Protein AF-0000000080209021 (afdb_homodimer)

Sequence (488 aa):
MSNKTSIEGLSALLHTLMLIPQHRWITVRELQQQLALLDIHRTTRSIKRYLDDIIVEVFNVECDSMSMPHVYRKTSEQLLKLNKQEMLYWQLTNKYLLPLVPDALNYGQGSSSERGKPLSRIASAHSKEQTWLAKVHVALPTIREWSDEQRHVLNAVHTALLHNRMLKISSQVLQQEKALIEPLGLSVQCDALLLLFRLSGQHTIRTLALPLIDEAVVSTFSFTYPTDFNLERFMREHDGISTPMSNKTSIEGLSALLHTLMLIPQHRWITVRELQQQLALLDIHRTTRSIKRYLDDIIVEVFNVECDSMSMPHVYRKTSEQLLKLNKQEMLYWQLTNKYLLPLVPDALNYGQGSSSERGKPLSRIASAHSKEQTWLAKVHVALPTIREWSDEQRHVLNAVHTALLHNRMLKISSQVLQQEKALIEPLGLSVQCDALLLLFRLSGQHTIRTLALPLIDEAVVSTFSFTYPTDFNLERFMREHDGISTP

Radius of gyration: 26.49 Å; Cα contacts (8 Å, |Δi|>4): 783; chains: 2; bounding box: 64×69×56 Å

Secondary structure (DSSP, 8-state):
-HHHHHHHHHHHHHHHHHH--SSS-EEHHHHHHHHHHTT----HHHHHHIIIIIIHHHBSEEEETTSSSPEEEE--SS-BPPPHHHHHHHHHIIIIIGGGS-GGG-TT--STTSTT--GGGTS-TTSHHHHHHHTEEE-----TT--HHHHHHHHHHHHHHHHTEEEEEEETTTTEEEEEEEEEEEEEETTEEEEEEEETT---EEEEEGGGEEEEEEEEEE----TT--HHHHHHHHTT----/-HHHHHHHHHHHHHHHHHH--SSS-EEHHHHHHHHHHTT----HHHHHHIIIIIIHHHBSEEEETTSSSPEEEE--SS-B---HHHHHHHHHIIIIIGGGS-GGG-TT--STTSTT--GGGTS-TTSHHHHHHHTEEE-----TT--HHHHHHHHHHHHHHHHTEEEEEEETTTTEEEEEEEEEEEEEETTEEEEEEEETT---EEEEEGGGEEEEEEEEEE----TT--HHHHHHHHTT----

Structure (mmCIF, N/CA/C/O backbone):
data_AF-0000000080209021-model_v1
#
loop_
_entity.id
_entity.type
_entity.pdbx_description
1 polymer 'Transcriptional regulator'
#
loop_
_atom_site.group_PDB
_atom_site.id
_atom_site.type_symbol
_atom_site.label_atom_id
_atom_site.label_alt_id
_atom_site.label_comp_id
_atom_site.label_asym_id
_atom_site.label_entity_id
_atom_site.label_seq_id
_atom_site.pdbx_PDB_ins_code
_atom_site.Cartn_x
_atom_site.Cartn_y
_atom_site.Cartn_z
_atom_site.occupancy
_atom_site.B_iso_or_equiv
_atom_site.auth_seq_id
_atom_site.auth_comp_id
_atom_site.auth_asym_id
_atom_site.auth_atom_id
_atom_site.pdbx_PDB_model_num
ATOM 1 N N . MET A 1 1 ? -12 40.562 12.422 1 26.22 1 MET A N 1
ATOM 2 C CA . MET A 1 1 ?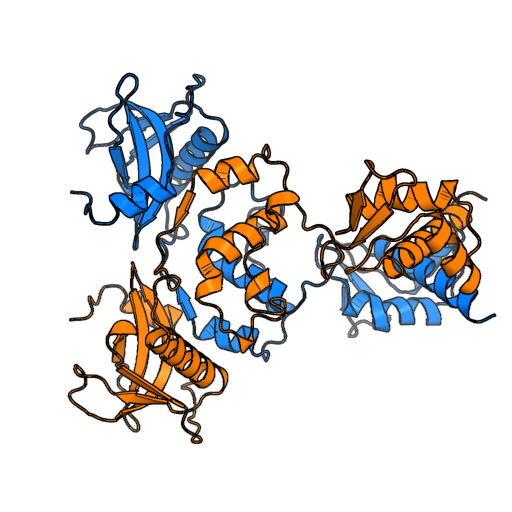 -12.039 39.906 13.734 1 26.22 1 MET A CA 1
ATOM 3 C C . MET A 1 1 ? -11.93 38.406 13.609 1 26.22 1 MET A C 1
ATOM 5 O O . MET A 1 1 ? -11.312 37.75 14.445 1 26.22 1 MET A O 1
ATOM 9 N N . SER A 1 2 ? -12.57 37.875 12.539 1 33.31 2 SER A N 1
ATOM 10 C CA . SER A 1 2 ? -12.984 36.5 12.297 1 33.31 2 SER A CA 1
ATOM 11 C C . SER A 1 2 ? -11.82 35.625 11.812 1 33.31 2 SER A C 1
ATOM 13 O O . SER A 1 2 ? -11.648 34.5 12.266 1 33.31 2 SER A O 1
ATOM 15 N N . ASN A 1 3 ? -10.953 36.188 10.898 1 31.7 3 ASN A N 1
ATOM 16 C CA . ASN A 1 3 ? -9.875 35.531 10.188 1 31.7 3 ASN A CA 1
ATOM 17 C C . ASN A 1 3 ? -8.672 35.281 11.102 1 31.7 3 ASN A C 1
ATOM 19 O O . ASN A 1 3 ? -7.996 34.25 10.992 1 31.7 3 ASN A O 1
ATOM 23 N N . LYS A 1 4 ? -8.242 36.281 11.922 1 40.59 4 LYS A N 1
ATOM 24 C CA . LYS A 1 4 ? -7.215 36.25 12.961 1 40.59 4 LYS A CA 1
ATOM 25 C C . LYS A 1 4 ? -7.457 35.125 13.938 1 40.59 4 LYS A C 1
ATOM 27 O O . LYS A 1 4 ? -6.512 34.438 14.344 1 40.59 4 LYS A O 1
ATOM 32 N N . THR A 1 5 ? -8.641 34.906 14.109 1 45.03 5 THR A N 1
ATOM 33 C CA . THR A 1 5 ? -9.133 33.906 15.031 1 45.03 5 THR A CA 1
ATOM 34 C C . THR A 1 5 ? -8.906 32.5 14.477 1 45.03 5 THR A C 1
ATOM 36 O O . THR A 1 5 ? -8.586 31.562 15.219 1 45.03 5 THR A O 1
ATOM 39 N N . SER A 1 6 ? -8.953 32.562 13.086 1 51.5 6 SER A N 1
ATOM 40 C CA . SER A 1 6 ? -8.906 31.25 12.445 1 51.5 6 SER A CA 1
ATOM 41 C C . SER A 1 6 ? -7.477 30.719 12.391 1 51.5 6 SER A C 1
ATOM 43 O O . SER A 1 6 ? -7.242 29.531 12.641 1 51.5 6 SER A O 1
ATOM 45 N N . ILE A 1 7 ? -6.492 31.797 12.188 1 45.38 7 ILE A N 1
ATOM 46 C CA . ILE A 1 7 ? -5.09 31.422 12.109 1 45.38 7 ILE A CA 1
ATOM 47 C C . ILE A 1 7 ? -4.582 31.047 13.5 1 45.38 7 ILE A C 1
ATOM 49 O O . ILE A 1 7 ? -3.865 30.047 13.664 1 45.38 7 ILE A O 1
ATOM 53 N N . GLU A 1 8 ? -4.844 31.906 14.438 1 54 8 GLU A N 1
ATOM 54 C CA . GLU A 1 8 ? -4.512 31.609 15.828 1 54 8 GLU A CA 1
ATOM 55 C C . GLU A 1 8 ? -5.082 30.25 16.25 1 54 8 GLU A C 1
ATOM 57 O O . GLU A 1 8 ? -4.43 29.5 16.969 1 54 8 GLU A O 1
ATOM 62 N N . GLY A 1 9 ? -6.168 30.062 15.719 1 61.19 9 GLY A N 1
ATOM 63 C CA . GLY A 1 9 ? -6.805 28.781 16 1 61.19 9 GLY A CA 1
ATOM 64 C C . GLY A 1 9 ? -6.082 27.594 15.383 1 61.19 9 GLY A C 1
ATOM 65 O O . GLY A 1 9 ? -5.891 26.578 16.031 1 61.19 9 GLY A O 1
ATOM 66 N N . LEU A 1 10 ? -5.637 27.875 14.172 1 59.75 10 LEU A N 1
ATOM 67 C CA . LEU A 1 10 ? -4.934 26.797 13.492 1 59.75 10 LEU A CA 1
ATOM 68 C C . LEU A 1 10 ? -3.584 26.531 14.148 1 59.75 10 LEU A C 1
ATOM 70 O O . LEU A 1 10 ? -3.188 25.375 14.305 1 59.75 10 LEU A O 1
ATOM 74 N N . SER A 1 11 ? -2.904 27.688 14.406 1 56.06 11 SER A N 1
ATOM 75 C CA . SER A 1 11 ? -1.63 27.531 15.094 1 56.06 11 SER A CA 1
ATOM 76 C C . SER A 1 11 ? -1.804 26.797 16.422 1 56.06 11 SER A C 1
ATOM 78 O O . SER A 1 11 ? -1.043 25.875 16.734 1 56.06 11 SER A O 1
ATOM 80 N N . ALA A 1 12 ? -2.75 27.266 17.125 1 67.81 12 ALA A N 1
ATOM 81 C CA . ALA A 1 12 ? -3.041 26.625 18.406 1 67.81 12 ALA A CA 1
ATOM 82 C C . ALA A 1 12 ? -3.391 25.156 18.219 1 67.81 12 ALA A C 1
ATOM 84 O O . ALA A 1 12 ? -2.957 24.297 18.984 1 67.81 12 ALA A O 1
ATOM 85 N N . LEU A 1 13 ? -4.074 24.906 17.172 1 71.94 13 LEU A N 1
ATOM 86 C CA . LEU A 1 13 ? -4.477 23.531 16.859 1 71.94 13 LEU A CA 1
ATOM 87 C C . LEU A 1 13 ? -3.256 22.672 16.562 1 71.94 13 LEU A C 1
ATOM 89 O O . LEU A 1 13 ? -3.145 21.547 17.078 1 71.94 13 LEU A O 1
ATOM 93 N N . LEU A 1 14 ? -2.393 23.172 15.828 1 67.69 14 LEU A N 1
ATOM 94 C CA . LEU A 1 14 ? -1.217 22.391 1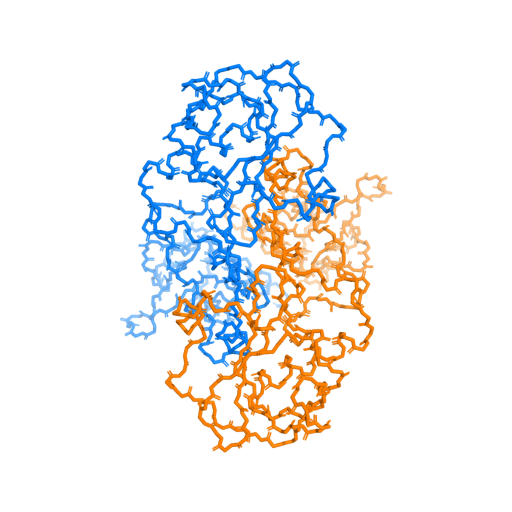5.438 1 67.69 14 LEU A CA 1
ATOM 95 C C . LEU A 1 14 ? -0.285 22.188 16.625 1 67.69 14 LEU A C 1
ATOM 97 O O . LEU A 1 14 ? 0.28 21.094 16.781 1 67.69 14 LEU A O 1
ATOM 101 N N . HIS A 1 15 ? -0.066 23.219 17.359 1 65.69 15 HIS A N 1
ATOM 102 C CA . HIS A 1 15 ? 0.739 23.062 18.562 1 65.69 15 HIS A CA 1
ATOM 103 C C . HIS A 1 15 ? 0.124 22.031 19.5 1 65.69 15 HIS A C 1
ATOM 105 O O . HIS A 1 15 ? 0.841 21.234 20.109 1 65.69 15 HIS A O 1
ATOM 111 N N . THR A 1 16 ? -1.185 22.141 19.625 1 80.44 16 THR A N 1
ATOM 112 C CA . THR A 1 16 ? -1.878 21.156 20.422 1 80.44 16 THR A CA 1
ATOM 113 C C . THR A 1 16 ? -1.562 19.734 19.938 1 80.44 16 THR A C 1
ATOM 115 O O . THR A 1 16 ? -1.245 18.859 20.734 1 80.44 16 THR A O 1
ATOM 118 N N . LEU A 1 17 ? -1.63 19.641 18.641 1 77.25 17 LEU A N 1
ATOM 119 C CA . LEU A 1 17 ? -1.352 18.344 18.031 1 77.25 17 LEU A CA 1
ATOM 120 C C . LEU A 1 17 ? 0.062 17.875 18.359 1 77.25 17 LEU A C 1
ATOM 122 O O . LEU A 1 17 ? 0.273 16.703 18.688 1 77.25 17 LEU A O 1
ATOM 126 N N . MET A 1 18 ? 0.985 18.719 18.281 1 70.25 18 MET A N 1
ATOM 127 C CA . MET A 1 18 ? 2.393 18.391 18.484 1 70.25 18 MET A CA 1
ATOM 128 C C . MET A 1 18 ? 2.656 18 19.938 1 70.25 18 MET A C 1
ATOM 130 O O . MET A 1 18 ? 3.576 17.219 20.219 1 70.25 18 MET A O 1
ATOM 134 N N . LEU A 1 19 ? 1.918 18.5 20.828 1 76.5 19 LEU A N 1
ATOM 135 C CA . LEU A 1 19 ? 2.152 18.281 22.25 1 76.5 19 LEU A CA 1
ATOM 136 C C . LEU A 1 19 ? 1.532 16.969 22.703 1 76.5 19 LEU A C 1
ATOM 138 O O . LEU A 1 19 ? 1.827 16.484 23.797 1 76.5 19 LEU A O 1
ATOM 142 N N . ILE A 1 20 ? 0.68 16.375 21.812 1 84.88 20 ILE A N 1
ATOM 143 C CA . ILE A 1 20 ? 0.045 15.117 22.203 1 84.88 20 ILE A CA 1
ATOM 144 C C . ILE A 1 20 ? 1.062 13.984 22.141 1 84.88 20 ILE A C 1
ATOM 146 O O . ILE A 1 20 ? 1.645 13.727 21.078 1 84.88 20 ILE A O 1
ATOM 150 N N . PRO A 1 21 ? 1.299 13.359 23.266 1 80.5 21 PRO A N 1
ATOM 151 C CA . PRO A 1 21 ? 2.277 12.273 23.266 1 80.5 21 PRO A CA 1
ATOM 152 C C . PRO A 1 21 ? 1.725 10.984 22.656 1 80.5 21 PRO A C 1
ATOM 154 O O . PRO A 1 21 ? 0.507 10.836 22.531 1 80.5 21 PRO A O 1
ATOM 157 N N . GLN A 1 22 ? 2.607 10.148 22.203 1 75.38 22 GLN A N 1
ATOM 158 C CA . GLN A 1 22 ? 2.217 8.852 21.641 1 75.38 22 GLN A CA 1
ATOM 159 C C . GLN A 1 22 ? 2.201 7.773 22.719 1 75.38 22 GLN A C 1
ATOM 161 O O . GLN A 1 22 ? 1.418 6.824 22.641 1 75.38 22 GLN A O 1
ATOM 166 N N . HIS A 1 23 ? 2.996 7.898 23.766 1 73.5 23 HIS A N 1
ATOM 167 C CA . HIS A 1 23 ? 3.201 6.805 24.703 1 73.5 23 HIS A CA 1
ATOM 168 C C . HIS A 1 23 ? 2.457 7.059 26.016 1 73.5 23 HIS A C 1
ATOM 170 O O . HIS A 1 23 ? 2.564 6.27 26.953 1 73.5 23 HIS A O 1
ATOM 176 N N . ARG A 1 24 ? 1.787 8.086 26.156 1 82.31 24 ARG A N 1
ATOM 177 C CA . ARG A 1 24 ? 1.014 8.359 27.359 1 82.31 24 ARG A CA 1
ATOM 178 C C . ARG A 1 24 ? -0.216 9.203 27.047 1 82.31 24 ARG A C 1
ATOM 180 O O . ARG A 1 24 ? -0.256 9.898 26.031 1 82.31 24 ARG A O 1
ATOM 187 N N . TRP A 1 25 ? -1.153 9.102 27.984 1 87.88 25 TRP A N 1
ATOM 188 C CA . TRP A 1 25 ? -2.363 9.906 27.859 1 87.88 25 TRP A CA 1
ATOM 189 C C . TRP A 1 25 ? -2.139 11.32 28.406 1 87.88 25 TRP A C 1
ATOM 191 O O . TRP A 1 25 ? -1.361 11.516 29.344 1 87.88 25 TRP A O 1
ATOM 201 N N . ILE A 1 26 ? -2.701 12.336 27.781 1 92.06 26 ILE A N 1
ATOM 202 C CA . ILE A 1 26 ? -2.59 13.719 28.234 1 92.06 26 ILE A CA 1
ATOM 203 C C . ILE A 1 26 ? -3.98 14.344 28.328 1 92.06 26 ILE A C 1
ATOM 205 O O . ILE A 1 26 ? -4.859 14.055 27.516 1 92.06 26 ILE A O 1
ATOM 209 N N . THR A 1 27 ? -4.191 15.109 29.391 1 92.44 27 THR A N 1
ATOM 210 C CA . THR A 1 27 ? -5.477 15.766 29.609 1 92.44 27 THR A CA 1
ATOM 211 C C . THR A 1 27 ? -5.512 17.125 28.906 1 92.44 27 THR A C 1
ATOM 213 O O . THR A 1 27 ? -4.465 17.672 28.547 1 92.44 27 THR A O 1
ATOM 216 N N . VAL A 1 28 ? -6.715 17.609 28.734 1 93.19 28 VAL A N 1
ATOM 217 C CA . VAL A 1 28 ? -6.891 18.922 28.141 1 93.19 28 VAL A CA 1
ATOM 218 C C . VAL A 1 28 ? -6.199 19.984 29 1 93.19 28 VAL A C 1
ATOM 220 O O . VAL A 1 28 ? -5.574 20.906 28.484 1 93.19 28 VAL A O 1
ATOM 223 N N . ARG A 1 29 ? -6.305 19.828 30.297 1 93.56 29 ARG A N 1
ATOM 224 C CA . ARG A 1 29 ? -5.699 20.781 31.234 1 93.56 29 ARG A CA 1
ATOM 225 C C . ARG A 1 29 ? -4.18 20.781 31.094 1 93.56 29 ARG A C 1
ATOM 227 O O . ARG A 1 29 ? -3.549 21.828 31.125 1 93.56 29 ARG A O 1
ATOM 234 N N . GLU A 1 30 ? -3.658 19.609 31.031 1 93.5 30 GLU A N 1
ATOM 235 C CA . GLU A 1 30 ? -2.215 19.5 30.844 1 93.5 30 GLU A CA 1
ATOM 236 C C . GLU A 1 30 ? -1.78 20.156 29.531 1 93.5 30 GLU A C 1
ATOM 238 O O . GLU A 1 30 ? -0.751 20.828 29.484 1 93.5 30 GLU A O 1
ATOM 243 N N . LEU A 1 31 ? -2.537 19.938 28.484 1 93.25 31 LEU A N 1
ATOM 244 C CA . LEU A 1 31 ? -2.244 20.547 27.203 1 93.25 31 LEU A CA 1
ATOM 245 C C . LEU A 1 31 ? -2.303 22.078 27.297 1 93.25 31 LEU A C 1
ATOM 247 O O . LEU A 1 31 ? -1.462 22.766 26.719 1 93.25 31 LEU A O 1
ATOM 251 N N . GLN A 1 32 ? -3.311 22.547 28.031 1 93.44 32 GLN A N 1
ATOM 252 C CA . GLN A 1 32 ? -3.451 23.984 28.219 1 93.44 32 GLN A CA 1
ATOM 253 C C . GLN A 1 32 ? -2.225 24.562 28.922 1 93.44 32 GLN A C 1
ATOM 255 O O . GLN A 1 32 ? -1.722 25.625 28.516 1 93.44 32 GLN A O 1
ATOM 260 N N . GLN A 1 33 ? -1.771 23.922 29.938 1 92.62 33 GLN A N 1
ATOM 261 C CA . GLN A 1 33 ? -0.599 24.375 30.672 1 92.62 33 GLN A CA 1
ATOM 262 C C . GLN A 1 33 ? 0.643 24.391 29.797 1 92.62 33 GLN A C 1
ATOM 264 O O . GLN A 1 33 ? 1.421 25.344 29.812 1 92.62 33 GLN A O 1
ATOM 269 N N . GLN A 1 34 ? 0.769 23.406 29.047 1 87.56 34 GLN A N 1
ATOM 270 C CA . GLN A 1 34 ? 1.937 23.312 28.172 1 87.56 34 GLN A CA 1
ATOM 271 C C . GLN A 1 34 ? 1.891 24.359 27.078 1 87.56 34 GLN A C 1
ATOM 273 O O . GLN A 1 34 ? 2.922 24.938 26.703 1 87.56 34 GLN A O 1
ATOM 278 N N . LEU A 1 35 ? 0.725 24.578 26.547 1 83.5 35 LEU A N 1
ATOM 279 C CA . LEU A 1 35 ? 0.555 25.609 25.531 1 83.5 35 LEU A CA 1
ATOM 280 C C . LEU A 1 35 ? 0.877 26.984 26.109 1 83.5 35 LEU A C 1
ATOM 282 O O . LEU A 1 35 ? 1.515 27.812 25.453 1 83.5 35 LEU A O 1
ATOM 286 N N . ALA A 1 36 ? 0.444 27.188 27.344 1 85.38 36 ALA A N 1
ATOM 287 C CA . ALA A 1 36 ? 0.718 28.469 28.016 1 85.38 36 ALA A CA 1
ATOM 288 C C . ALA A 1 36 ? 2.219 28.688 28.156 1 85.38 36 ALA A C 1
ATOM 290 O O . ALA A 1 36 ? 2.693 29.828 28.047 1 85.38 36 ALA A O 1
ATOM 291 N N . LEU A 1 37 ? 2.85 27.594 28.391 1 79.62 37 LEU A N 1
ATOM 292 C CA . LEU A 1 37 ? 4.305 27.672 28.5 1 79.62 37 LEU A CA 1
ATOM 293 C C . LEU A 1 37 ? 4.922 28.125 27.188 1 79.62 37 LEU A C 1
ATOM 295 O O . LEU A 1 37 ? 5.988 28.734 27.172 1 79.62 37 LEU A O 1
ATOM 299 N N . LEU A 1 38 ? 4.195 27.891 26.156 1 69.31 38 LEU A N 1
ATOM 300 C CA . LEU A 1 38 ? 4.648 28.297 24.828 1 69.31 38 LEU A CA 1
ATOM 301 C C . LEU A 1 38 ? 4.023 29.641 24.422 1 69.31 38 LEU A C 1
ATOM 303 O O . LEU A 1 38 ? 4.039 30 23.25 1 69.31 38 LEU A O 1
ATOM 307 N N . ASP A 1 39 ? 3.361 30.266 25.359 1 72.62 39 ASP A N 1
ATOM 308 C CA . ASP A 1 39 ? 2.734 31.562 25.188 1 72.62 39 ASP A CA 1
ATOM 309 C C . ASP A 1 39 ? 1.537 31.484 24.25 1 72.62 39 ASP A C 1
ATOM 311 O O . ASP A 1 39 ? 1.294 32.406 23.469 1 72.62 39 ASP A O 1
ATOM 315 N N . ILE A 1 40 ? 1.005 30.359 24.172 1 74.69 40 ILE A N 1
ATOM 316 C CA . ILE A 1 40 ? -0.255 30.172 23.469 1 74.69 40 ILE A CA 1
ATOM 317 C C . ILE A 1 40 ? -1.393 30.016 24.469 1 74.69 40 ILE A C 1
ATOM 319 O O . ILE A 1 40 ? -1.519 28.969 25.125 1 74.69 40 ILE A O 1
ATOM 323 N N . HIS A 1 41 ? -2.143 31.078 24.609 1 84.81 41 HIS A N 1
ATOM 324 C CA . HIS A 1 41 ? -3.201 31.078 25.609 1 84.81 41 HIS A CA 1
ATOM 325 C C . HIS A 1 41 ? -4.559 30.781 24.984 1 84.81 41 HIS A C 1
ATOM 327 O O . HIS A 1 41 ? -5.031 31.531 24.125 1 84.81 41 HIS A O 1
ATOM 333 N N . ARG A 1 42 ? -5.012 29.625 25.297 1 83.75 42 ARG A N 1
ATOM 334 C CA . ARG A 1 42 ? -6.324 29.156 24.844 1 83.75 42 ARG A CA 1
ATOM 335 C C . ARG A 1 42 ? -7.129 28.594 26.016 1 83.75 42 ARG A C 1
ATOM 337 O O . ARG A 1 42 ? -6.559 28.109 27 1 83.75 42 ARG A O 1
ATOM 344 N N . THR A 1 43 ? -8.406 28.719 25.891 1 89.88 43 THR A N 1
ATOM 345 C CA . THR A 1 43 ? -9.266 28.109 26.906 1 89.88 43 THR A CA 1
ATOM 346 C C . THR A 1 43 ? -9.336 26.594 26.734 1 89.88 43 THR A C 1
ATOM 348 O O . THR A 1 43 ? -9.023 26.078 25.656 1 89.88 43 THR A O 1
ATOM 351 N N . THR A 1 44 ? -9.742 25.969 27.844 1 91.44 44 THR A N 1
ATOM 352 C CA . THR A 1 44 ? -9.93 24.516 27.766 1 91.44 44 THR A CA 1
ATOM 353 C C . THR A 1 44 ? -11.016 24.172 26.75 1 91.44 44 THR A C 1
ATOM 355 O O . THR A 1 44 ? -10.93 23.141 26.094 1 91.44 44 THR A O 1
ATOM 358 N N . ARG A 1 45 ? -11.961 25 26.641 1 85.94 45 ARG A N 1
ATOM 359 C CA . ARG A 1 45 ? -13.031 24.781 25.672 1 85.94 45 ARG A CA 1
ATOM 360 C C . ARG A 1 45 ? -12.492 24.797 24.25 1 85.94 45 ARG A C 1
ATOM 362 O O . ARG A 1 45 ? -12.836 23.922 23.438 1 85.94 45 ARG A O 1
ATOM 369 N N . SER A 1 46 ? -11.625 25.75 23.891 1 83.06 46 SER A N 1
ATOM 370 C CA . SER A 1 46 ? -11.047 25.859 22.562 1 83.06 46 SER A CA 1
ATOM 371 C C . SER A 1 46 ? -10.141 24.672 22.25 1 83.06 46 SER A C 1
ATOM 373 O O . SER A 1 46 ? -10.172 24.141 21.141 1 83.06 46 SER A O 1
ATOM 375 N N . ILE A 1 47 ? -9.359 24.297 23.234 1 88.38 47 ILE A N 1
ATOM 376 C CA . ILE A 1 47 ? -8.438 23.172 23.047 1 88.38 47 ILE A CA 1
ATOM 377 C C . ILE A 1 47 ? -9.234 21.891 22.828 1 88.38 47 ILE A C 1
ATOM 379 O O . ILE A 1 47 ? -8.898 21.078 21.953 1 88.38 47 ILE A O 1
ATOM 383 N N . LYS A 1 48 ? -10.25 21.734 23.625 1 86.75 48 LYS A N 1
ATOM 384 C CA . LYS A 1 48 ? -11.109 20.562 23.469 1 86.75 48 LYS A CA 1
ATOM 385 C C . LYS A 1 48 ? -11.766 20.547 22.094 1 86.75 48 LYS A C 1
ATOM 387 O O . LYS A 1 48 ? -11.93 19.484 21.484 1 86.75 48 LYS A O 1
ATOM 392 N N . ARG A 1 49 ? -12.102 21.672 21.625 1 79.94 49 ARG A N 1
ATOM 393 C CA . ARG A 1 49 ? -12.672 21.766 20.297 1 79.94 49 ARG A CA 1
ATOM 394 C C . ARG A 1 49 ? -11.656 21.344 19.234 1 79.94 49 ARG A C 1
ATOM 396 O O . ARG A 1 49 ? -12 20.625 18.297 1 79.94 49 ARG A O 1
ATOM 403 N N . TYR A 1 50 ? -10.422 21.906 19.359 1 76.56 50 TYR A N 1
ATOM 404 C CA . TYR A 1 50 ? -9.367 21.469 18.453 1 76.56 50 TYR A CA 1
ATOM 405 C C . TYR A 1 50 ? -9.25 19.953 18.422 1 76.56 50 TYR A C 1
ATOM 407 O O . TYR A 1 50 ? -9.141 19.344 17.359 1 76.56 50 TYR A O 1
ATOM 415 N N . LEU A 1 51 ? -9.242 19.406 19.625 1 84.94 51 LEU A N 1
ATOM 416 C CA . LEU A 1 51 ? -9.023 17.969 19.797 1 84.94 51 LEU A CA 1
ATOM 417 C C . LEU A 1 51 ? -10.18 17.172 19.234 1 84.94 51 LEU A C 1
ATOM 419 O O . LEU A 1 51 ? -9.984 16.328 18.359 1 84.94 51 LEU A O 1
ATOM 423 N N . ASP A 1 52 ? -11.406 17.5 19.641 1 79.19 52 ASP A N 1
ATOM 424 C CA . ASP A 1 52 ? -12.562 16.672 19.312 1 79.19 52 ASP A CA 1
ATOM 425 C C . ASP A 1 52 ? -13.039 16.922 17.891 1 79.19 52 ASP A C 1
ATOM 427 O O . ASP A 1 52 ? -13.469 15.992 17.203 1 79.19 52 ASP A O 1
ATOM 431 N N . ASP A 1 53 ? -12.867 18.109 17.453 1 71.69 53 ASP A N 1
ATOM 432 C CA . ASP A 1 53 ? -13.469 18.453 16.156 1 71.69 53 ASP A CA 1
ATOM 433 C C . ASP A 1 53 ? -12.477 18.219 15.023 1 71.69 53 ASP A C 1
ATOM 435 O O . ASP A 1 53 ? -12.875 17.953 13.883 1 71.69 53 ASP A O 1
ATOM 439 N N . ILE A 1 54 ? -11.242 18.359 15.312 1 67.25 54 ILE A N 1
ATOM 440 C CA . ILE A 1 54 ? -10.297 18.344 14.195 1 67.25 54 ILE A CA 1
ATOM 441 C C . ILE A 1 54 ? -9.242 17.266 14.422 1 67.25 54 ILE A C 1
ATOM 443 O O . ILE A 1 54 ? -9.086 16.359 13.602 1 67.25 54 ILE A O 1
ATOM 447 N N . ILE A 1 55 ? -8.5 17.328 15.484 1 73.75 55 ILE A N 1
ATOM 448 C CA . ILE A 1 55 ? -7.293 16.547 15.68 1 73.75 55 ILE A CA 1
ATOM 449 C C . ILE A 1 55 ? -7.648 15.055 15.703 1 73.75 55 ILE A C 1
ATOM 451 O O . ILE A 1 55 ? -7.059 14.258 14.969 1 73.75 55 ILE A O 1
ATOM 455 N N . VAL A 1 56 ? -8.688 14.727 16.453 1 75.25 56 VAL A N 1
ATOM 456 C CA . VAL A 1 56 ? -9.07 13.32 16.562 1 75.25 56 VAL A CA 1
ATOM 457 C C . VAL A 1 56 ? -9.617 12.82 15.219 1 75.25 56 VAL A C 1
ATOM 459 O O . VAL A 1 56 ? -9.43 11.656 14.859 1 75.25 56 VAL A O 1
ATOM 462 N N . GLU A 1 57 ? -10.164 13.742 14.461 1 66.81 57 GLU A N 1
ATOM 463 C CA . GLU A 1 57 ? -10.797 13.352 13.203 1 66.81 57 GLU A CA 1
ATOM 464 C C . GLU A 1 57 ? -9.758 13.203 12.086 1 66.81 57 GLU A C 1
ATOM 466 O O . GLU A 1 57 ? -9.898 12.336 11.227 1 66.81 57 GLU A O 1
ATOM 471 N N . VAL A 1 58 ? -8.781 14.016 12.25 1 62.31 58 VAL A N 1
ATOM 472 C CA . VAL A 1 58 ? -7.891 14.125 11.102 1 62.31 58 VAL A CA 1
ATOM 473 C C . VAL A 1 58 ? -6.57 13.422 11.398 1 62.31 58 VAL A C 1
ATOM 475 O O . VAL A 1 58 ? -5.922 12.891 10.5 1 62.31 58 VAL A O 1
ATOM 478 N N . PHE A 1 59 ? -6.215 13.438 12.562 1 68.62 59 PHE A N 1
ATOM 479 C CA . PHE A 1 59 ? -4.895 12.945 12.945 1 68.62 59 PHE A CA 1
ATOM 480 C C . PHE A 1 59 ? -5.008 11.648 13.734 1 68.62 59 PHE A C 1
ATOM 482 O O . PHE A 1 59 ? -6.09 11.305 14.219 1 68.62 59 PHE A O 1
ATOM 489 N N . ASN A 1 60 ? -3.906 10.938 13.68 1 71.12 60 ASN A N 1
ATOM 490 C CA . ASN A 1 60 ? -3.865 9.703 14.453 1 71.12 60 ASN A CA 1
ATOM 491 C C . ASN A 1 60 ? -3.781 9.977 15.953 1 71.12 60 ASN A C 1
ATOM 493 O O . ASN A 1 60 ? -2.77 9.68 16.594 1 71.12 60 ASN A O 1
ATOM 497 N N . VAL A 1 61 ? -4.82 10.57 16.406 1 79.38 61 VAL A N 1
ATOM 498 C CA . VAL A 1 61 ? -5 10.891 17.812 1 79.38 61 VAL A CA 1
ATOM 499 C C . VAL A 1 61 ? -6.32 10.305 18.312 1 79.38 61 VAL A C 1
ATOM 501 O O . VAL A 1 61 ? -7.336 10.359 17.609 1 79.38 61 VAL A O 1
ATOM 504 N N . GLU A 1 62 ? -6.27 9.562 19.391 1 84.56 62 GLU A N 1
ATOM 505 C CA . GLU A 1 62 ? -7.484 8.984 19.938 1 84.56 62 GLU A CA 1
ATOM 506 C C . GLU A 1 62 ? -7.859 9.656 21.266 1 84.56 62 GLU A C 1
ATOM 508 O O . GLU A 1 62 ? -7.008 10.258 21.922 1 84.56 62 GLU A O 1
ATOM 513 N N . CYS A 1 63 ? -9.125 9.688 21.516 1 87.44 63 CYS A N 1
ATOM 514 C CA . CYS A 1 63 ? -9.688 10.227 22.734 1 87.44 63 CYS A CA 1
ATOM 515 C C . CYS A 1 63 ? -10.281 9.125 23.609 1 87.44 63 CYS A C 1
ATOM 517 O O . CYS A 1 63 ? -11.023 8.281 23.109 1 87.44 63 CYS A O 1
ATOM 519 N N . ASP A 1 64 ? -9.82 8.859 24.797 1 81.38 64 ASP A N 1
ATOM 520 C CA . ASP A 1 64 ? -10.508 8 25.75 1 81.38 64 ASP A CA 1
ATOM 521 C C . ASP A 1 64 ? -11.602 8.773 26.5 1 81.38 64 ASP A C 1
ATOM 523 O O . ASP A 1 64 ? -11.32 9.477 27.469 1 81.38 64 ASP A O 1
ATOM 527 N N . SER A 1 65 ? -12.805 8.711 25.984 1 74.31 65 SER A N 1
ATOM 528 C CA . SER A 1 65 ? -13.945 9.445 26.531 1 74.31 65 SER A CA 1
ATOM 529 C C . SER A 1 65 ? -14.477 8.773 27.797 1 74.31 65 SER A C 1
ATOM 531 O O . SER A 1 65 ? -15.32 9.344 28.5 1 74.31 65 SER A O 1
ATOM 533 N N . MET A 1 66 ? -14 7.531 27.969 1 71.5 66 MET A N 1
ATOM 534 C CA . MET A 1 66 ? -14.469 6.844 29.172 1 71.5 66 MET A CA 1
ATOM 535 C C . MET A 1 66 ? -13.781 7.391 30.422 1 71.5 66 MET A C 1
ATOM 537 O O . MET A 1 66 ? -14.242 7.152 31.531 1 71.5 66 MET A O 1
ATOM 541 N N . SER A 1 67 ? -12.711 8.117 30.188 1 68 67 SER A N 1
ATOM 542 C CA . SER A 1 67 ? -11.992 8.703 31.312 1 68 67 SER A CA 1
ATOM 543 C C . SER A 1 67 ? -12.445 10.133 31.578 1 68 67 SER A C 1
ATOM 545 O O . SER A 1 67 ? -12.836 10.852 30.641 1 68 67 SER A O 1
ATOM 547 N N . MET A 1 68 ? -12.961 10.367 32.812 1 75.38 68 MET A N 1
ATOM 548 C CA . MET A 1 68 ? -13.18 11.75 33.219 1 75.38 68 MET A CA 1
ATOM 549 C C . MET A 1 68 ? -11.977 12.281 34 1 75.38 68 MET A C 1
ATOM 551 O O . MET A 1 68 ? -11.656 11.766 35.062 1 75.38 68 MET A O 1
ATOM 555 N N . PRO A 1 69 ? -11.289 13.359 33.406 1 79.56 69 PRO A N 1
ATOM 556 C CA . PRO A 1 69 ? -11.445 14.141 32.188 1 79.56 69 PRO A CA 1
ATOM 557 C C . PRO A 1 69 ? -10.984 13.383 30.938 1 79.56 69 PRO A C 1
ATOM 559 O O . PRO A 1 69 ? -10.25 12.398 31.047 1 79.56 69 PRO A O 1
ATOM 562 N N . HIS A 1 70 ? -11.531 13.805 29.781 1 87 70 HIS A N 1
ATOM 563 C CA . HIS A 1 70 ? -11.133 13.211 28.5 1 87 70 HIS A CA 1
ATOM 564 C C . HIS A 1 70 ? -9.617 13.234 28.344 1 87 70 HIS A C 1
ATOM 566 O O . HIS A 1 70 ? -8.969 14.227 28.688 1 87 70 HIS A O 1
ATOM 572 N N . VAL A 1 71 ? -8.992 12.156 28.062 1 90.12 71 VAL A N 1
ATOM 573 C CA . VAL A 1 71 ? -7.551 12.07 27.828 1 90.12 71 VAL A CA 1
ATOM 574 C C . VAL A 1 71 ? -7.289 11.695 26.375 1 90.12 71 VAL A C 1
ATOM 576 O O . VAL A 1 71 ? -8.133 11.078 25.719 1 90.12 71 VAL A O 1
ATOM 579 N N . TYR A 1 72 ? -6.168 12.188 25.781 1 90.44 72 TYR A N 1
ATOM 580 C CA . TYR A 1 72 ? -5.82 12.055 24.375 1 90.44 72 TYR A CA 1
ATOM 581 C C . TYR A 1 72 ? -4.426 11.453 24.203 1 90.44 72 TYR A C 1
ATOM 583 O O . TYR A 1 72 ? -3.551 11.672 25.047 1 90.44 72 TYR A O 1
ATOM 591 N N . ARG A 1 73 ? -4.273 10.695 23.125 1 86.19 73 ARG A N 1
ATOM 592 C CA . ARG A 1 73 ? -2.982 10.086 22.812 1 86.19 73 ARG A CA 1
ATOM 593 C C . ARG A 1 73 ? -2.822 9.867 21.312 1 86.19 73 ARG A C 1
ATOM 595 O O . ARG A 1 73 ? -3.783 9.516 20.625 1 86.19 73 ARG A O 1
ATOM 602 N N . LYS A 1 74 ? -1.606 10.109 20.859 1 78.5 74 LYS A N 1
ATOM 603 C CA . LYS A 1 74 ? -1.306 9.75 19.469 1 78.5 74 LYS A CA 1
ATOM 604 C C . LYS A 1 74 ? -1.267 8.234 19.297 1 78.5 74 LYS A C 1
ATOM 606 O O . LYS A 1 74 ? -0.746 7.516 20.156 1 78.5 74 LYS A O 1
ATOM 611 N N . THR A 1 75 ? -1.909 7.793 18.266 1 71.75 75 THR A N 1
ATOM 612 C CA . THR A 1 75 ? -1.998 6.355 18.062 1 71.75 75 THR A CA 1
ATOM 613 C C . THR A 1 75 ? -0.898 5.875 17.109 1 71.75 75 THR A C 1
ATOM 615 O O . THR A 1 75 ? -0.651 4.672 17 1 71.75 75 THR A O 1
ATOM 618 N N . SER A 1 76 ? -0.364 6.879 16.438 1 58.88 76 SER A N 1
ATOM 619 C CA . SER A 1 76 ? 0.655 6.52 15.461 1 58.88 76 SER A CA 1
ATOM 620 C C . SER A 1 76 ? 1.661 7.648 15.273 1 58.88 76 SER A C 1
ATOM 622 O O . SER A 1 76 ? 1.385 8.797 15.625 1 58.88 76 SER A O 1
ATOM 624 N N . GLU A 1 77 ? 2.789 7.27 14.828 1 53.44 77 GLU A N 1
ATOM 625 C CA . GLU A 1 77 ? 3.77 8.289 14.453 1 53.44 77 GLU A CA 1
ATOM 626 C C . GLU A 1 77 ? 3.352 9.016 13.18 1 53.44 77 GLU A C 1
ATOM 628 O O . GLU A 1 77 ? 3.738 10.164 12.969 1 53.44 77 GLU A O 1
ATOM 633 N N . GLN A 1 78 ? 2.498 8.305 12.508 1 53.31 78 GLN A N 1
ATOM 634 C CA . GLN A 1 78 ? 1.95 8.969 11.328 1 53.31 78 GLN A CA 1
ATOM 635 C C . GLN A 1 78 ? 0.867 9.969 11.719 1 53.31 78 GLN A C 1
ATOM 637 O O . GLN A 1 78 ? -0.083 9.625 12.422 1 53.31 78 GLN A O 1
ATOM 642 N N . LEU A 1 79 ? 1.168 11.18 11.359 1 55.97 79 LEU A N 1
ATOM 643 C CA . LEU A 1 79 ? 0.369 12.289 11.859 1 55.97 79 LEU A CA 1
ATOM 644 C C . LEU A 1 79 ? -1.062 12.211 11.336 1 55.97 79 LEU A C 1
ATOM 646 O O . LEU A 1 79 ? -2.016 12.359 12.102 1 55.97 79 LEU A O 1
ATOM 650 N N . LEU A 1 80 ? -1.132 11.984 10.125 1 53.09 80 LEU A N 1
ATOM 651 C CA . LEU A 1 80 ? -2.451 12.078 9.516 1 53.09 80 LEU A CA 1
ATOM 652 C C . LEU A 1 80 ? -3.137 10.719 9.484 1 53.09 80 LEU A C 1
ATOM 654 O O . LEU A 1 80 ? -2.479 9.688 9.312 1 53.09 80 LEU A O 1
ATOM 658 N N . LYS A 1 81 ? -4.43 10.789 9.828 1 58.16 81 LYS A N 1
ATOM 659 C CA . LYS A 1 81 ? -5.25 9.609 9.586 1 58.16 81 LYS A CA 1
ATOM 660 C C . LYS A 1 81 ? -5.254 9.242 8.102 1 58.16 81 LYS A C 1
ATOM 662 O O . LYS A 1 81 ? -5.316 10.117 7.238 1 58.16 81 LYS A O 1
ATOM 667 N N . LEU A 1 82 ? -4.758 8.141 7.883 1 58.06 82 LEU A N 1
ATOM 668 C CA . LEU A 1 82 ? -4.898 7.645 6.516 1 58.06 82 LEU A CA 1
ATOM 669 C C . LEU A 1 82 ? -6.352 7.711 6.062 1 58.06 82 LEU A C 1
ATOM 671 O O . LEU A 1 82 ? -7.262 7.41 6.84 1 58.06 82 LEU A O 1
ATOM 675 N N . ASN A 1 83 ? -6.57 8.375 4.871 1 59.31 83 ASN A N 1
ATOM 676 C CA . ASN A 1 83 ? -7.922 8.297 4.324 1 59.31 83 ASN A CA 1
ATOM 677 C C . ASN A 1 83 ? -8.32 6.855 4.012 1 59.31 83 ASN A C 1
ATOM 679 O O . ASN A 1 83 ? -7.523 5.934 4.195 1 59.31 83 ASN A O 1
ATOM 683 N N . LYS A 1 84 ? -9.539 6.684 3.652 1 63.53 84 LYS A N 1
ATOM 684 C CA . LYS A 1 84 ? -10.102 5.352 3.449 1 63.53 84 LYS A CA 1
ATOM 685 C C . LYS A 1 84 ? -9.289 4.566 2.422 1 63.53 84 LYS A C 1
ATOM 687 O O . LYS A 1 84 ? -9.008 3.381 2.615 1 63.53 84 LYS A O 1
ATOM 692 N N . GLN A 1 85 ? -9 5.219 1.38 1 65.31 85 GLN A N 1
ATOM 693 C CA . GLN A 1 85 ? -8.211 4.566 0.337 1 65.31 85 GLN A CA 1
ATOM 694 C C . GLN A 1 85 ? -6.816 4.211 0.842 1 65.31 85 GLN A C 1
ATOM 696 O O . GLN A 1 85 ? -6.336 3.096 0.622 1 65.31 85 GLN A O 1
ATOM 701 N N . GLU A 1 86 ? -6.227 5.152 1.44 1 66.12 86 GLU A N 1
ATOM 702 C CA . GLU A 1 86 ? -4.891 4.926 1.985 1 66.12 86 GLU A CA 1
ATOM 703 C C . GLU A 1 86 ? -4.895 3.785 2.998 1 66.12 86 GLU A C 1
ATOM 705 O O . GLU A 1 86 ? -3.967 2.975 3.035 1 66.12 86 GLU A O 1
ATOM 710 N N . MET A 1 87 ? -5.91 3.842 3.666 1 68.38 87 MET A N 1
ATOM 711 C CA . MET A 1 87 ? -6.051 2.779 4.66 1 68.38 87 MET A CA 1
ATOM 712 C C . MET A 1 87 ? -6.176 1.418 3.984 1 68.38 87 MET A C 1
ATOM 714 O O . MET A 1 87 ? -5.582 0.438 4.438 1 68.38 87 MET A O 1
ATOM 718 N N . LEU A 1 88 ? -6.984 1.388 2.99 1 75 88 LEU A N 1
ATOM 719 C CA . LEU A 1 88 ? -7.141 0.146 2.24 1 75 88 LEU A CA 1
ATOM 720 C C . LEU A 1 88 ? -5.801 -0.319 1.676 1 75 88 LEU A C 1
ATOM 722 O O . LEU A 1 88 ? -5.438 -1.488 1.816 1 75 88 LEU A O 1
ATOM 726 N N . TYR A 1 89 ? -5.055 0.626 1.118 1 71.56 89 TYR A N 1
ATOM 727 C CA . TYR A 1 89 ? -3.754 0.305 0.539 1 71.56 89 TYR A CA 1
ATOM 728 C C . TYR A 1 89 ? -2.789 -0.197 1.606 1 71.56 89 TYR A C 1
ATOM 730 O O . TYR A 1 89 ? -2.037 -1.146 1.375 1 71.56 89 TYR A O 1
ATOM 738 N N . TRP A 1 90 ? -2.838 0.435 2.66 1 71.12 90 TRP A N 1
ATOM 739 C CA . TRP A 1 90 ? -2.002 0.028 3.785 1 71.12 90 TRP A CA 1
ATOM 740 C C . TRP A 1 90 ? -2.338 -1.391 4.23 1 71.12 90 TRP A C 1
ATOM 742 O O . TRP A 1 90 ? -1.442 -2.211 4.438 1 71.12 90 TRP A O 1
ATOM 752 N N . GLN A 1 91 ? -3.574 -1.641 4.367 1 76.5 91 GLN A N 1
ATOM 753 C CA . GLN A 1 91 ? -4.004 -2.965 4.809 1 76.5 91 GLN A CA 1
ATOM 754 C C . GLN A 1 91 ? -3.605 -4.035 3.797 1 76.5 91 GLN A C 1
ATOM 756 O O . GLN A 1 91 ? -3.135 -5.109 4.176 1 76.5 91 GLN A O 1
ATOM 761 N N . LEU A 1 92 ? -3.797 -3.754 2.527 1 81.25 92 LEU A N 1
ATOM 762 C CA . LEU A 1 92 ? -3.426 -4.688 1.469 1 81.25 92 LEU A CA 1
ATOM 763 C C . LEU A 1 92 ? -1.925 -4.953 1.479 1 81.25 92 LEU A C 1
ATOM 765 O O . LEU A 1 92 ? -1.493 -6.105 1.418 1 81.25 92 LEU A O 1
ATOM 769 N N . THR A 1 93 ? -1.185 -3.836 1.564 1 80.44 93 THR A N 1
ATOM 770 C CA . THR A 1 93 ? 0.269 -3.965 1.559 1 80.44 93 THR A CA 1
ATOM 771 C C . THR A 1 93 ? 0.748 -4.754 2.775 1 80.44 93 THR A C 1
ATOM 773 O O . THR A 1 93 ? 1.591 -5.645 2.652 1 80.44 93 THR A O 1
ATOM 776 N N . ASN A 1 94 ? 0.233 -4.449 3.891 1 74.25 94 ASN A N 1
ATOM 777 C CA . ASN A 1 94 ? 0.617 -5.125 5.125 1 74.25 94 ASN A CA 1
ATOM 778 C C . ASN A 1 94 ? 0.246 -6.605 5.094 1 74.25 94 ASN A C 1
ATOM 780 O O . ASN A 1 94 ? 1.006 -7.449 5.57 1 74.25 94 ASN A O 1
ATOM 784 N N . LYS A 1 95 ? -0.853 -6.844 4.605 1 77 95 LYS A N 1
ATOM 785 C CA . LYS A 1 95 ? -1.361 -8.211 4.586 1 77 95 LYS A CA 1
ATOM 786 C C . LYS A 1 95 ? -0.596 -9.07 3.578 1 77 95 LYS A C 1
ATOM 788 O O . LYS A 1 95 ? -0.281 -10.227 3.854 1 77 95 LYS A O 1
ATOM 793 N N . TYR A 1 96 ? -0.187 -8.477 2.467 1 82 96 TYR A N 1
ATOM 794 C CA . TYR A 1 96 ? 0.251 -9.344 1.382 1 82 96 TYR A CA 1
ATOM 795 C C . TYR A 1 96 ? 1.702 -9.062 1.009 1 82 96 TYR A C 1
ATOM 797 O O . TYR A 1 96 ? 2.438 -9.977 0.622 1 82 96 TYR A O 1
ATOM 805 N N . LEU A 1 97 ? 2.113 -7.867 1.101 1 81.44 97 LEU A N 1
ATOM 806 C CA . LEU A 1 97 ? 3.389 -7.523 0.481 1 81.44 97 LEU A CA 1
ATOM 807 C C . LEU A 1 97 ? 4.453 -7.262 1.541 1 81.44 97 LEU A C 1
ATOM 809 O O . LEU A 1 97 ? 5.652 -7.344 1.257 1 81.44 97 LEU A O 1
ATOM 813 N N . LEU A 1 98 ? 4.086 -6.945 2.754 1 74.38 98 LEU A N 1
ATOM 814 C CA . LEU A 1 98 ? 5.02 -6.59 3.816 1 74.38 98 LEU A CA 1
ATOM 815 C C . LEU A 1 98 ? 6.039 -7.707 4.039 1 74.38 98 LEU A C 1
ATOM 817 O O . LEU A 1 98 ? 7.23 -7.438 4.211 1 74.38 98 LEU A O 1
ATOM 821 N N . PRO A 1 99 ? 5.633 -8.953 3.939 1 71.12 99 PRO A N 1
ATOM 822 C CA . PRO A 1 99 ? 6.602 -10.023 4.16 1 71.12 99 PRO A CA 1
ATOM 823 C C . PRO A 1 99 ? 7.734 -10.016 3.137 1 71.12 99 PRO A C 1
ATOM 825 O O . PRO A 1 99 ? 8.797 -10.586 3.381 1 71.12 99 PRO A O 1
ATOM 828 N N . LEU A 1 100 ? 7.551 -9.352 2.057 1 79.75 100 LEU A N 1
ATOM 829 C CA . LEU A 1 100 ? 8.547 -9.273 0.998 1 79.75 100 LEU A CA 1
ATOM 830 C C . LEU A 1 100 ? 9.484 -8.086 1.209 1 79.75 100 LEU A C 1
ATOM 832 O O . LEU A 1 100 ? 10.539 -8.008 0.586 1 79.75 100 LEU A O 1
ATOM 836 N N . VAL A 1 101 ? 9.117 -7.219 2.084 1 82.69 101 VAL A N 1
ATOM 837 C CA . VAL A 1 101 ? 9.875 -5.988 2.295 1 82.69 101 VAL A CA 1
ATOM 838 C C . VAL A 1 101 ? 11.008 -6.246 3.281 1 82.69 101 VAL A C 1
ATOM 840 O O . VAL A 1 101 ? 10.781 -6.758 4.379 1 82.69 101 VAL A O 1
ATOM 843 N N . PRO A 1 102 ? 12.188 -5.926 2.877 1 86.25 102 PRO A N 1
ATOM 844 C CA . PRO A 1 102 ? 13.328 -6.105 3.783 1 86.25 102 PRO A CA 1
ATOM 845 C C . PRO A 1 102 ? 13.172 -5.324 5.086 1 86.25 102 PRO A C 1
ATOM 847 O O . PRO A 1 102 ? 12.562 -4.254 5.102 1 86.25 102 PRO A O 1
ATOM 850 N N . ASP A 1 103 ? 13.797 -5.844 6.105 1 77.19 103 ASP A N 1
ATOM 851 C CA . ASP A 1 103 ? 13.781 -5.184 7.406 1 77.19 103 ASP A CA 1
ATOM 852 C C . ASP A 1 103 ? 14.383 -3.779 7.316 1 77.19 103 ASP A C 1
ATOM 854 O O . ASP A 1 103 ? 13.93 -2.861 8.008 1 77.19 103 ASP A O 1
ATOM 858 N N . ALA A 1 104 ? 15.344 -3.631 6.48 1 79.25 104 ALA A N 1
ATOM 859 C CA . ALA A 1 104 ? 16.047 -2.361 6.324 1 79.25 104 ALA A CA 1
ATOM 860 C C . ALA A 1 104 ? 15.117 -1.276 5.801 1 79.25 104 ALA A C 1
ATOM 862 O O . ALA A 1 104 ? 15.398 -0.084 5.93 1 79.25 104 ALA A O 1
ATOM 863 N N . LEU A 1 105 ? 14.062 -1.648 5.191 1 77.31 105 LEU A N 1
ATOM 864 C CA . LEU A 1 105 ? 13.133 -0.688 4.609 1 77.31 105 LEU A CA 1
ATOM 865 C C . LEU A 1 105 ? 11.844 -0.621 5.422 1 77.31 105 LEU A C 1
ATOM 867 O O . LEU A 1 105 ? 10.898 0.079 5.043 1 77.31 105 LEU A O 1
ATOM 871 N N . ASN A 1 106 ? 11.75 -1.357 6.363 1 65.5 106 ASN A N 1
ATOM 872 C CA . ASN A 1 106 ? 10.594 -1.328 7.25 1 65.5 106 ASN A CA 1
ATOM 873 C C . ASN A 1 106 ? 10.812 -0.376 8.422 1 65.5 106 ASN A C 1
ATOM 875 O O . ASN A 1 106 ? 11.156 -0.809 9.523 1 65.5 106 ASN A O 1
ATOM 879 N N . TYR A 1 107 ? 10.742 0.946 8.164 1 52.31 107 TYR A N 1
ATOM 880 C CA . TYR A 1 107 ? 11.086 2 9.117 1 52.31 107 TYR A CA 1
ATOM 881 C C . TYR A 1 107 ? 10.141 1.993 10.305 1 52.31 107 TYR A C 1
ATOM 883 O O . TYR A 1 107 ? 10.484 2.498 11.383 1 52.31 107 TYR A O 1
ATOM 891 N N . GLY A 1 108 ? 8.93 1.835 10.203 1 46.66 108 GLY A N 1
ATOM 892 C CA . GLY A 1 108 ? 7.945 1.962 11.273 1 46.66 108 GLY A CA 1
ATOM 893 C C . GLY A 1 108 ? 8.039 0.861 12.305 1 46.66 108 GLY A C 1
ATOM 894 O O . GLY A 1 108 ? 7.324 0.88 13.312 1 46.66 108 GLY A O 1
ATOM 895 N N . GLN A 1 109 ? 8.352 -0.364 11.875 1 43.25 109 GLN A N 1
ATOM 896 C CA . GLN A 1 109 ? 8.336 -1.388 12.914 1 43.25 109 GLN A CA 1
ATOM 897 C C . GLN A 1 109 ? 9.344 -1.064 14.016 1 43.25 109 GLN A C 1
ATOM 899 O O . GLN A 1 109 ? 10.555 -1.212 13.82 1 43.25 109 GLN A O 1
ATOM 904 N N . GLY A 1 110 ? 9.141 -0.08 14.781 1 37.78 110 GLY A N 1
ATOM 905 C CA . GLY A 1 110 ? 9.766 -0.382 16.062 1 37.78 110 GLY A CA 1
ATOM 906 C C . GLY A 1 110 ? 9.914 -1.87 16.312 1 37.78 110 GLY A C 1
ATOM 907 O O . GLY A 1 110 ? 9.562 -2.689 15.461 1 37.78 110 GLY A O 1
ATOM 908 N N . SER A 1 111 ? 10.07 -2.32 17.766 1 33.97 111 SER A N 1
ATOM 909 C CA . SER A 1 111 ? 10.242 -3.711 18.172 1 33.97 111 SER A CA 1
ATOM 910 C C . SER A 1 111 ? 9.289 -4.633 17.406 1 33.97 111 SER A C 1
ATOM 912 O O . SER A 1 111 ? 8.234 -4.195 16.953 1 33.97 111 SER A O 1
ATOM 914 N N . SER A 1 112 ? 9.812 -5.879 16.938 1 37.62 112 SER A N 1
ATOM 915 C CA . SER A 1 112 ? 9.141 -7.07 16.438 1 37.62 112 SER A CA 1
ATOM 916 C C . SER A 1 112 ? 7.664 -7.074 16.812 1 37.62 112 SER A C 1
ATOM 918 O O . SER A 1 112 ? 6.863 -7.793 16.203 1 37.62 112 SER A O 1
ATOM 920 N N . SER A 1 113 ? 7.324 -6.52 17.844 1 34.94 113 SER A N 1
ATOM 921 C CA . SER A 1 113 ? 6.07 -6.699 18.562 1 34.94 113 SER A CA 1
ATOM 922 C C . SER A 1 113 ? 4.969 -5.82 17.984 1 34.94 113 SER A C 1
ATOM 924 O O . SER A 1 113 ? 3.787 -6.012 18.281 1 34.94 113 SER A O 1
ATOM 926 N N . GLU A 1 114 ? 5.254 -4.82 17.375 1 34.94 114 GLU A N 1
ATOM 927 C CA . GLU A 1 114 ? 4.211 -3.9 16.938 1 34.94 114 GLU A CA 1
ATOM 928 C C . GLU A 1 114 ? 3.812 -4.164 15.484 1 34.94 114 GLU A C 1
ATOM 930 O O . GLU A 1 114 ? 2.957 -3.469 14.93 1 34.94 114 GLU A O 1
ATOM 935 N N . ARG A 1 115 ? 4.5 -5.066 14.875 1 40.44 115 ARG A N 1
ATOM 936 C CA . ARG A 1 115 ? 4.324 -5.535 13.508 1 40.44 115 ARG A CA 1
ATOM 937 C C . ARG A 1 115 ? 2.85 -5.773 13.195 1 40.44 115 ARG A C 1
ATOM 939 O O . ARG A 1 115 ? 2.459 -5.82 12.023 1 40.44 115 ARG A O 1
ATOM 946 N N . GLY A 1 116 ? 2.168 -6.129 14.297 1 37.19 116 GLY A N 1
ATOM 947 C CA . GLY A 1 116 ? 0.847 -6.711 14.117 1 37.19 116 GLY A CA 1
ATOM 948 C C . GLY A 1 116 ? -0.277 -5.734 14.406 1 37.19 116 GLY A C 1
ATOM 949 O O . GLY A 1 116 ? -1.43 -6.137 14.578 1 37.19 116 GLY A O 1
ATOM 950 N N . LYS A 1 117 ? 0.079 -4.605 14.891 1 38.59 117 LYS A N 1
ATOM 951 C CA . LYS A 1 117 ? -1.22 -4.09 15.312 1 38.59 117 LYS A CA 1
ATOM 952 C C . LYS A 1 117 ? -1.979 -3.477 14.141 1 38.59 117 LYS A C 1
ATOM 954 O O . LYS A 1 117 ? -1.456 -2.602 13.445 1 38.59 117 LYS A O 1
ATOM 959 N N . PRO A 1 118 ? -2.928 -4.254 13.617 1 37.78 118 PRO A N 1
ATOM 960 C CA . PRO A 1 118 ? -3.803 -3.814 12.531 1 37.78 118 PRO A CA 1
ATOM 961 C C . PRO A 1 118 ? -4.258 -2.365 12.688 1 37.78 118 PRO A C 1
ATOM 963 O O . PRO A 1 118 ? -4.695 -1.965 13.766 1 37.78 118 PRO A O 1
ATOM 966 N N . LEU A 1 119 ? -3.637 -1.427 12.141 1 38.53 119 LEU A N 1
ATOM 967 C CA . LEU A 1 119 ? -4.375 -0.182 11.969 1 38.53 119 LEU A CA 1
ATOM 968 C C . LEU A 1 119 ? -5.867 -0.455 11.797 1 38.53 119 LEU A C 1
ATOM 970 O O . LEU A 1 119 ? -6.633 0.45 11.461 1 38.53 119 LEU A O 1
ATOM 974 N N . SER A 1 120 ? -6.273 -1.735 11.922 1 40.91 120 SER A N 1
ATOM 975 C CA . SER A 1 120 ? -7.637 -2.248 11.828 1 40.91 120 SER A CA 1
ATOM 976 C C . SER A 1 120 ? -8.609 -1.391 12.633 1 40.91 120 SER A C 1
ATOM 978 O O . SER A 1 120 ? -9.797 -1.315 12.305 1 40.91 120 SER A O 1
ATOM 980 N N . ARG A 1 121 ? -8.094 -0.814 13.719 1 40.91 121 ARG A N 1
ATOM 981 C CA . ARG A 1 121 ? -9.094 -0.2 14.586 1 40.91 121 ARG A CA 1
ATOM 982 C C . ARG A 1 121 ? -9.594 1.116 14 1 40.91 121 ARG A C 1
ATOM 984 O O . ARG A 1 121 ? -10.57 1.686 14.484 1 40.91 121 ARG A O 1
ATOM 991 N N . ILE A 1 122 ? -8.867 1.604 13.188 1 42.38 122 ILE A N 1
ATOM 992 C CA . ILE A 1 122 ? -9.328 2.932 12.789 1 42.38 122 ILE A CA 1
ATOM 993 C C . ILE A 1 122 ? -10.445 2.803 11.75 1 42.38 122 ILE A C 1
ATOM 995 O O . ILE A 1 122 ? -11.359 3.627 11.711 1 42.38 122 ILE A O 1
ATOM 999 N N . ALA A 1 123 ? -10.305 1.803 10.859 1 43.53 123 ALA A N 1
ATOM 1000 C CA . ALA A 1 123 ? -11.391 1.726 9.883 1 43.53 123 ALA A CA 1
ATOM 1001 C C . ALA A 1 123 ? -12.633 1.084 10.492 1 43.53 123 ALA A C 1
ATOM 1003 O O . ALA A 1 123 ? -12.531 0.076 11.195 1 43.53 123 ALA A O 1
ATOM 1004 N N . SER A 1 124 ? -13.602 1.837 10.641 1 48.72 124 SER A N 1
ATOM 1005 C CA . SER A 1 124 ? -14.875 1.28 11.086 1 48.72 124 SER A CA 1
ATOM 1006 C C . SER A 1 124 ? -15.109 -0.101 10.484 1 48.72 124 SER A C 1
ATOM 1008 O O . SER A 1 124 ? -14.906 -0.309 9.289 1 48.72 124 SER A O 1
ATOM 1010 N N . ALA A 1 125 ? -15.188 -1.125 11.242 1 51.75 125 ALA A N 1
ATOM 1011 C CA . ALA A 1 125 ? -15.523 -2.506 10.914 1 51.75 125 ALA A CA 1
ATOM 1012 C C . ALA A 1 125 ? -16.609 -2.562 9.844 1 51.75 125 ALA A C 1
ATOM 1014 O O . ALA A 1 125 ? -16.734 -3.549 9.117 1 51.75 125 ALA A O 1
ATOM 1015 N N . HIS A 1 126 ? -17.203 -1.44 9.562 1 61.28 126 HIS A N 1
ATOM 1016 C CA . HIS A 1 126 ? -18.359 -1.511 8.672 1 61.28 126 HIS A CA 1
ATOM 1017 C C . HIS A 1 126 ? -18.094 -0.74 7.383 1 61.28 126 HIS A C 1
ATOM 1019 O O . HIS A 1 126 ? -19.047 -0.413 6.652 1 61.28 126 HIS A O 1
ATOM 1025 N N . SER A 1 127 ? -16.969 -0.594 7.094 1 75.81 127 SER A N 1
ATOM 1026 C CA . SER A 1 127 ? -16.719 0.168 5.875 1 75.81 127 SER A CA 1
ATOM 1027 C C . SER A 1 127 ? -16.656 -0.744 4.656 1 75.81 127 SER A C 1
ATOM 1029 O O . SER A 1 127 ? -16.469 -1.956 4.789 1 75.81 127 SER A O 1
ATOM 1031 N N . LYS A 1 128 ? -17.016 -0.233 3.459 1 81.75 128 LYS A N 1
ATOM 1032 C CA . LYS A 1 128 ? -16.922 -0.95 2.191 1 81.75 128 LYS A CA 1
ATOM 1033 C C . LYS A 1 128 ? -15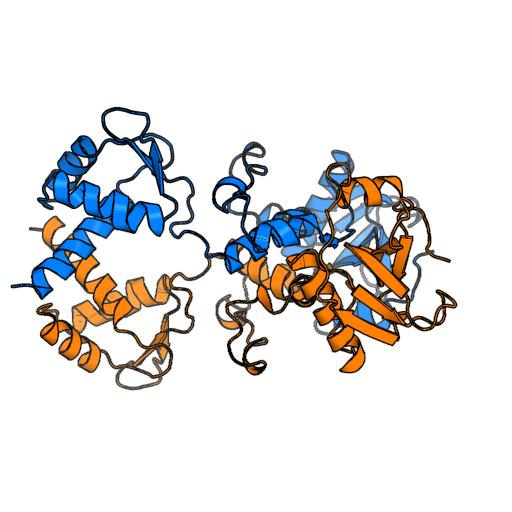.516 -1.518 1.99 1 81.75 128 LYS A C 1
ATOM 1035 O O . LYS A 1 128 ? -15.359 -2.613 1.446 1 81.75 128 LYS A O 1
ATOM 1040 N N . GLU A 1 129 ? -14.562 -0.768 2.545 1 78.75 129 GLU A N 1
ATOM 1041 C CA . GLU A 1 129 ? -13.172 -1.192 2.428 1 78.75 129 GLU A CA 1
ATOM 1042 C C . GLU A 1 129 ? -12.93 -2.496 3.18 1 78.75 129 GLU A C 1
ATOM 1044 O O . GLU A 1 129 ? -12.32 -3.426 2.643 1 78.75 129 GLU A O 1
ATOM 1049 N N . GLN A 1 130 ? -13.461 -2.549 4.359 1 79.88 130 GLN A N 1
ATOM 1050 C CA . GLN A 1 130 ? -13.289 -3.746 5.176 1 79.88 130 GLN A CA 1
ATOM 1051 C C . GLN A 1 130 ? -14.055 -4.93 4.594 1 79.88 130 GLN A C 1
ATOM 1053 O O . GLN A 1 130 ? -13.57 -6.062 4.625 1 79.88 130 GLN A O 1
ATOM 1058 N N . THR A 1 131 ? -15.219 -4.648 4.125 1 83.5 131 THR A N 1
ATOM 1059 C CA . THR A 1 131 ? -16.016 -5.684 3.473 1 83.5 131 THR A CA 1
ATOM 1060 C C . THR A 1 131 ? -15.258 -6.289 2.295 1 83.5 131 THR A C 1
ATOM 1062 O O . THR A 1 131 ? -15.195 -7.512 2.156 1 83.5 131 THR A O 1
ATOM 1065 N N . TRP A 1 132 ? -14.727 -5.5 1.534 1 86.75 132 TRP A N 1
ATOM 1066 C CA . TRP A 1 132 ? -14 -5.977 0.362 1 86.75 132 TRP A CA 1
ATOM 1067 C C . TRP A 1 132 ? -12.734 -6.723 0.771 1 86.75 132 TRP A C 1
ATOM 1069 O O . TRP A 1 132 ? -12.414 -7.773 0.209 1 86.75 132 TRP A O 1
ATOM 1079 N N . LEU A 1 133 ? -12.055 -6.156 1.713 1 85.44 133 LEU A N 1
ATOM 1080 C CA . LEU A 1 133 ? -10.82 -6.785 2.174 1 85.44 133 LEU A CA 1
ATOM 1081 C C . LEU A 1 133 ? -11.078 -8.211 2.656 1 85.44 133 LEU A C 1
ATOM 1083 O O . LEU A 1 133 ? -10.227 -9.086 2.51 1 85.44 133 LEU A O 1
ATOM 1087 N N . ALA A 1 134 ? -12.211 -8.445 3.219 1 87.75 134 ALA A N 1
ATOM 1088 C CA . ALA A 1 134 ? -12.578 -9.758 3.732 1 87.75 134 ALA A CA 1
ATOM 1089 C C . ALA A 1 134 ? -12.938 -10.711 2.594 1 87.75 134 ALA A C 1
ATOM 1091 O O . ALA A 1 134 ? -13.008 -11.93 2.789 1 87.75 134 ALA A O 1
ATOM 1092 N N . LYS A 1 135 ? -13.156 -10.172 1.441 1 92.62 135 LYS A N 1
ATOM 1093 C CA . LYS A 1 135 ? -13.656 -10.984 0.332 1 92.62 135 LYS A CA 1
ATOM 1094 C C . LYS A 1 135 ? -12.609 -11.102 -0.775 1 92.62 135 LYS A C 1
ATOM 1096 O O . LYS A 1 135 ? -12.914 -11.555 -1.878 1 92.62 135 LYS A O 1
ATOM 1101 N N . VAL A 1 136 ? -11.422 -10.648 -0.482 1 90.12 136 VAL A N 1
ATOM 1102 C CA . VAL A 1 136 ? -10.328 -10.789 -1.436 1 90.12 136 VAL A CA 1
ATOM 1103 C C . VAL A 1 136 ? -9.172 -11.547 -0.789 1 90.12 136 VAL A C 1
ATOM 1105 O O . VAL A 1 136 ? -8.867 -11.344 0.388 1 90.12 136 VAL A O 1
ATOM 1108 N N . HIS A 1 137 ? -8.586 -12.367 -1.532 1 89.75 137 HIS A N 1
ATOM 1109 C CA . HIS A 1 137 ? -7.438 -13.148 -1.09 1 89.75 137 HIS A CA 1
ATOM 1110 C C . HIS A 1 137 ? -6.352 -13.188 -2.162 1 89.75 137 HIS A C 1
ATOM 1112 O O . HIS A 1 137 ? -6.645 -13.398 -3.34 1 89.75 137 HIS A O 1
ATOM 1118 N N . VAL A 1 138 ? -5.223 -12.859 -1.809 1 86.56 138 VAL A N 1
ATOM 1119 C CA . VAL A 1 138 ? -4.07 -12.992 -2.693 1 86.56 138 VAL A CA 1
ATOM 1120 C C . VAL A 1 138 ? -3.117 -14.055 -2.146 1 86.56 138 VAL A C 1
ATOM 1122 O O . VAL A 1 138 ? -2.557 -13.891 -1.06 1 86.56 138 VAL A O 1
ATOM 1125 N N . ALA A 1 139 ? -2.953 -15.047 -2.91 1 83.38 139 ALA A N 1
ATOM 1126 C CA . ALA A 1 139 ? -2.072 -16.141 -2.482 1 83.38 139 ALA A CA 1
ATOM 1127 C C . ALA A 1 139 ? -0.608 -15.781 -2.721 1 83.38 139 ALA A C 1
ATOM 1129 O O . ALA A 1 139 ? -0.15 -15.742 -3.865 1 83.38 139 ALA A O 1
ATOM 1130 N N . LEU A 1 140 ? -0.012 -15.43 -1.748 1 82.06 140 LEU A N 1
ATOM 1131 C CA . LEU A 1 140 ? 1.427 -15.188 -1.769 1 82.06 140 LEU A CA 1
ATOM 1132 C C . LEU A 1 140 ? 2.143 -16.094 -0.771 1 82.06 140 LEU A C 1
ATOM 1134 O O . LEU A 1 140 ? 1.526 -16.594 0.175 1 82.06 140 LEU A O 1
ATOM 1138 N N . PRO A 1 141 ? 3.424 -16.359 -1.169 1 76.62 141 PRO A N 1
ATOM 1139 C CA . PRO A 1 141 ? 4.148 -17.188 -0.205 1 76.62 141 PRO A CA 1
ATOM 1140 C C . PRO A 1 141 ? 4.184 -16.578 1.193 1 76.62 141 PRO A C 1
ATOM 1142 O O . PRO A 1 141 ? 4.332 -15.367 1.335 1 76.62 141 PRO A O 1
ATOM 1145 N N . THR A 1 142 ? 3.729 -17.328 2.15 1 67.62 142 THR A N 1
ATOM 1146 C CA . THR A 1 142 ? 3.738 -16.844 3.523 1 67.62 142 THR A CA 1
ATOM 1147 C C . THR A 1 142 ? 5.07 -17.141 4.199 1 67.62 142 THR A C 1
ATOM 1149 O O . THR A 1 142 ? 5.559 -18.281 4.137 1 67.62 142 THR A O 1
ATOM 1152 N N . ILE A 1 143 ? 5.73 -16.094 4.578 1 70.69 143 ILE A N 1
ATOM 1153 C CA . ILE A 1 143 ? 7.004 -16.297 5.262 1 70.69 143 ILE A CA 1
ATOM 1154 C C . ILE A 1 143 ? 6.766 -16.438 6.766 1 70.69 143 ILE A C 1
ATOM 1156 O O . ILE A 1 143 ? 7.707 -16.656 7.531 1 70.69 143 ILE A O 1
ATOM 1160 N N . ARG A 1 144 ? 5.551 -16.344 7.105 1 66.06 144 ARG A N 1
ATOM 1161 C CA . ARG A 1 144 ? 5.227 -16.406 8.523 1 66.06 144 ARG A CA 1
ATOM 1162 C C . ARG A 1 144 ? 5.598 -17.75 9.125 1 66.06 144 ARG A C 1
ATOM 1164 O O . ARG A 1 144 ? 6 -17.844 10.281 1 66.06 144 ARG A O 1
ATOM 1171 N N . GLU A 1 145 ? 5.508 -18.766 8.266 1 73.19 145 GLU A N 1
ATOM 1172 C CA . GLU A 1 145 ? 5.762 -20.109 8.773 1 73.19 145 GLU A CA 1
ATOM 1173 C C . GLU A 1 145 ? 7.211 -20.531 8.523 1 73.19 145 GLU A C 1
ATOM 1175 O O . GLU A 1 145 ? 7.578 -21.688 8.758 1 73.19 145 GLU A O 1
ATOM 1180 N N . TRP A 1 146 ? 7.973 -19.578 8.203 1 80.94 146 TRP A N 1
ATOM 1181 C CA . TRP A 1 146 ? 9.359 -19.891 7.895 1 80.94 146 TRP A CA 1
ATOM 1182 C C . TRP A 1 146 ? 10.188 -20.031 9.172 1 80.94 146 TRP A C 1
ATOM 1184 O O . TRP A 1 146 ? 9.922 -19.344 10.164 1 80.94 146 TRP A O 1
ATOM 1194 N N . SER A 1 147 ? 11.109 -20.906 9.086 1 86.62 147 SER A N 1
ATOM 1195 C CA . SER A 1 147 ? 12.047 -21.094 10.18 1 86.62 147 SER A CA 1
ATOM 1196 C C . SER A 1 147 ? 13 -19.906 10.297 1 86.62 147 SER A C 1
ATOM 1198 O O . SER A 1 147 ? 13.039 -19.047 9.406 1 86.62 147 SER A O 1
ATOM 1200 N N . ASP A 1 148 ? 13.711 -19.844 11.383 1 88.19 148 ASP A N 1
ATOM 1201 C CA . ASP A 1 148 ? 14.703 -18.797 11.586 1 88.19 148 ASP A CA 1
ATOM 1202 C C . ASP A 1 148 ? 15.789 -18.859 10.523 1 88.19 148 ASP A C 1
ATOM 1204 O O . ASP A 1 148 ? 16.281 -17.828 10.07 1 88.19 148 ASP A O 1
ATOM 1208 N N . GLU A 1 149 ? 16.125 -20.047 10.234 1 89.62 149 GLU A N 1
ATOM 1209 C CA . GLU A 1 149 ? 17.156 -20.234 9.211 1 89.62 149 GLU A CA 1
ATOM 1210 C C . GLU A 1 149 ? 16.703 -19.672 7.863 1 89.62 149 GLU A C 1
ATOM 1212 O O . GLU A 1 149 ? 17.469 -19.016 7.168 1 89.62 149 GLU A O 1
ATOM 1217 N N . GLN A 1 150 ? 15.516 -19.922 7.578 1 88.56 150 GLN A N 1
ATOM 1218 C CA . GLN A 1 150 ? 14.953 -19.438 6.316 1 88.56 150 GLN A CA 1
ATOM 1219 C C . GLN A 1 150 ? 14.859 -17.922 6.309 1 88.56 150 GLN A C 1
ATOM 1221 O O . GLN A 1 150 ? 15.148 -17.281 5.297 1 88.56 150 GLN A O 1
ATOM 1226 N N . ARG A 1 151 ? 14.484 -17.391 7.391 1 87.75 151 ARG A N 1
ATOM 1227 C CA . ARG A 1 151 ? 14.383 -15.945 7.508 1 87.75 151 ARG A CA 1
ATOM 1228 C C . ARG A 1 151 ? 15.758 -15.289 7.391 1 87.75 151 ARG A C 1
ATOM 1230 O O . ARG A 1 151 ? 15.891 -14.211 6.816 1 87.75 151 ARG A O 1
ATOM 1237 N N . HIS A 1 152 ? 16.734 -15.984 7.973 1 92.31 152 HIS A N 1
ATOM 1238 C CA . HIS A 1 152 ? 18.109 -15.492 7.867 1 92.31 152 HIS A CA 1
ATOM 1239 C C . HIS A 1 152 ? 18.562 -15.445 6.414 1 92.31 152 HIS A C 1
ATOM 1241 O O . HIS A 1 152 ? 19.219 -14.492 5.996 1 92.31 152 HIS A O 1
ATOM 1247 N N . VAL A 1 153 ? 18.219 -16.469 5.727 1 94.06 153 VAL A N 1
ATOM 1248 C CA . VAL A 1 153 ? 18.562 -16.531 4.312 1 94.06 153 VAL A CA 1
ATOM 1249 C C . VAL A 1 153 ? 17.922 -15.359 3.57 1 94.06 153 VAL A C 1
ATOM 1251 O O . VAL A 1 153 ? 18.578 -14.664 2.797 1 94.06 153 VAL A O 1
ATOM 1254 N N . LEU A 1 154 ? 16.688 -15.156 3.846 1 92.88 154 LEU A N 1
ATOM 1255 C CA . LEU A 1 154 ? 15.945 -14.078 3.193 1 92.88 154 LEU A CA 1
ATOM 1256 C C . LEU A 1 154 ? 16.578 -12.727 3.512 1 92.88 154 LEU A C 1
ATOM 1258 O O . LEU A 1 154 ? 16.75 -11.883 2.623 1 92.88 154 LEU A O 1
ATOM 1262 N N . ASN A 1 155 ? 16.922 -12.523 4.707 1 92.44 155 ASN A N 1
ATOM 1263 C CA . ASN A 1 155 ? 17.547 -11.273 5.117 1 92.44 155 ASN A CA 1
ATOM 1264 C C . ASN A 1 155 ? 18.875 -11.055 4.414 1 92.44 155 ASN A C 1
ATOM 1266 O O . ASN A 1 155 ? 19.203 -9.938 4.012 1 92.44 155 ASN A O 1
ATOM 1270 N N . ALA A 1 156 ? 19.688 -12.078 4.355 1 96.12 156 ALA A N 1
ATOM 1271 C CA . ALA A 1 156 ? 20.953 -12 3.65 1 96.12 156 ALA A CA 1
ATOM 1272 C C . ALA A 1 156 ? 20.75 -11.633 2.184 1 96.12 156 ALA A C 1
ATOM 1274 O O . ALA A 1 156 ? 21.484 -10.805 1.636 1 96.12 156 ALA A O 1
ATOM 1275 N N . VAL A 1 157 ? 19.766 -12.25 1.618 1 95.88 157 VAL A N 1
ATOM 1276 C CA . VAL A 1 157 ? 19.438 -11.969 0.223 1 95.88 157 VAL A CA 1
ATOM 1277 C C . VAL A 1 157 ? 19.047 -10.5 0.071 1 95.88 157 VAL A C 1
ATOM 1279 O O . VAL A 1 157 ? 19.547 -9.812 -0.826 1 95.88 157 VAL A O 1
ATOM 1282 N N . HIS A 1 158 ? 18.188 -10.047 0.941 1 94.38 158 HIS A N 1
ATOM 1283 C CA . HIS A 1 158 ? 17.75 -8.656 0.902 1 94.38 158 HIS A CA 1
ATOM 1284 C C . HIS A 1 158 ? 18.938 -7.711 1.031 1 94.38 158 HIS A C 1
ATOM 1286 O O . HIS A 1 158 ? 19.047 -6.742 0.278 1 94.38 158 HIS A O 1
ATOM 1292 N N . THR A 1 159 ? 19.766 -7.957 1.955 1 94.19 159 THR A N 1
ATOM 1293 C CA . THR A 1 159 ? 20.938 -7.117 2.195 1 94.19 159 THR A CA 1
ATOM 1294 C C . THR A 1 159 ? 21.828 -7.074 0.964 1 94.19 159 THR A C 1
ATOM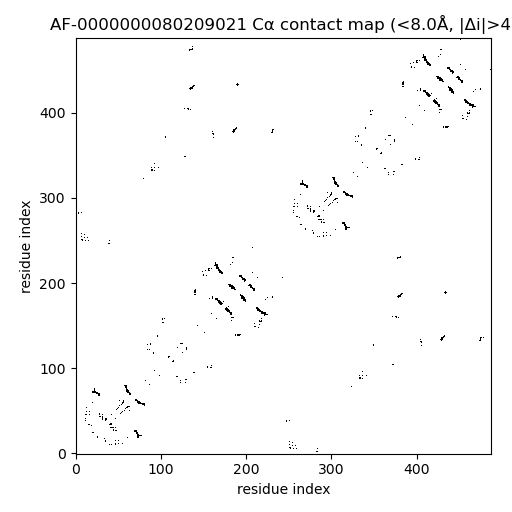 1296 O O . THR A 1 159 ? 22.281 -6.004 0.55 1 94.19 159 THR A O 1
ATOM 1299 N N . ALA A 1 160 ? 22.047 -8.203 0.44 1 96.38 160 ALA A N 1
ATOM 1300 C CA . ALA A 1 160 ? 22.891 -8.289 -0.749 1 96.38 160 ALA A CA 1
ATOM 1301 C C . ALA A 1 160 ? 22.281 -7.52 -1.914 1 96.38 160 ALA A C 1
ATOM 1303 O O . ALA A 1 160 ? 22.984 -6.797 -2.631 1 96.38 160 ALA A O 1
ATOM 1304 N N . LEU A 1 161 ? 21.047 -7.672 -2.125 1 94.81 161 LEU A N 1
ATOM 1305 C CA . LEU A 1 161 ? 20.344 -7 -3.211 1 94.81 161 LEU A CA 1
ATOM 1306 C C . LEU A 1 161 ? 20.359 -5.488 -3.016 1 94.81 161 LEU A C 1
ATOM 1308 O O . LEU A 1 161 ? 20.594 -4.738 -3.969 1 94.81 161 LEU A O 1
ATOM 1312 N N . LEU A 1 162 ? 20.156 -5.098 -1.808 1 92.88 162 LEU A N 1
ATOM 1313 C CA . LEU A 1 162 ? 20.078 -3.674 -1.511 1 92.88 162 LEU A CA 1
ATOM 1314 C C . LEU A 1 162 ? 21.422 -2.992 -1.719 1 92.88 162 LEU A C 1
ATOM 1316 O O . LEU A 1 162 ? 21.484 -1.847 -2.172 1 92.88 162 LEU A O 1
ATOM 1320 N N . HIS A 1 163 ? 22.516 -3.707 -1.484 1 92.62 163 HIS A N 1
ATOM 1321 C CA . HIS A 1 163 ? 23.828 -3.088 -1.485 1 92.62 163 HIS A CA 1
ATOM 1322 C C . HIS A 1 163 ? 24.672 -3.6 -2.645 1 92.62 163 HIS A C 1
ATOM 1324 O O . HIS A 1 163 ? 25.875 -3.299 -2.725 1 92.62 163 HIS A O 1
ATOM 1330 N N . ASN A 1 164 ? 24.125 -4.316 -3.422 1 94.44 164 ASN A N 1
ATOM 1331 C CA . ASN A 1 164 ? 24.828 -4.91 -4.547 1 94.44 164 ASN A CA 1
ATOM 1332 C C . ASN A 1 164 ? 26.094 -5.652 -4.086 1 94.44 164 ASN A C 1
ATOM 1334 O O . ASN A 1 164 ? 27.188 -5.41 -4.598 1 94.44 164 ASN A O 1
ATOM 1338 N N . ARG A 1 165 ? 25.875 -6.555 -3.176 1 96.12 165 ARG A N 1
ATOM 1339 C CA . ARG A 1 165 ? 26.938 -7.398 -2.658 1 96.12 165 ARG A CA 1
ATOM 1340 C C . ARG A 1 165 ? 26.812 -8.828 -3.17 1 96.12 165 ARG A C 1
ATOM 1342 O O . ARG A 1 165 ? 25.703 -9.305 -3.42 1 96.12 165 ARG A O 1
ATOM 1349 N N . MET A 1 166 ? 27.922 -9.43 -3.266 1 96.69 166 MET A N 1
ATOM 1350 C CA . MET A 1 166 ? 27.906 -10.844 -3.623 1 96.69 166 MET A CA 1
ATOM 1351 C C . MET A 1 166 ? 27.375 -11.688 -2.469 1 96.69 166 MET A C 1
ATOM 1353 O O . MET A 1 166 ? 27.406 -11.258 -1.312 1 96.69 166 MET A O 1
ATOM 1357 N N . LEU A 1 167 ? 26.781 -12.773 -2.807 1 96.31 167 LEU A N 1
ATOM 1358 C CA . LEU A 1 167 ? 26.172 -13.68 -1.836 1 96.31 167 LEU A CA 1
ATOM 1359 C C . LEU A 1 167 ? 26.781 -15.07 -1.942 1 96.31 167 LEU A C 1
ATOM 1361 O O . LEU A 1 167 ? 26.891 -15.625 -3.039 1 96.31 167 LEU A O 1
ATOM 1365 N N . LYS A 1 168 ? 27.312 -15.562 -0.831 1 95.62 168 LYS A N 1
ATOM 1366 C CA . LYS A 1 168 ? 27.734 -16.953 -0.752 1 95.62 168 LYS A CA 1
ATOM 1367 C C . LYS A 1 168 ? 26.594 -17.859 -0.293 1 95.62 168 LYS A C 1
ATOM 1369 O O . LYS A 1 168 ? 26.078 -17.688 0.809 1 95.62 168 LYS A O 1
ATOM 1374 N N . ILE A 1 169 ? 26.266 -18.781 -1.196 1 95.06 169 ILE A N 1
ATOM 1375 C CA . ILE A 1 169 ? 25.125 -19.609 -0.831 1 95.06 169 ILE A CA 1
ATOM 1376 C C . ILE A 1 169 ? 25.5 -21.078 -0.892 1 95.06 169 ILE A C 1
ATOM 1378 O O . ILE A 1 169 ? 26.422 -21.469 -1.63 1 95.06 169 ILE A O 1
ATOM 1382 N N . SER A 1 170 ? 24.844 -21.875 -0.075 1 93.75 170 SER A N 1
ATOM 1383 C CA . SER A 1 170 ? 24.906 -23.344 -0.113 1 93.75 170 SER A CA 1
ATOM 1384 C C . SER A 1 170 ? 23.547 -23.938 -0.482 1 93.75 170 SER A C 1
ATOM 1386 O O . SER A 1 170 ? 22.516 -23.516 0.049 1 93.75 170 SER A O 1
ATOM 1388 N N . SER A 1 171 ? 23.578 -24.719 -1.491 1 91.31 171 SER A N 1
ATOM 1389 C CA . SER A 1 171 ? 22.375 -25.406 -1.946 1 91.31 171 SER A CA 1
ATOM 1390 C C . SER A 1 171 ? 22.688 -26.797 -2.479 1 91.31 171 SER A C 1
ATOM 1392 O O . SER A 1 171 ? 23.703 -27 -3.146 1 91.31 171 SER A O 1
ATOM 1394 N N . GLN A 1 172 ? 21.812 -27.719 -2.188 1 84 172 GLN A N 1
ATOM 1395 C CA . GLN A 1 172 ? 21.984 -29.078 -2.688 1 84 172 GLN A CA 1
ATOM 1396 C C . GLN A 1 172 ? 21.766 -29.141 -4.199 1 84 172 GLN A C 1
ATOM 1398 O O . GLN A 1 172 ? 22.391 -29.953 -4.887 1 84 172 GLN A O 1
ATOM 1403 N N . VAL A 1 173 ? 20.969 -28.297 -4.672 1 80.56 173 VAL A N 1
ATOM 1404 C CA . VAL A 1 173 ? 20.625 -28.281 -6.09 1 80.56 173 VAL A CA 1
ATOM 1405 C C . VAL A 1 173 ? 21.828 -27.781 -6.906 1 80.56 173 VAL A C 1
ATOM 1407 O O . VAL A 1 173 ? 22.094 -28.297 -8 1 80.56 173 VAL A O 1
ATOM 1410 N N . LEU A 1 174 ? 22.469 -26.797 -6.438 1 77 174 LEU A N 1
ATOM 1411 C CA . LEU A 1 174 ? 23.609 -26.25 -7.168 1 77 174 LEU A CA 1
ATOM 1412 C C . LEU A 1 174 ? 24.828 -27.141 -7.016 1 77 174 LEU A C 1
ATOM 1414 O O . LEU A 1 174 ? 25.844 -26.906 -7.668 1 77 174 LEU A O 1
ATOM 1418 N N . GLN A 1 175 ? 24.656 -28.312 -6.496 1 69 175 GLN A N 1
ATOM 1419 C CA . GLN A 1 175 ? 25.734 -29.281 -6.289 1 69 175 GLN A CA 1
ATOM 1420 C C . GLN A 1 175 ? 27 -28.578 -5.816 1 69 175 GLN A C 1
ATOM 1422 O O . GLN A 1 175 ? 28.109 -29 -6.16 1 69 175 GLN A O 1
ATOM 1427 N N . GLN A 1 176 ? 26.922 -27.469 -5.496 1 65.19 176 GLN A N 1
ATOM 1428 C CA . GLN A 1 176 ? 28.078 -26.781 -4.945 1 65.19 176 GLN A CA 1
ATOM 1429 C C . GLN A 1 176 ? 27.844 -26.375 -3.494 1 65.19 176 GLN A C 1
ATOM 1431 O O . GLN A 1 176 ? 26.766 -25.875 -3.15 1 65.19 176 GLN A O 1
ATOM 1436 N N . GLU A 1 177 ? 28.766 -26.766 -2.641 1 66.62 177 GLU A N 1
ATOM 1437 C CA . GLU A 1 177 ? 28.672 -26.484 -1.211 1 66.62 177 GLU A CA 1
ATOM 1438 C C . GLU A 1 177 ? 28.641 -24.984 -0.944 1 66.62 177 GLU A C 1
ATOM 1440 O O . GLU A 1 177 ? 27.969 -24.516 -0.027 1 66.62 177 GLU A O 1
ATOM 1445 N N . LYS A 1 178 ? 29.406 -24.25 -1.677 1 82.88 178 LYS A N 1
ATOM 1446 C CA . LYS A 1 178 ? 29.453 -22.797 -1.494 1 82.88 178 LYS A CA 1
ATOM 1447 C C . LYS A 1 178 ? 29.641 -22.078 -2.826 1 82.88 178 LYS A C 1
ATOM 1449 O O . LYS A 1 178 ? 30.672 -22.25 -3.484 1 82.88 178 LYS A O 1
ATOM 1454 N N . ALA A 1 179 ? 28.641 -21.484 -3.279 1 90 179 ALA A N 1
ATOM 1455 C CA . ALA A 1 179 ? 28.703 -20.75 -4.535 1 90 179 ALA A CA 1
ATOM 1456 C C . ALA A 1 179 ? 28.625 -19.25 -4.289 1 90 179 ALA A C 1
ATOM 1458 O O . ALA A 1 179 ? 27.859 -18.781 -3.443 1 90 179 ALA A O 1
ATOM 1459 N N . LEU A 1 180 ? 29.562 -18.609 -4.961 1 93.31 180 LEU A N 1
ATOM 1460 C CA . LEU A 1 180 ? 29.516 -17.156 -4.938 1 93.31 180 LEU A CA 1
ATOM 1461 C C . LEU A 1 180 ? 28.688 -16.609 -6.09 1 93.31 180 LEU A C 1
ATOM 1463 O O . LEU A 1 180 ? 28.984 -16.875 -7.258 1 93.31 180 LEU A O 1
ATOM 1467 N N . ILE A 1 181 ? 27.641 -15.867 -5.695 1 95.38 181 ILE A N 1
ATOM 1468 C CA . ILE A 1 181 ? 26.703 -15.461 -6.742 1 95.38 181 ILE A CA 1
ATOM 1469 C C . ILE A 1 181 ? 26.5 -13.945 -6.684 1 95.38 181 ILE A C 1
ATOM 1471 O O . ILE A 1 181 ? 26.828 -13.305 -5.684 1 95.38 181 ILE A O 1
ATOM 1475 N N . GLU A 1 182 ? 26.031 -13.461 -7.844 1 96.94 182 GLU A N 1
ATOM 1476 C CA . GLU A 1 182 ? 25.578 -12.086 -7.98 1 96.94 182 GLU A CA 1
ATOM 1477 C C . GLU A 1 182 ? 24.047 -12 -7.996 1 96.94 182 GLU A C 1
ATOM 1479 O O . GLU A 1 182 ? 23.422 -12.242 -9.031 1 96.94 182 GLU A O 1
ATOM 1484 N N . PRO A 1 183 ? 23.453 -11.672 -6.844 1 97.12 183 PRO A N 1
ATOM 1485 C CA . PRO A 1 183 ? 21.984 -11.602 -6.82 1 97.12 183 PRO A CA 1
ATOM 1486 C C . PRO A 1 183 ? 21.438 -10.438 -7.645 1 97.12 183 PRO A C 1
ATOM 1488 O O . PRO A 1 183 ? 21.938 -9.32 -7.543 1 97.12 183 PRO A O 1
ATOM 1491 N N . LEU A 1 184 ? 20.469 -10.695 -8.406 1 96.81 184 LEU A N 1
ATOM 1492 C CA . LEU A 1 184 ? 19.938 -9.695 -9.32 1 96.81 184 LEU A CA 1
ATOM 1493 C C . LEU A 1 184 ? 18.531 -9.266 -8.906 1 96.81 184 LEU A C 1
ATOM 1495 O O . LEU A 1 184 ? 18.125 -8.133 -9.164 1 96.81 184 LEU A O 1
ATOM 1499 N N . GLY A 1 185 ? 17.828 -10.141 -8.383 1 96.38 185 GLY A N 1
ATOM 1500 C CA . GLY A 1 185 ? 16.469 -9.789 -7.992 1 96.38 185 GLY A CA 1
ATOM 1501 C C . GLY A 1 185 ? 15.75 -10.922 -7.285 1 96.38 185 GLY A C 1
ATOM 1502 O O . GLY A 1 185 ? 16.25 -12.047 -7.234 1 96.38 185 GLY A O 1
ATOM 1503 N N . LEU A 1 186 ? 14.625 -10.633 -6.668 1 94.25 186 LEU A N 1
ATOM 1504 C CA . LEU A 1 186 ? 13.711 -11.539 -5.992 1 94.25 186 LEU A CA 1
ATOM 1505 C C . LEU A 1 186 ? 12.336 -11.516 -6.656 1 94.25 186 LEU A C 1
ATOM 1507 O O . LEU A 1 186 ? 11.766 -10.445 -6.883 1 94.25 186 LEU A O 1
ATOM 1511 N N . SER A 1 187 ? 11.867 -12.656 -6.977 1 92.69 187 SER A N 1
ATOM 1512 C CA . SER A 1 187 ? 10.57 -12.727 -7.652 1 92.69 187 SER A CA 1
ATOM 1513 C C . SER A 1 187 ? 9.633 -13.695 -6.945 1 92.69 187 SER A C 1
ATOM 1515 O O . SER A 1 187 ? 10.047 -14.766 -6.516 1 92.69 187 SER A O 1
ATOM 1517 N N . VAL A 1 188 ? 8.414 -13.234 -6.758 1 89.44 188 VAL A N 1
ATOM 1518 C CA . VAL A 1 188 ? 7.367 -14.117 -6.258 1 89.44 188 VAL A CA 1
ATOM 1519 C C . VAL A 1 188 ? 6.559 -14.672 -7.43 1 89.44 188 VAL A C 1
ATOM 1521 O O . VAL A 1 188 ? 5.988 -13.914 -8.211 1 89.44 188 VAL A O 1
ATOM 1524 N N . GLN A 1 189 ? 6.602 -15.93 -7.574 1 84.88 189 GLN A N 1
ATOM 1525 C CA . GLN A 1 189 ? 5.812 -16.641 -8.578 1 84.88 189 GLN A CA 1
ATOM 1526 C C . GLN A 1 189 ? 5.008 -17.766 -7.941 1 84.88 189 GLN A C 1
ATOM 1528 O O . GLN A 1 189 ? 5.582 -18.672 -7.336 1 84.88 189 GLN A O 1
ATOM 1533 N N . CYS A 1 190 ? 3.648 -17.594 -8.148 1 78.94 190 CYS A N 1
ATOM 1534 C CA . CYS A 1 190 ? 2.75 -18.547 -7.5 1 78.94 190 CYS A CA 1
ATOM 1535 C C . CYS A 1 190 ? 3.045 -18.641 -6.008 1 78.94 190 CYS A C 1
ATOM 1537 O O . CYS A 1 190 ? 3.033 -17.625 -5.301 1 78.94 190 CYS A O 1
ATOM 1539 N N . ASP A 1 191 ? 3.395 -19.703 -5.527 1 77.19 191 ASP A N 1
ATOM 1540 C CA . ASP A 1 191 ? 3.637 -19.891 -4.098 1 77.19 191 ASP A CA 1
ATOM 1541 C C . ASP A 1 191 ? 5.129 -20.031 -3.807 1 77.19 191 ASP A C 1
ATOM 1543 O O . ASP A 1 191 ? 5.516 -20.734 -2.873 1 77.19 191 ASP A O 1
ATOM 1547 N N . ALA A 1 192 ? 5.922 -19.359 -4.684 1 84.81 192 ALA A N 1
ATOM 1548 C CA . ALA A 1 192 ? 7.363 -19.531 -4.492 1 84.81 192 ALA A CA 1
ATOM 1549 C C . ALA A 1 192 ? 8.086 -18.188 -4.555 1 84.81 192 ALA A C 1
ATOM 1551 O O . ALA A 1 192 ? 7.754 -17.328 -5.375 1 84.81 192 ALA A O 1
ATOM 1552 N N . LEU A 1 193 ?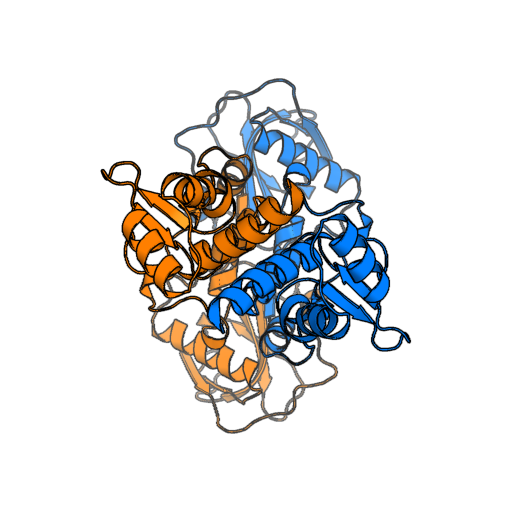 9.039 -18.062 -3.643 1 90.75 193 LEU A N 1
ATOM 1553 C CA . LEU A 1 193 ? 9.977 -16.938 -3.684 1 90.75 193 LEU A CA 1
ATOM 1554 C C . LEU A 1 193 ? 11.273 -17.344 -4.379 1 90.75 193 LEU A C 1
ATOM 1556 O O . LEU A 1 193 ? 12.008 -18.203 -3.877 1 90.75 193 LEU A O 1
ATOM 1560 N N . LEU A 1 194 ? 11.594 -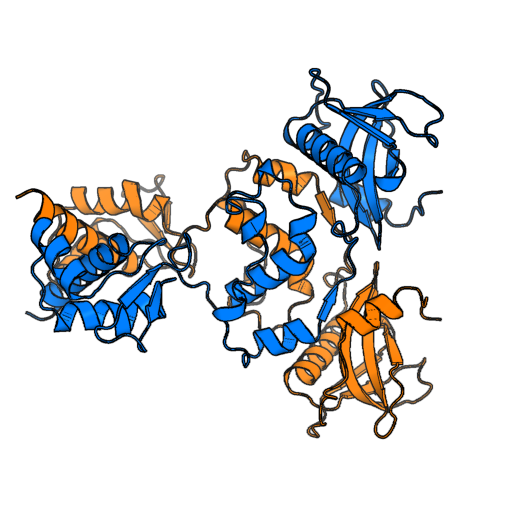16.703 -5.484 1 92.88 194 LEU A N 1
ATOM 1561 C CA . LEU A 1 194 ? 12.703 -17.094 -6.348 1 92.88 194 LEU A CA 1
ATOM 1562 C C . LEU A 1 194 ? 13.805 -16.047 -6.328 1 92.88 194 LEU A C 1
ATOM 1564 O O . LEU A 1 194 ? 13.531 -14.844 -6.398 1 92.88 194 LEU A O 1
ATOM 1568 N N . LEU A 1 195 ? 14.953 -16.547 -6.23 1 95.69 195 LEU A N 1
ATOM 1569 C CA . LEU A 1 195 ? 16.125 -15.688 -6.359 1 95.69 195 LEU A CA 1
ATOM 1570 C C . LEU A 1 195 ? 16.719 -15.773 -7.766 1 95.69 195 LEU A C 1
ATOM 1572 O O . LEU A 1 195 ? 16.984 -16.875 -8.266 1 95.69 195 LEU A O 1
ATOM 1576 N N . LEU A 1 196 ? 16.781 -14.672 -8.438 1 96.19 196 LEU A N 1
ATOM 1577 C CA . LEU A 1 196 ? 17.5 -14.57 -9.703 1 96.19 196 LEU A CA 1
ATOM 1578 C C . LEU A 1 196 ? 18.938 -14.125 -9.477 1 96.19 196 LEU A C 1
ATOM 1580 O O . LEU A 1 196 ? 19.188 -13.148 -8.766 1 96.19 196 LEU A O 1
ATOM 1584 N N . PHE A 1 197 ? 19.828 -14.836 -10.07 1 96.5 197 PHE A N 1
ATOM 1585 C CA . PHE A 1 197 ? 21.234 -14.547 -9.82 1 96.5 197 PHE A CA 1
ATOM 1586 C C . PHE A 1 197 ? 22.094 -15.008 -10.992 1 96.5 197 PHE A C 1
ATOM 1588 O O . PHE A 1 197 ? 21.609 -15.695 -11.891 1 96.5 197 PHE A O 1
ATOM 1595 N N . ARG A 1 198 ? 23.312 -14.492 -10.953 1 95.12 198 ARG A N 1
ATOM 1596 C CA . ARG A 1 198 ? 24.375 -14.961 -11.82 1 95.12 198 ARG A CA 1
ATOM 1597 C C . ARG A 1 198 ? 25.531 -15.547 -11.008 1 95.12 198 ARG A C 1
ATOM 1599 O O . ARG A 1 198 ? 25.797 -15.102 -9.891 1 95.12 198 ARG A O 1
ATOM 1606 N N . LEU A 1 199 ? 26.062 -16.641 -11.555 1 91.12 199 LEU A N 1
ATOM 1607 C CA . LEU A 1 199 ? 27.312 -17.109 -10.953 1 91.12 199 LEU A CA 1
ATOM 1608 C C . LEU A 1 199 ? 28.453 -16.141 -11.281 1 91.12 199 LEU A C 1
ATOM 1610 O O . LEU A 1 199 ? 28.484 -15.555 -12.367 1 91.12 199 LEU A O 1
ATOM 1614 N N . SER A 1 200 ? 29.297 -16.031 -10.312 1 84.31 200 SER A N 1
ATOM 1615 C CA . SER A 1 200 ? 30.406 -15.102 -10.508 1 84.31 200 SER A CA 1
ATOM 1616 C C . SER A 1 200 ? 31.125 -15.375 -11.828 1 84.31 200 SER A C 1
ATOM 1618 O O . SER A 1 200 ? 31.5 -16.516 -12.109 1 84.31 200 SER A O 1
ATOM 1620 N N . GLY A 1 201 ? 31.219 -14.375 -12.68 1 80.44 201 GLY A N 1
ATOM 1621 C CA . GLY A 1 201 ? 31.938 -14.484 -13.938 1 80.44 201 GLY A CA 1
ATOM 1622 C C . GLY A 1 201 ? 31.078 -15 -15.07 1 80.44 201 GLY A C 1
ATOM 1623 O O . GLY A 1 201 ? 31.547 -15.109 -16.203 1 80.44 201 GLY A O 1
ATOM 1624 N N . GLN A 1 202 ? 29.891 -15.391 -14.836 1 87.75 202 GLN A N 1
ATOM 1625 C CA . GLN A 1 202 ? 28.984 -15.891 -15.867 1 87.75 202 GLN A CA 1
ATOM 1626 C C . GLN A 1 202 ? 27.906 -14.867 -16.203 1 87.75 202 GLN A C 1
ATOM 1628 O O . GLN A 1 202 ? 27.594 -13.992 -15.375 1 87.75 202 GLN A O 1
ATOM 1633 N N . HIS A 1 203 ? 27.375 -15.016 -17.406 1 88.31 203 HIS A N 1
ATOM 1634 C CA . HIS A 1 203 ? 26.359 -14.055 -17.828 1 88.31 203 HIS A CA 1
ATOM 1635 C C . HIS A 1 203 ? 24.969 -14.664 -17.766 1 88.31 203 HIS A C 1
ATOM 1637 O O . HIS A 1 203 ? 23.969 -13.938 -17.781 1 88.31 203 HIS A O 1
ATOM 1643 N N . THR A 1 204 ? 24.953 -15.938 -17.609 1 91.56 204 THR A N 1
ATOM 1644 C CA . THR A 1 204 ? 23.656 -16.625 -17.609 1 91.56 204 THR A CA 1
ATOM 1645 C C . THR A 1 204 ? 22.922 -16.375 -16.297 1 91.56 204 THR A C 1
ATOM 1647 O O . THR A 1 204 ? 23.5 -16.531 -15.211 1 91.56 204 THR A O 1
ATOM 1650 N N . ILE A 1 205 ? 21.719 -15.984 -16.391 1 93.75 205 ILE A N 1
ATOM 1651 C CA . ILE A 1 205 ? 20.891 -15.742 -15.219 1 93.75 205 ILE A CA 1
ATOM 1652 C C . ILE A 1 205 ? 20.203 -17.031 -14.797 1 93.75 205 ILE A C 1
ATOM 1654 O O . ILE A 1 205 ? 19.625 -17.734 -15.625 1 93.75 205 ILE A O 1
ATOM 1658 N N . ARG A 1 206 ? 20.297 -17.312 -13.547 1 92.38 206 ARG A N 1
ATOM 1659 C CA . ARG A 1 206 ? 19.672 -18.5 -12.969 1 92.38 206 ARG A CA 1
ATOM 1660 C C . ARG A 1 206 ? 18.641 -18.109 -11.914 1 92.38 206 ARG A C 1
ATOM 1662 O O . ARG A 1 206 ? 18.625 -16.984 -11.43 1 92.38 206 ARG A O 1
ATOM 1669 N N . THR A 1 207 ? 17.75 -19.078 -11.711 1 92.62 207 THR A N 1
ATOM 1670 C CA . THR A 1 207 ? 16.703 -18.875 -10.711 1 92.62 207 THR A CA 1
ATOM 1671 C C . THR A 1 207 ? 16.703 -20.016 -9.695 1 92.62 207 THR A C 1
ATOM 1673 O O . THR A 1 207 ? 16.891 -21.172 -10.062 1 92.62 207 THR A O 1
ATOM 1676 N N . LEU A 1 208 ? 16.578 -19.719 -8.484 1 92.94 208 LEU A N 1
ATOM 1677 C CA . LEU A 1 208 ? 16.547 -20.703 -7.41 1 92.94 208 LEU A CA 1
ATOM 1678 C C . LEU A 1 208 ? 15.531 -20.312 -6.34 1 92.94 208 LEU A C 1
ATOM 1680 O O . LEU A 1 208 ? 15.492 -19.156 -5.902 1 92.94 208 LEU A O 1
ATOM 1684 N N . ALA A 1 209 ? 14.703 -21.312 -5.984 1 93.12 209 ALA A N 1
ATOM 1685 C CA . ALA A 1 209 ? 13.75 -21.062 -4.906 1 93.12 209 ALA A CA 1
ATOM 1686 C C . ALA A 1 209 ? 14.461 -20.891 -3.566 1 93.12 209 ALA A C 1
ATOM 1688 O O . ALA A 1 209 ? 15.414 -21.625 -3.27 1 93.12 209 ALA A O 1
ATOM 1689 N N . LEU A 1 210 ? 14.023 -19.984 -2.764 1 92.62 210 LEU A N 1
ATOM 1690 C CA . LEU A 1 210 ? 14.711 -19.656 -1.518 1 92.62 210 LEU A CA 1
ATOM 1691 C C . LEU A 1 210 ? 14.742 -20.859 -0.583 1 92.62 210 LEU A C 1
ATOM 1693 O O . LEU A 1 210 ? 15.758 -21.109 0.081 1 92.62 210 LEU A O 1
ATOM 1697 N N . PRO A 1 211 ? 13.656 -21.641 -0.509 1 89.44 211 PRO A N 1
ATOM 1698 C CA . PRO A 1 211 ? 13.695 -22.797 0.397 1 89.44 211 PRO A CA 1
ATOM 1699 C C . PRO A 1 211 ? 14.773 -23.797 0.022 1 89.44 211 PRO A C 1
ATOM 1701 O O . PRO A 1 211 ? 15.148 -24.641 0.842 1 89.44 211 PRO A O 1
ATOM 1704 N N . LEU A 1 212 ? 15.266 -23.719 -1.18 1 91.19 212 LEU A N 1
ATOM 1705 C CA . LEU A 1 212 ? 16.297 -24.656 -1.635 1 91.19 212 LEU A CA 1
ATOM 1706 C C . LEU A 1 212 ? 17.688 -24.141 -1.263 1 91.19 212 LEU A C 1
ATOM 1708 O O . LEU A 1 212 ? 18.688 -24.828 -1.493 1 91.19 212 LEU A O 1
ATOM 1712 N N . ILE A 1 213 ? 17.75 -23.016 -0.71 1 93.5 213 ILE A N 1
ATOM 1713 C CA . ILE A 1 213 ? 19.016 -22.453 -0.217 1 93.5 213 ILE A CA 1
ATOM 1714 C C . ILE A 1 213 ? 19.172 -22.797 1.262 1 93.5 213 ILE A C 1
ATOM 1716 O O . ILE A 1 213 ? 18.406 -22.344 2.104 1 93.5 213 ILE A O 1
ATOM 1720 N N . ASP A 1 214 ? 20.188 -23.438 1.598 1 92.19 214 ASP A N 1
ATOM 1721 C CA . ASP A 1 214 ? 20.422 -23.875 2.967 1 92.19 214 ASP A CA 1
ATOM 1722 C C . ASP A 1 214 ? 21.047 -22.781 3.811 1 92.19 214 ASP A C 1
ATOM 1724 O O . ASP A 1 214 ? 20.719 -22.625 4.988 1 92.19 214 ASP A O 1
ATOM 1728 N N . GLU A 1 215 ? 21.984 -22.188 3.213 1 94.12 215 GLU A N 1
ATOM 1729 C CA . GLU A 1 215 ? 22.703 -21.109 3.889 1 94.12 215 GLU A CA 1
ATOM 1730 C C . GLU A 1 215 ? 23.047 -19.969 2.92 1 94.12 215 GLU A C 1
ATOM 1732 O O . GLU A 1 215 ? 23.281 -20.219 1.736 1 94.12 215 GLU A O 1
ATOM 1737 N N . ALA A 1 216 ? 23.047 -18.766 3.486 1 96.12 216 ALA A N 1
ATOM 1738 C CA . ALA A 1 216 ? 23.422 -17.594 2.713 1 96.12 216 ALA A CA 1
ATOM 1739 C C . ALA A 1 216 ? 24.203 -16.594 3.568 1 96.12 216 ALA A C 1
ATOM 1741 O O . ALA A 1 216 ? 23.781 -16.266 4.684 1 96.12 216 ALA A O 1
ATOM 1742 N N . VAL A 1 217 ? 25.344 -16.203 3.061 1 96.25 217 VAL A N 1
ATOM 1743 C CA . VAL A 1 217 ? 26.188 -15.227 3.75 1 96.25 217 VAL A CA 1
ATOM 1744 C C . VAL A 1 217 ? 26.547 -14.086 2.799 1 96.25 217 VAL A C 1
ATOM 1746 O O . VAL A 1 217 ? 27.016 -14.32 1.685 1 96.25 217 VAL A O 1
ATOM 1749 N N . VAL A 1 218 ? 26.297 -12.922 3.301 1 97.38 218 VAL A N 1
ATOM 1750 C CA . VAL A 1 218 ? 26.625 -11.742 2.494 1 97.38 218 VAL A CA 1
ATOM 1751 C C . VAL A 1 218 ? 28.141 -11.547 2.451 1 97.38 218 VAL A C 1
ATOM 1753 O O . VAL A 1 218 ? 28.797 -11.531 3.492 1 97.38 218 VAL A O 1
ATOM 1756 N N . SER A 1 219 ? 28.594 -11.406 1.284 1 95.25 219 SER A N 1
ATOM 1757 C CA . SER A 1 219 ? 30.016 -11.188 1.093 1 95.25 219 SER A CA 1
ATOM 1758 C C . SER A 1 219 ? 30.375 -9.703 1.193 1 95.25 219 SER A C 1
ATOM 1760 O O . SER A 1 219 ? 29.5 -8.844 1.048 1 95.25 219 SER A O 1
ATOM 1762 N N . THR A 1 220 ? 31.609 -9.336 1.397 1 94 220 THR A N 1
ATOM 1763 C CA . THR A 1 220 ? 32.094 -7.961 1.42 1 94 220 THR A CA 1
ATOM 1764 C C . THR A 1 220 ? 32.344 -7.457 0.005 1 94 220 THR A C 1
ATOM 1766 O O . THR A 1 220 ? 32.531 -6.254 -0.211 1 94 220 THR A O 1
ATOM 1769 N N . PHE A 1 221 ? 32.375 -8.359 -0.883 1 93.56 221 PHE A N 1
ATOM 1770 C CA . PHE A 1 221 ? 32.625 -7.992 -2.268 1 93.56 221 PHE A CA 1
ATOM 1771 C C . PHE A 1 221 ? 31.375 -7.457 -2.938 1 93.56 221 PHE A C 1
ATOM 1773 O O . PHE A 1 221 ? 30.297 -8.023 -2.771 1 93.56 221 PHE A O 1
ATOM 1780 N N . SER A 1 222 ? 31.578 -6.414 -3.641 1 94.75 222 SER A N 1
ATOM 1781 C CA . SER A 1 222 ? 30.484 -5.852 -4.43 1 94.75 222 SER A CA 1
ATOM 1782 C C . SER A 1 222 ? 30.578 -6.277 -5.891 1 94.75 222 SER A C 1
ATOM 1784 O O . SER A 1 222 ? 31.594 -6.852 -6.312 1 94.75 222 SER A O 1
ATOM 1786 N N . PHE A 1 223 ? 29.578 -6.168 -6.602 1 94.38 223 PHE A N 1
ATOM 1787 C CA . PHE A 1 223 ? 29.547 -6.406 -8.039 1 94.38 223 PHE A CA 1
ATOM 1788 C C . PHE A 1 223 ? 28.812 -5.281 -8.758 1 94.38 223 PHE A C 1
ATOM 1790 O O . PHE A 1 223 ? 28.109 -4.488 -8.133 1 94.38 223 PHE A O 1
ATOM 1797 N N . THR A 1 224 ? 29.078 -5.219 -10.047 1 92.12 224 THR A N 1
ATOM 1798 C CA . THR A 1 224 ? 28.406 -4.227 -10.875 1 92.12 224 THR A CA 1
ATOM 1799 C C . THR A 1 224 ? 27.078 -4.77 -11.398 1 92.12 224 THR A C 1
ATOM 1801 O O . THR A 1 224 ? 27.047 -5.75 -12.148 1 92.12 224 THR A O 1
ATOM 1804 N N . TYR A 1 225 ? 26.031 -4.195 -10.914 1 93.75 225 TYR A N 1
ATOM 1805 C CA . TYR A 1 225 ? 24.719 -4.605 -11.391 1 93.75 225 TYR A CA 1
ATOM 1806 C C . TYR A 1 225 ? 24.578 -4.363 -12.883 1 93.75 225 TYR A C 1
ATOM 1808 O O . TYR A 1 225 ? 24.938 -3.295 -13.383 1 93.75 225 TYR A O 1
ATOM 1816 N N . PRO A 1 226 ? 24.125 -5.293 -13.562 1 92.38 226 PRO A N 1
ATOM 1817 C CA . PRO A 1 226 ? 24.031 -5.137 -15.016 1 92.38 226 PRO A CA 1
ATOM 1818 C C . PRO A 1 226 ? 23.047 -4.051 -15.438 1 92.38 226 PRO A C 1
ATOM 1820 O O . PRO A 1 226 ? 21.891 -4.07 -15.008 1 92.38 226 PRO A O 1
ATOM 1823 N N . THR A 1 227 ? 23.406 -3.234 -16.297 1 88.12 227 THR A N 1
ATOM 1824 C CA . THR A 1 227 ? 22.578 -2.107 -16.734 1 88.12 227 THR A CA 1
ATOM 1825 C C . THR A 1 227 ? 21.516 -2.561 -17.719 1 88.12 227 THR A C 1
ATOM 1827 O O . THR A 1 227 ? 20.516 -1.874 -17.922 1 88.12 227 THR A O 1
ATOM 1830 N N . ASP A 1 228 ? 21.75 -3.736 -18.297 1 89.25 228 ASP A N 1
ATOM 1831 C CA . ASP A 1 228 ? 20.828 -4.223 -19.312 1 89.25 228 ASP A CA 1
ATOM 1832 C C . ASP A 1 228 ? 19.812 -5.203 -18.719 1 89.25 228 ASP A C 1
ATOM 1834 O O . ASP A 1 228 ? 19.031 -5.816 -19.453 1 89.25 228 ASP A O 1
ATOM 1838 N N . PHE A 1 229 ? 19.922 -5.332 -17.5 1 92.69 229 PHE A N 1
ATOM 1839 C CA . PHE A 1 229 ? 19.016 -6.289 -16.859 1 92.69 229 PHE A CA 1
ATOM 1840 C C . PHE A 1 229 ? 17.812 -5.578 -16.234 1 92.69 229 PHE A C 1
ATOM 1842 O O . PHE A 1 229 ? 17.984 -4.602 -15.5 1 92.69 229 PHE A O 1
ATOM 1849 N N . ASN A 1 230 ? 16.578 -6.051 -16.578 1 92.12 230 ASN A N 1
ATOM 1850 C CA . ASN A 1 230 ? 15.32 -5.645 -15.984 1 92.12 230 ASN A CA 1
ATOM 1851 C C . ASN A 1 230 ? 14.523 -6.848 -15.484 1 92.12 230 ASN A C 1
ATOM 1853 O O . ASN A 1 230 ? 14.086 -7.684 -16.281 1 92.12 230 ASN A O 1
ATOM 1857 N N . LEU A 1 231 ? 14.391 -6.844 -14.195 1 92.5 231 LEU A N 1
ATOM 1858 C CA . LEU A 1 231 ? 13.781 -8.008 -13.562 1 92.5 231 LEU A CA 1
ATOM 1859 C C . LEU A 1 231 ? 12.375 -8.242 -14.094 1 92.5 231 LEU A C 1
ATOM 1861 O O . LEU A 1 231 ? 12.016 -9.367 -14.453 1 92.5 231 LEU A O 1
ATOM 1865 N N . GLU A 1 232 ? 11.547 -7.227 -14.141 1 86.44 232 GLU A N 1
ATOM 1866 C CA . GLU A 1 232 ? 10.156 -7.352 -14.586 1 86.44 232 GLU A CA 1
ATOM 1867 C C . GLU A 1 232 ? 10.086 -7.879 -16.016 1 86.44 232 GLU A C 1
ATOM 1869 O O . GLU A 1 232 ? 9.297 -8.781 -16.312 1 86.44 232 GLU A O 1
ATOM 1874 N N . ARG A 1 233 ? 10.867 -7.34 -16.875 1 86.69 233 ARG A N 1
ATOM 1875 C CA . ARG A 1 233 ? 10.914 -7.77 -18.266 1 86.69 233 ARG A CA 1
ATOM 1876 C C . ARG A 1 233 ? 11.383 -9.211 -18.375 1 86.69 233 ARG A C 1
ATOM 1878 O O . ARG A 1 233 ? 10.828 -10 -19.141 1 86.69 233 ARG A O 1
ATOM 1885 N N . PHE A 1 234 ? 12.43 -9.516 -17.656 1 89.94 234 PHE A N 1
ATOM 1886 C CA . PHE A 1 234 ? 12.969 -10.867 -17.656 1 89.94 234 PHE A CA 1
ATOM 1887 C C . PHE A 1 234 ? 11.906 -11.875 -17.25 1 89.94 234 PHE A C 1
ATOM 1889 O O . PHE A 1 234 ? 11.742 -12.914 -17.906 1 89.94 234 PHE A O 1
ATOM 1896 N N . MET A 1 235 ? 11.156 -11.586 -16.203 1 87 235 MET A N 1
ATOM 1897 C CA . MET A 1 235 ? 10.148 -12.516 -15.695 1 87 235 MET A CA 1
ATOM 1898 C C . MET A 1 235 ? 8.977 -12.633 -16.672 1 87 235 MET A C 1
ATOM 1900 O O . MET A 1 235 ? 8.391 -13.703 -16.812 1 87 235 MET A O 1
ATOM 1904 N N . ARG A 1 236 ? 8.602 -11.594 -17.266 1 79.5 236 ARG A N 1
ATOM 1905 C CA . ARG A 1 236 ? 7.531 -11.625 -18.266 1 79.5 236 ARG A CA 1
ATOM 1906 C C . ARG A 1 236 ? 7.902 -12.523 -19.438 1 79.5 236 ARG A C 1
ATOM 1908 O O . ARG A 1 236 ? 7.055 -13.25 -19.953 1 79.5 236 ARG A O 1
ATOM 1915 N N . GLU A 1 237 ? 9.117 -12.422 -19.828 1 81.81 237 GLU A N 1
ATOM 1916 C CA . GLU A 1 237 ? 9.594 -13.188 -20.969 1 81.81 237 GLU A CA 1
ATOM 1917 C C . GLU A 1 237 ? 9.812 -14.648 -20.609 1 81.81 237 GLU A C 1
ATOM 1919 O O . GLU A 1 237 ? 9.727 -15.523 -21.484 1 81.81 237 GLU A O 1
ATOM 1924 N N . HIS A 1 238 ? 10.07 -14.883 -19.328 1 74 238 HIS A N 1
ATOM 1925 C CA . HIS A 1 238 ? 10.398 -16.234 -18.922 1 74 238 HIS A CA 1
ATOM 1926 C C . HIS A 1 238 ? 9.297 -16.828 -18.047 1 74 238 HIS A C 1
ATOM 1928 O O . HIS A 1 238 ? 9.5 -17.859 -17.391 1 74 238 HIS A O 1
ATOM 1934 N N . ASP A 1 239 ? 8.32 -16.078 -17.609 1 64.19 239 ASP A N 1
ATOM 1935 C CA . ASP A 1 239 ? 7.25 -16.516 -16.703 1 64.19 239 ASP A CA 1
ATOM 1936 C C . ASP A 1 239 ? 6.855 -17.969 -16.984 1 64.19 239 ASP A C 1
ATOM 1938 O O . ASP A 1 239 ? 6.445 -18.688 -16.062 1 64.19 239 ASP A O 1
ATOM 1942 N N . GLY A 1 240 ? 6.848 -18.422 -18.109 1 49.69 240 GLY A N 1
ATOM 1943 C CA . GLY A 1 240 ? 6.516 -19.812 -18.375 1 49.69 240 GLY A CA 1
ATOM 1944 C C . GLY A 1 240 ? 7.559 -20.781 -17.859 1 49.69 240 GLY A C 1
ATOM 1945 O O . GLY A 1 240 ? 7.41 -22 -18.016 1 49.69 240 GLY A O 1
ATOM 1946 N N . ILE A 1 241 ? 8.648 -20.422 -17.531 1 43.81 241 ILE A N 1
ATOM 1947 C CA . ILE A 1 241 ? 9.695 -21.438 -17.375 1 43.81 241 ILE A CA 1
ATOM 1948 C C . ILE A 1 241 ? 9.586 -22.047 -15.977 1 43.81 241 ILE A C 1
ATOM 1950 O O . ILE A 1 241 ? 9.773 -21.375 -14.969 1 43.81 241 ILE A O 1
ATOM 1954 N N . SER A 1 242 ? 8.758 -22.906 -15.664 1 45.59 242 SER A N 1
ATOM 1955 C CA . SER A 1 242 ? 8.633 -23.922 -14.625 1 45.59 242 SER A CA 1
ATOM 1956 C C . SER A 1 242 ? 10 -24.328 -14.086 1 45.59 242 SER A C 1
ATOM 1958 O O . SER A 1 242 ? 10.922 -24.609 -14.852 1 45.59 242 SER A O 1
ATOM 1960 N N . THR A 1 243 ? 10.484 -23.672 -13.031 1 44.19 243 THR A N 1
ATOM 1961 C CA . THR A 1 243 ? 11.711 -24.203 -12.438 1 44.19 243 THR A CA 1
ATOM 1962 C C . THR A 1 243 ? 11.641 -25.719 -12.336 1 44.19 243 THR A C 1
ATOM 1964 O O . THR A 1 243 ? 10.594 -26.281 -11.977 1 44.19 243 THR A O 1
ATOM 1967 N N . PRO A 1 244 ? 12.742 -26.5 -12.812 1 37.88 244 PRO A N 1
ATOM 1968 C CA . PRO A 1 244 ? 12.82 -27.938 -12.547 1 37.88 244 PRO A CA 1
ATOM 1969 C C . PRO A 1 244 ? 12.711 -28.266 -11.062 1 37.88 244 PRO A C 1
ATOM 1971 O O . PRO A 1 244 ? 13.07 -27.438 -10.211 1 37.88 244 PRO A O 1
ATOM 1974 N N . MET B 1 1 ? 8.562 36.469 23.641 1 26.16 1 MET B N 1
ATOM 1975 C CA . MET B 1 1 ? 8.617 37.031 22.297 1 26.16 1 MET B CA 1
ATOM 1976 C C . MET B 1 1 ? 8.641 35.938 21.234 1 26.16 1 MET B C 1
ATOM 1978 O O . MET B 1 1 ? 8.078 36.094 20.156 1 26.16 1 MET B O 1
ATOM 1982 N N . SER B 1 2 ? 9.352 34.844 21.547 1 33.34 2 SER B N 1
ATOM 1983 C CA . SER B 1 2 ? 9.898 33.812 20.688 1 33.34 2 SER B CA 1
ATOM 1984 C C . SER B 1 2 ? 8.828 32.781 20.297 1 33.34 2 SER B C 1
ATOM 1986 O O . SER B 1 2 ? 8.742 32.375 19.141 1 33.34 2 SER B O 1
ATOM 1988 N N . ASN B 1 3 ? 7.941 32.375 21.281 1 31.98 3 ASN B N 1
ATOM 1989 C CA . ASN B 1 3 ? 6.957 31.297 21.188 1 31.98 3 ASN B CA 1
ATOM 1990 C C . ASN B 1 3 ? 5.742 31.734 20.359 1 31.98 3 ASN B C 1
ATOM 1992 O O . ASN B 1 3 ? 5.16 30.922 19.641 1 31.98 3 ASN B O 1
ATOM 1996 N N . LYS B 1 4 ? 5.176 32.938 20.578 1 41.28 4 LYS B N 1
ATOM 1997 C CA . LYS B 1 4 ? 4.113 33.594 19.844 1 41.28 4 LYS B CA 1
ATOM 1998 C C . LYS B 1 4 ? 4.426 33.656 18.359 1 41.28 4 LYS B C 1
ATOM 2000 O O . LYS B 1 4 ? 3.541 33.438 17.516 1 41.28 4 LYS B O 1
ATOM 2005 N N . THR B 1 5 ? 5.621 33.75 18.156 1 44.81 5 THR B N 1
ATOM 2006 C CA . THR B 1 5 ? 6.172 33.844 16.812 1 44.81 5 THR B CA 1
ATOM 2007 C C . THR B 1 5 ? 6.086 32.5 16.094 1 44.81 5 THR B C 1
ATOM 2009 O O . THR B 1 5 ? 5.816 32.438 14.891 1 44.81 5 THR B O 1
ATOM 2012 N N . SER B 1 6 ? 6.188 31.484 17.031 1 51.31 6 SER B N 1
ATOM 2013 C CA . SER B 1 6 ? 6.273 30.156 16.453 1 51.31 6 SER B CA 1
ATOM 2014 C C . SER B 1 6 ? 4.898 29.656 16.031 1 51.31 6 SER B C 1
ATOM 2016 O O . SER B 1 6 ? 4.754 29.062 14.961 1 51.31 6 SER B O 1
ATOM 2018 N N . ILE B 1 7 ? 3.828 30.109 16.938 1 45.25 7 ILE B N 1
ATOM 2019 C CA . ILE B 1 7 ? 2.463 29.688 16.641 1 45.25 7 ILE B CA 1
ATOM 2020 C C . ILE B 1 7 ? 1.935 30.469 15.445 1 45.25 7 ILE B C 1
ATOM 2022 O O . ILE B 1 7 ? 1.295 29.891 14.562 1 45.25 7 ILE B O 1
ATOM 2026 N N . GLU B 1 8 ? 2.102 31.75 15.5 1 53.56 8 GLU B N 1
ATOM 2027 C CA . GLU B 1 8 ? 1.742 32.594 14.359 1 53.56 8 GLU B CA 1
ATOM 2028 C C . GLU B 1 8 ? 2.406 32.094 13.078 1 53.56 8 GLU B C 1
ATOM 2030 O O . GLU B 1 8 ? 1.792 32.094 12.008 1 53.56 8 GLU B O 1
ATOM 2035 N N . GLY B 1 9 ? 3.527 31.641 13.32 1 60.94 9 GLY B N 1
ATOM 2036 C CA . GLY B 1 9 ? 4.254 31.078 12.188 1 60.94 9 GLY B CA 1
ATOM 2037 C C . GLY B 1 9 ? 3.65 29.797 11.664 1 60.94 9 GLY B C 1
ATOM 2038 O O . GLY B 1 9 ? 3.52 29.609 10.453 1 60.94 9 GLY B O 1
ATOM 2039 N N . LEU B 1 10 ? 3.229 29.016 12.641 1 59.53 10 LEU B N 1
ATOM 2040 C CA . LEU B 1 10 ? 2.639 27.75 12.234 1 59.53 10 LEU B CA 1
ATOM 2041 C C . LEU B 1 10 ? 1.29 27.969 11.555 1 59.53 10 LEU B C 1
ATOM 2043 O O . LEU B 1 10 ? 0.979 27.312 10.562 1 59.53 10 LEU B O 1
ATOM 2047 N N . SER B 1 11 ? 0.522 28.859 12.25 1 56 11 SER B N 1
ATOM 2048 C CA . SER B 1 11 ? -0.76 29.188 11.641 1 56 11 SER B CA 1
ATOM 2049 C C . SER B 1 11 ? -0.576 29.734 10.227 1 56 11 SER B C 1
ATOM 2051 O O . SER B 1 11 ? -1.272 29.312 9.297 1 56 11 SER B O 1
ATOM 2053 N N . ALA B 1 12 ? 0.304 30.625 10.156 1 67.56 12 ALA B N 1
ATOM 2054 C CA . ALA B 1 12 ? 0.598 31.219 8.852 1 67.56 12 ALA B CA 1
ATOM 2055 C C . ALA B 1 12 ? 1.069 30.156 7.867 1 67.56 12 ALA B C 1
ATOM 2057 O O . ALA B 1 12 ? 0.676 30.156 6.699 1 67.56 12 ALA B O 1
ATOM 2058 N N . LEU B 1 13 ? 1.804 29.25 8.383 1 71.62 13 LEU B N 1
ATOM 2059 C CA . LEU B 1 13 ? 2.322 28.172 7.555 1 71.62 13 LEU B CA 1
ATOM 2060 C C . LEU B 1 13 ? 1.188 27.297 7.043 1 71.62 13 LEU B C 1
ATOM 2062 O O . LEU B 1 13 ? 1.146 26.953 5.855 1 71.62 13 LEU B O 1
ATOM 2066 N N . LEU B 1 14 ? 0.3 26.984 7.863 1 67.75 14 LEU B N 1
ATOM 2067 C CA . LEU B 1 14 ? -0.796 26.109 7.488 1 67.75 14 LEU B CA 1
ATOM 2068 C C . LEU B 1 14 ? -1.75 26.797 6.52 1 67.75 14 LEU B C 1
ATOM 2070 O O . LEU B 1 14 ? -2.234 26.172 5.57 1 67.75 14 LEU B O 1
ATOM 2074 N N . HIS B 1 15 ? -2.076 28 6.844 1 65.75 15 HIS B N 1
ATOM 2075 C CA . HIS B 1 15 ? -2.908 28.75 5.91 1 65.75 15 HIS B CA 1
ATOM 2076 C C . HIS B 1 15 ? -2.248 28.859 4.543 1 65.75 15 HIS B C 1
ATOM 2078 O O . HIS B 1 15 ? -2.922 28.75 3.514 1 65.75 15 HIS B O 1
ATOM 2084 N N . THR B 1 16 ? -0.953 29.125 4.602 1 80.31 16 THR B N 1
ATOM 2085 C CA . THR B 1 16 ? -0.213 29.156 3.348 1 80.31 16 THR B CA 1
ATOM 2086 C C . THR B 1 16 ? -0.401 27.844 2.582 1 80.31 16 THR B C 1
ATOM 2088 O O . THR B 1 16 ? -0.676 27.859 1.381 1 80.31 16 THR B O 1
ATOM 2091 N N . LEU B 1 17 ? -0.281 26.781 3.34 1 76.94 17 LEU B N 1
ATOM 2092 C CA . LEU B 1 17 ? -0.435 25.469 2.746 1 76.94 17 LEU B CA 1
ATOM 2093 C C . LEU B 1 17 ? -1.818 25.297 2.125 1 76.94 17 LEU B C 1
ATOM 2095 O O . LEU B 1 17 ? -1.949 24.781 1.014 1 76.94 17 LEU B O 1
ATOM 2099 N N . MET B 1 18 ? -2.793 25.734 2.785 1 70.19 18 MET B N 1
ATOM 2100 C CA . MET B 1 18 ? -4.176 25.562 2.354 1 70.19 18 MET B CA 1
ATOM 2101 C C . MET B 1 18 ? -4.465 26.391 1.104 1 70.19 18 MET B C 1
ATOM 2103 O O . MET B 1 18 ? -5.332 26.031 0.305 1 70.19 18 MET B O 1
ATOM 2107 N N . LEU B 1 19 ? -3.805 27.438 0.946 1 76.38 19 LEU B N 1
ATOM 2108 C CA . LEU B 1 19 ? -4.074 28.359 -0.149 1 76.38 19 LEU B CA 1
ATOM 2109 C C . LEU B 1 19 ? -3.371 27.922 -1.426 1 76.38 19 LEU B C 1
ATOM 2111 O O . LEU B 1 19 ? -3.672 28.422 -2.514 1 76.38 19 LEU B O 1
ATOM 2115 N N . ILE B 1 20 ? -2.451 26.922 -1.273 1 84.69 20 ILE B N 1
ATOM 2116 C CA . ILE B 1 20 ? -1.737 26.469 -2.461 1 84.69 20 ILE B CA 1
ATOM 2117 C C . ILE B 1 20 ? -2.66 25.594 -3.312 1 84.69 20 ILE B C 1
ATOM 2119 O O . ILE B 1 20 ? -3.184 24.578 -2.84 1 84.69 20 ILE B O 1
ATOM 2123 N N . PRO B 1 21 ? -2.881 26.047 -4.516 1 80.19 21 PRO B N 1
ATOM 2124 C CA . PRO B 1 21 ? -3.77 25.266 -5.383 1 80.19 21 PRO B CA 1
ATOM 2125 C C . PRO B 1 21 ? -3.098 24.016 -5.949 1 80.19 21 PRO B C 1
ATOM 2127 O O . PRO B 1 21 ? -1.868 23.922 -5.938 1 80.19 21 PRO B O 1
ATOM 2130 N N . GLN B 1 22 ? -3.898 23.062 -6.309 1 75.12 22 GLN B N 1
ATOM 2131 C CA . GLN B 1 22 ? -3.389 21.844 -6.918 1 75.12 22 GLN B CA 1
ATOM 2132 C C . GLN B 1 22 ? -3.326 21.969 -8.438 1 75.12 22 GLN B C 1
ATOM 2134 O O . GLN B 1 22 ? -2.473 21.359 -9.078 1 75.12 22 GLN B O 1
ATOM 2139 N N . HIS B 1 23 ? -4.152 22.781 -9.055 1 73 23 HIS B N 1
ATOM 2140 C CA . HIS B 1 23 ? -4.305 22.781 -10.508 1 73 23 HIS B CA 1
ATOM 2141 C C . HIS B 1 23 ? -3.639 24 -11.133 1 73 23 HIS B C 1
ATOM 2143 O O . HIS B 1 23 ? -3.732 24.219 -12.344 1 73 23 HIS B O 1
ATOM 2149 N N . ARG B 1 24 ? -3.061 24.812 -10.406 1 82 24 ARG B N 1
ATOM 2150 C CA . ARG B 1 24 ? -2.361 25.969 -10.961 1 82 24 ARG B CA 1
ATOM 2151 C C . ARG B 1 24 ? -1.189 26.375 -10.07 1 82 24 ARG B C 1
ATOM 2153 O O . ARG B 1 24 ? -1.161 26.047 -8.883 1 82 24 ARG B O 1
ATOM 2160 N N . TRP B 1 25 ? -0.291 27.078 -10.727 1 87.75 25 TRP B N 1
ATOM 2161 C CA . TRP B 1 25 ? 0.858 27.609 -10 1 87.75 25 TRP B CA 1
ATOM 2162 C C . TRP B 1 25 ? 0.503 28.906 -9.281 1 87.75 25 TRP B C 1
ATOM 2164 O O . TRP B 1 25 ? -0.322 29.688 -9.773 1 87.75 25 TRP B O 1
ATOM 2174 N N . ILE B 1 26 ? 0.996 29.141 -8.086 1 91.88 26 ILE B N 1
ATOM 2175 C CA . ILE B 1 26 ? 0.759 30.359 -7.324 1 91.88 26 ILE B CA 1
ATOM 2176 C C . ILE B 1 26 ? 2.092 30.938 -6.871 1 91.88 26 ILE B C 1
ATOM 2178 O O . ILE B 1 26 ? 3.021 30.203 -6.531 1 91.88 26 ILE B O 1
ATOM 2182 N N . THR B 1 27 ? 2.201 32.281 -6.969 1 92.38 27 THR B N 1
ATOM 2183 C CA . THR B 1 27 ? 3.422 32.969 -6.559 1 92.38 27 THR B CA 1
ATOM 2184 C C . THR B 1 27 ? 3.377 33.312 -5.074 1 92.38 27 THR B C 1
ATOM 2186 O O . THR B 1 27 ? 2.307 33.312 -4.465 1 92.38 27 THR B O 1
ATOM 2189 N N . VAL B 1 28 ? 4.555 33.562 -4.551 1 93.12 28 VAL B N 1
ATOM 2190 C CA . VAL B 1 28 ? 4.652 33.969 -3.156 1 93.12 28 VAL B CA 1
ATOM 2191 C C . VAL B 1 28 ? 3.848 35.25 -2.941 1 93.12 28 VAL B C 1
ATOM 2193 O O . VAL B 1 28 ? 3.174 35.406 -1.921 1 93.12 28 VAL B O 1
ATOM 2196 N N . ARG B 1 29 ? 3.92 36.156 -3.891 1 93.56 29 ARG B N 1
ATOM 2197 C CA . ARG B 1 29 ? 3.205 37.438 -3.799 1 93.56 29 ARG B CA 1
ATOM 2198 C C . ARG B 1 29 ? 1.697 37.219 -3.768 1 93.56 29 ARG B C 1
ATOM 2200 O O . ARG B 1 29 ? 0.985 37.844 -3 1 93.56 29 ARG B O 1
ATOM 2207 N N . GLU B 1 30 ? 1.271 36.375 -4.625 1 93.5 30 GLU B N 1
ATOM 2208 C CA . GLU B 1 30 ? -0.15 36.031 -4.637 1 93.5 30 GLU B CA 1
ATOM 2209 C C . GLU B 1 30 ? -0.584 35.438 -3.307 1 93.5 30 GLU B C 1
ATOM 2211 O O . GLU B 1 30 ? -1.659 35.75 -2.795 1 93.5 30 GLU B O 1
ATOM 2216 N N . LEU B 1 31 ? 0.218 34.562 -2.779 1 93.12 31 LEU B N 1
ATOM 2217 C CA . LEU B 1 31 ? -0.071 33.938 -1.487 1 93.12 31 LEU B CA 1
ATOM 2218 C C . LEU B 1 31 ? -0.135 35 -0.388 1 93.12 31 LEU B C 1
ATOM 2220 O O . LEU B 1 31 ? -1.004 34.938 0.484 1 93.12 31 LEU B O 1
ATOM 2224 N N . GLN B 1 32 ? 0.808 35.938 -0.463 1 93.38 32 GLN B N 1
ATOM 2225 C CA . GLN B 1 32 ? 0.827 37.031 0.515 1 93.38 32 GLN B CA 1
ATOM 2226 C C . GLN B 1 32 ? -0.469 37.844 0.469 1 93.38 32 GLN B C 1
ATOM 2228 O O . GLN B 1 32 ? -1.035 38.156 1.512 1 93.38 32 GLN B O 1
ATOM 2233 N N . GLN B 1 33 ? -0.907 38.156 -0.696 1 92.5 33 GLN B N 1
ATOM 2234 C CA . GLN B 1 33 ? -2.139 38.906 -0.877 1 92.5 33 GLN B CA 1
ATOM 2235 C C . GLN B 1 33 ? -3.342 38.125 -0.337 1 92.5 33 GLN B C 1
ATOM 2237 O O . GLN B 1 33 ? -4.195 38.719 0.348 1 92.5 33 GLN B O 1
ATOM 2242 N N . GLN B 1 34 ? -3.355 36.938 -0.606 1 87.5 34 GLN B N 1
ATOM 2243 C CA . GLN B 1 34 ? -4.477 36.094 -0.156 1 87.5 34 GLN B CA 1
ATOM 2244 C C . GLN B 1 34 ? -4.469 35.969 1.363 1 87.5 34 GLN B C 1
ATOM 2246 O O . GLN B 1 34 ? -5.527 35.969 1.998 1 87.5 34 GLN B O 1
ATOM 2251 N N . LEU B 1 35 ? -3.309 35.781 1.899 1 83.56 35 LEU B N 1
ATOM 2252 C CA . LEU B 1 35 ? -3.18 35.719 3.352 1 83.56 35 LEU B CA 1
ATOM 2253 C C . LEU B 1 35 ? -3.629 37 4.008 1 83.56 35 LEU B C 1
ATOM 2255 O O . LEU B 1 35 ? -4.305 37 5.043 1 83.56 35 LEU B O 1
ATOM 2259 N N . ALA B 1 36 ? -3.258 38.094 3.385 1 85.31 36 ALA B N 1
ATOM 2260 C CA . ALA B 1 36 ? -3.654 39.406 3.906 1 85.31 36 ALA B CA 1
ATOM 2261 C C . ALA B 1 36 ? -5.176 39.531 3.938 1 85.31 36 ALA B C 1
ATOM 2263 O O . ALA B 1 36 ? -5.73 40.156 4.855 1 85.31 36 ALA B O 1
ATOM 2264 N N . LEU B 1 37 ? -5.727 38.969 2.928 1 79.62 37 LEU B N 1
ATOM 2265 C CA . LEU B 1 37 ? -7.184 39 2.871 1 79.62 37 LEU B CA 1
ATOM 2266 C C . LEU B 1 37 ? -7.781 38.219 4.047 1 79.62 37 LEU B C 1
ATOM 2268 O O . LEU B 1 37 ? -8.891 38.531 4.488 1 79.62 37 LEU B O 1
ATOM 2272 N N . LEU B 1 38 ? -7 37.344 4.559 1 69.31 38 LEU B N 1
ATOM 2273 C CA . LEU B 1 38 ? -7.43 36.562 5.711 1 69.31 38 LEU B CA 1
ATOM 2274 C C . LEU B 1 38 ? -6.895 37.156 7.008 1 69.31 38 LEU B C 1
ATOM 2276 O O . LEU B 1 38 ? -6.895 36.5 8.047 1 69.31 38 LEU B O 1
ATOM 2280 N N . ASP B 1 39 ? -6.32 38.344 6.906 1 72.94 39 ASP B N 1
ATOM 2281 C CA . ASP B 1 39 ? -5.793 39.094 8.023 1 72.94 39 ASP B CA 1
ATOM 2282 C C . ASP B 1 39 ? -4.559 38.438 8.617 1 72.94 39 ASP B C 1
ATOM 2284 O O . ASP B 1 39 ? -4.352 38.469 9.836 1 72.94 39 ASP B O 1
ATOM 2288 N N . ILE B 1 40 ? -3.953 37.688 7.824 1 74.62 40 ILE B N 1
ATOM 2289 C CA . ILE B 1 40 ? -2.654 37.125 8.18 1 74.62 40 ILE B CA 1
ATOM 2290 C C . ILE B 1 40 ? -1.547 37.875 7.445 1 74.62 40 ILE B C 1
ATOM 2292 O O . ILE B 1 40 ? -1.363 37.719 6.238 1 74.62 40 ILE B O 1
ATOM 2296 N N . HIS B 1 41 ? -0.895 38.719 8.188 1 84.69 41 HIS B N 1
ATOM 2297 C CA . HIS B 1 41 ? 0.12 39.594 7.574 1 84.69 41 HIS B CA 1
ATOM 2298 C C . HIS B 1 41 ? 1.52 39.031 7.797 1 84.69 41 HIS B C 1
ATOM 2300 O O . HIS B 1 41 ? 1.968 38.906 8.938 1 84.69 41 HIS B O 1
ATOM 2306 N N . ARG B 1 42 ? 2.053 38.562 6.746 1 83.75 42 ARG B N 1
ATOM 2307 C CA . ARG B 1 42 ? 3.414 38.031 6.73 1 83.75 42 ARG B CA 1
ATOM 2308 C C . ARG B 1 42 ? 4.215 38.594 5.57 1 83.75 42 ARG B C 1
ATOM 2310 O O . ARG B 1 42 ? 3.645 39 4.551 1 83.75 42 ARG B O 1
ATOM 2317 N N . THR B 1 43 ? 5.48 38.719 5.785 1 89.88 43 THR B N 1
ATOM 2318 C CA . THR B 1 43 ? 6.348 39.156 4.703 1 89.88 43 THR B CA 1
ATOM 2319 C C . THR B 1 43 ? 6.539 38.062 3.664 1 89.88 43 THR B C 1
ATOM 2321 O O . THR B 1 43 ? 6.309 36.875 3.949 1 89.88 43 THR B O 1
ATOM 2324 N N . THR B 1 44 ? 6.938 38.531 2.482 1 91.31 44 THR B N 1
ATOM 2325 C CA . THR B 1 44 ? 7.242 37.562 1.436 1 91.31 44 THR B CA 1
ATOM 2326 C C . THR B 1 44 ? 8.391 36.656 1.863 1 91.31 44 THR B C 1
ATOM 2328 O O . THR B 1 44 ? 8.414 35.469 1.505 1 91.31 44 THR B O 1
ATOM 2331 N N . ARG B 1 45 ? 9.281 37.156 2.611 1 85.94 45 ARG B N 1
ATOM 2332 C CA . ARG B 1 45 ? 10.398 36.375 3.104 1 85.94 45 ARG B CA 1
ATOM 2333 C C . ARG B 1 45 ? 9.922 35.25 4.016 1 85.94 45 ARG B C 1
ATOM 2335 O O . ARG B 1 45 ? 10.359 34.094 3.885 1 85.94 45 ARG B O 1
ATOM 2342 N N . SER B 1 46 ? 9 35.531 4.945 1 82.81 46 SER B N 1
ATOM 2343 C CA . SER B 1 46 ? 8.461 34.531 5.871 1 82.81 46 SER B CA 1
ATOM 2344 C C . SER B 1 46 ? 7.664 33.469 5.137 1 82.81 46 SER B C 1
ATOM 2346 O O . SER B 1 46 ? 7.777 32.281 5.445 1 82.81 46 SER B O 1
ATOM 2348 N N . ILE B 1 47 ? 6.867 33.906 4.188 1 88.25 47 ILE B N 1
ATOM 2349 C CA . ILE B 1 47 ? 6.051 32.969 3.424 1 88.25 47 ILE B CA 1
ATOM 2350 C C . ILE B 1 47 ? 6.949 32.031 2.613 1 88.25 47 ILE B C 1
ATOM 2352 O O . ILE B 1 47 ? 6.711 30.828 2.555 1 88.25 47 ILE B O 1
ATOM 2356 N N . LYS B 1 48 ? 7.938 32.625 2.012 1 86.75 48 LYS B N 1
ATOM 2357 C CA . LYS B 1 48 ? 8.891 31.812 1.258 1 86.75 48 LYS B CA 1
ATOM 2358 C C . LYS B 1 48 ? 9.602 30.812 2.166 1 86.75 48 LYS B C 1
ATOM 2360 O O . LYS B 1 48 ? 9.875 29.688 1.758 1 86.75 48 LYS B O 1
ATOM 2365 N N . ARG B 1 49 ? 9.859 31.203 3.316 1 79.56 49 ARG B N 1
ATOM 2366 C CA . ARG B 1 49 ? 10.477 30.297 4.285 1 79.56 49 ARG B CA 1
ATOM 2367 C C . ARG B 1 49 ? 9.539 29.141 4.613 1 79.56 49 ARG B C 1
ATOM 2369 O O . ARG B 1 49 ? 9.977 27.984 4.676 1 79.56 49 ARG B O 1
ATOM 2376 N N . TYR B 1 50 ? 8.266 29.5 4.918 1 76.5 50 TYR B N 1
ATOM 2377 C CA . TYR B 1 50 ? 7.289 28.438 5.145 1 76.5 50 TYR B CA 1
ATOM 2378 C C . TYR B 1 50 ? 7.289 27.438 3.996 1 76.5 50 TYR B C 1
ATOM 2380 O O . TYR B 1 50 ? 7.277 26.219 4.219 1 76.5 50 TYR B O 1
ATOM 2388 N N . LEU B 1 51 ? 7.27 28 2.801 1 84.75 51 LEU B N 1
ATOM 2389 C CA . LEU B 1 51 ? 7.156 27.203 1.59 1 84.75 51 LEU B CA 1
ATOM 2390 C C . LEU B 1 51 ? 8.398 26.344 1.387 1 84.75 51 LEU B C 1
ATOM 2392 O O . LEU B 1 51 ? 8.297 25.109 1.293 1 84.75 51 LEU B O 1
ATOM 2396 N N . ASP B 1 52 ? 9.57 26.953 1.42 1 78.69 52 ASP B N 1
ATOM 2397 C CA . ASP B 1 52 ? 10.805 26.281 1.033 1 78.69 52 ASP B CA 1
ATOM 2398 C C . ASP B 1 52 ? 11.32 25.391 2.162 1 78.69 52 ASP B C 1
ATOM 2400 O O . ASP B 1 52 ? 11.844 24.297 1.913 1 78.69 52 ASP B O 1
ATOM 2404 N N . ASP B 1 53 ? 11.07 25.797 3.357 1 71.25 53 ASP B N 1
ATOM 2405 C CA . ASP B 1 53 ? 11.695 25.078 4.465 1 71.25 53 ASP B CA 1
ATOM 2406 C C . ASP B 1 53 ? 10.766 23.984 4.996 1 71.25 53 ASP B C 1
ATOM 2408 O O . ASP B 1 53 ? 11.227 22.984 5.539 1 71.25 53 ASP B O 1
ATOM 2412 N N . ILE B 1 54 ? 9.5 24.203 4.867 1 66.88 54 ILE B N 1
ATOM 2413 C CA . ILE B 1 54 ? 8.609 23.266 5.551 1 66.88 54 ILE B CA 1
ATOM 2414 C C . ILE B 1 54 ? 7.629 22.656 4.543 1 66.88 54 ILE B C 1
ATOM 2416 O O . ILE B 1 54 ? 7.578 21.438 4.379 1 66.88 54 ILE B O 1
ATOM 2420 N N . ILE B 1 55 ? 6.844 23.453 3.885 1 73.5 55 ILE B N 1
ATOM 2421 C CA . ILE B 1 55 ? 5.695 23 3.107 1 73.5 55 ILE B CA 1
ATOM 2422 C C . ILE B 1 55 ? 6.168 22.094 1.973 1 73.5 55 ILE B C 1
ATOM 2424 O O . ILE B 1 55 ? 5.672 20.969 1.818 1 73.5 55 ILE B O 1
ATOM 2428 N N . VAL B 1 56 ? 7.203 22.531 1.281 1 74.88 56 VAL B N 1
ATOM 2429 C CA . VAL B 1 56 ? 7.688 21.734 0.153 1 74.88 56 VAL B CA 1
ATOM 2430 C C . VAL B 1 56 ? 8.328 20.453 0.66 1 74.88 56 VAL B C 1
ATOM 2432 O O . VAL B 1 56 ? 8.242 19.406 0 1 74.88 56 VAL B O 1
ATOM 2435 N N . GLU B 1 57 ? 8.828 20.5 1.871 1 66.25 57 GLU B N 1
ATOM 2436 C CA . GLU B 1 57 ? 9.539 19.359 2.414 1 66.25 57 GLU B CA 1
ATOM 2437 C C . GLU B 1 57 ? 8.562 18.328 2.984 1 66.25 57 GLU B C 1
ATOM 2439 O O . GLU B 1 57 ? 8.805 17.109 2.885 1 66.25 57 GLU B O 1
ATOM 2444 N N . VAL B 1 58 ? 7.52 18.891 3.461 1 61.94 58 VAL B N 1
ATOM 2445 C CA . VAL B 1 58 ? 6.664 18.016 4.258 1 61.94 58 VAL B CA 1
ATOM 2446 C C . VAL B 1 58 ? 5.395 17.688 3.48 1 61.94 58 VAL B C 1
ATOM 2448 O O . VAL B 1 58 ? 4.828 16.594 3.635 1 61.94 58 VAL B O 1
ATOM 2451 N N . PHE B 1 59 ? 4.992 18.547 2.734 1 68.31 59 PHE B N 1
ATOM 2452 C CA . PHE B 1 59 ? 3.701 18.422 2.07 1 68.31 59 PHE B CA 1
ATOM 2453 C C . PHE B 1 59 ? 3.883 18.188 0.574 1 68.31 59 PHE B C 1
ATOM 2455 O O . PHE B 1 59 ? 4.969 18.422 0.034 1 68.31 59 PHE B O 1
ATOM 2462 N N . ASN B 1 60 ? 2.836 17.609 0.028 1 71 60 ASN B N 1
ATOM 2463 C CA . ASN B 1 60 ? 2.859 17.406 -1.415 1 71 60 ASN B CA 1
ATOM 2464 C C . ASN B 1 60 ? 2.695 18.719 -2.178 1 71 60 ASN B C 1
ATOM 2466 O O . ASN B 1 60 ? 1.687 18.922 -2.854 1 71 60 ASN B O 1
ATOM 2470 N N . VAL B 1 61 ? 3.67 19.531 -1.987 1 79.06 61 VAL B N 1
ATOM 2471 C CA . VAL B 1 61 ? 3.773 20.812 -2.65 1 79.06 61 VAL B CA 1
ATOM 2472 C C . VAL B 1 61 ? 5.113 20.922 -3.373 1 79.06 61 VAL B C 1
ATOM 2474 O O . VAL B 1 61 ? 6.148 20.516 -2.842 1 79.06 61 VAL B O 1
ATOM 2477 N N . GLU B 1 62 ? 5.086 21.266 -4.633 1 84.31 62 GLU B N 1
ATOM 2478 C CA . GLU B 1 62 ? 6.32 21.422 -5.395 1 84.31 62 GLU B CA 1
ATOM 2479 C C . GLU B 1 62 ? 6.59 22.875 -5.723 1 84.31 62 GLU B C 1
ATOM 2481 O O . GLU B 1 62 ? 5.672 23.703 -5.73 1 84.31 62 GLU B O 1
ATOM 2486 N N . CYS B 1 63 ? 7.832 23.188 -5.82 1 87.19 63 CYS B N 1
ATOM 2487 C CA . CYS B 1 63 ? 8.305 24.516 -6.184 1 87.19 63 CYS B CA 1
ATOM 2488 C C . CYS B 1 63 ? 8.953 24.516 -7.562 1 87.19 63 CYS B C 1
ATOM 2490 O O . CYS B 1 63 ? 9.773 23.641 -7.863 1 87.19 63 CYS B O 1
ATOM 2492 N N . ASP B 1 64 ? 8.461 25.203 -8.547 1 81.31 64 ASP B N 1
ATOM 2493 C CA . ASP B 1 64 ? 9.172 25.438 -9.797 1 81.31 64 ASP B CA 1
ATOM 2494 C C . ASP B 1 64 ? 10.172 26.594 -9.648 1 81.31 64 ASP B C 1
ATOM 2496 O O . ASP B 1 64 ? 9.797 27.766 -9.758 1 81.31 64 ASP B O 1
ATOM 2500 N N . SER B 1 65 ? 11.406 26.266 -9.336 1 74.25 65 SER B N 1
ATOM 2501 C CA . SER B 1 65 ? 12.453 27.25 -9.094 1 74.25 65 SER B CA 1
ATOM 2502 C C . SER B 1 65 ? 12.984 27.812 -10.406 1 74.25 65 SER B C 1
ATOM 2504 O O . SER B 1 65 ? 13.758 28.781 -10.398 1 74.25 65 SER B O 1
ATOM 2506 N N . MET B 1 66 ? 12.602 27.109 -11.484 1 71.38 66 MET B N 1
ATOM 2507 C CA . MET B 1 66 ? 13.078 27.609 -12.766 1 71.38 66 MET B CA 1
ATOM 2508 C C . MET B 1 66 ? 12.297 28.859 -13.18 1 71.38 66 MET B C 1
ATOM 2510 O O . MET B 1 66 ? 12.734 29.609 -14.062 1 71.38 66 MET B O 1
ATOM 2514 N N . SER B 1 67 ? 11.188 29.062 -12.516 1 67.94 67 SER B N 1
ATOM 2515 C CA . SER B 1 67 ? 10.383 30.234 -12.812 1 67.94 67 SER B CA 1
ATOM 2516 C C . SER B 1 67 ? 10.719 31.391 -11.883 1 67.94 67 SER B C 1
ATOM 2518 O O . SER B 1 67 ? 11.086 31.172 -10.727 1 67.94 67 SER B O 1
ATOM 2520 N N . MET B 1 68 ? 11.172 32.5 -12.5 1 75.44 68 MET B N 1
ATOM 2521 C CA . MET B 1 68 ? 11.273 33.719 -11.711 1 75.44 68 MET B CA 1
ATOM 2522 C C . MET B 1 68 ? 10.008 34.562 -11.852 1 75.44 68 MET B C 1
ATOM 2524 O O . MET B 1 68 ? 9.68 35.031 -12.953 1 75.44 68 MET B O 1
ATOM 2528 N N . PRO B 1 69 ? 9.258 34.781 -10.656 1 79.25 69 PRO B N 1
ATOM 2529 C CA . PRO B 1 69 ? 9.406 34.344 -9.258 1 79.25 69 PRO B CA 1
ATOM 2530 C C . PRO B 1 69 ? 9.055 32.875 -9.055 1 79.25 69 PRO B C 1
ATOM 2532 O O . PRO B 1 69 ? 8.383 32.281 -9.898 1 79.25 69 PRO B O 1
ATOM 2535 N N . HIS B 1 70 ? 9.602 32.312 -7.965 1 86.88 70 HIS B N 1
ATOM 2536 C CA . HIS B 1 70 ? 9.297 30.922 -7.613 1 86.88 70 HIS B CA 1
ATOM 2537 C C . HIS B 1 70 ? 7.789 30.688 -7.539 1 86.88 70 HIS B C 1
ATOM 2539 O O . HIS B 1 70 ? 7.051 31.531 -7.02 1 86.88 70 HIS B O 1
ATOM 2545 N N . VAL B 1 71 ? 7.262 29.734 -8.203 1 89.94 71 VAL B N 1
ATOM 2546 C CA . VAL B 1 71 ? 5.848 29.391 -8.156 1 89.94 71 VAL B CA 1
ATOM 2547 C C . VAL B 1 71 ? 5.668 28.016 -7.516 1 89.94 71 VAL B C 1
ATOM 2549 O O . VAL B 1 71 ? 6.586 27.203 -7.531 1 89.94 71 VAL B O 1
ATOM 2552 N N . TYR B 1 72 ? 4.527 27.797 -6.789 1 90.12 72 TYR B N 1
ATOM 2553 C CA . TYR B 1 72 ? 4.25 26.609 -5.992 1 90.12 72 TYR B CA 1
ATOM 2554 C C . TYR B 1 72 ? 2.914 25.984 -6.391 1 90.12 72 TYR B C 1
ATOM 2556 O O . TYR B 1 72 ? 1.991 26.703 -6.801 1 90.12 72 TYR B O 1
ATOM 2564 N N . ARG B 1 73 ? 2.867 24.656 -6.27 1 86 73 ARG B N 1
ATOM 2565 C CA . ARG B 1 73 ? 1.643 23.922 -6.582 1 86 73 ARG B CA 1
ATOM 2566 C C . ARG B 1 73 ? 1.557 22.625 -5.777 1 86 73 ARG B C 1
ATOM 2568 O O . ARG B 1 73 ? 2.568 21.969 -5.555 1 86 73 ARG B O 1
ATOM 2575 N N . LYS B 1 74 ? 0.342 22.344 -5.324 1 78.25 74 LYS B N 1
ATOM 2576 C CA . LYS B 1 74 ? 0.125 21.047 -4.715 1 78.25 74 LYS B CA 1
ATOM 2577 C C . LYS B 1 74 ? 0.215 19.922 -5.754 1 78.25 74 LYS B C 1
ATOM 2579 O O . LYS B 1 74 ? -0.279 20.078 -6.871 1 78.25 74 LYS B O 1
ATOM 2584 N N . THR B 1 75 ? 0.936 18.922 -5.391 1 71.44 75 THR B N 1
ATOM 2585 C CA . THR B 1 75 ? 1.147 17.844 -6.344 1 71.44 75 THR B CA 1
ATOM 2586 C C . THR B 1 75 ? 0.123 16.719 -6.137 1 71.44 75 THR B C 1
ATOM 2588 O O . THR B 1 75 ? -0.024 15.844 -6.988 1 71.44 75 THR B O 1
ATOM 2591 N N . SER B 1 76 ? -0.455 16.828 -4.953 1 58.41 76 SER B N 1
ATOM 2592 C CA . SER B 1 76 ? -1.409 15.766 -4.625 1 58.41 76 SER B CA 1
ATOM 2593 C C . SER B 1 76 ? -2.486 16.266 -3.672 1 58.41 76 SER B C 1
ATOM 2595 O O . SER B 1 76 ? -2.305 17.297 -3.006 1 58.41 76 SER B O 1
ATOM 2597 N N . GLU B 1 77 ? -3.574 15.609 -3.723 1 53.16 77 GLU B N 1
ATOM 2598 C CA . GLU B 1 77 ? -4.613 15.898 -2.74 1 53.16 77 GLU B CA 1
ATOM 2599 C C . GLU B 1 77 ? -4.207 15.43 -1.348 1 53.16 77 GLU B C 1
ATOM 2601 O O . GLU B 1 77 ? -4.668 15.977 -0.343 1 53.16 77 GLU B O 1
ATOM 2606 N N . GLN B 1 78 ? -3.285 14.523 -1.416 1 52.66 78 GLN B N 1
ATOM 2607 C CA . GLN B 1 78 ? -2.75 14.094 -0.129 1 52.66 78 GLN B CA 1
ATOM 2608 C C . GLN B 1 78 ? -1.765 15.117 0.428 1 52.66 78 GLN B C 1
ATOM 2610 O O . GLN B 1 78 ? -0.82 15.516 -0.256 1 52.66 78 GLN B O 1
ATOM 2615 N N . LEU B 1 79 ? -2.15 15.586 1.565 1 55.78 79 LEU B N 1
ATOM 2616 C CA . LEU B 1 79 ? -1.465 16.75 2.119 1 55.78 79 LEU B CA 1
ATOM 2617 C C . LEU B 1 79 ? -0.012 16.422 2.445 1 55.78 79 LEU B C 1
ATOM 2619 O O . LEU B 1 79 ? 0.894 17.188 2.104 1 55.78 79 LEU B O 1
ATOM 2623 N N . LEU B 1 80 ? 0.126 15.367 3.061 1 52.44 80 LEU B N 1
ATOM 2624 C CA . LEU B 1 80 ? 1.458 15.07 3.576 1 52.44 80 LEU B CA 1
ATOM 2625 C C . LEU B 1 80 ? 2.25 14.227 2.584 1 52.44 80 LEU B C 1
ATOM 2627 O O . LEU B 1 80 ? 1.681 13.383 1.889 1 52.44 80 LEU B O 1
ATOM 2631 N N . LYS B 1 81 ? 3.52 14.641 2.43 1 57.44 81 LYS B N 1
ATOM 2632 C CA . LYS B 1 81 ? 4.441 13.758 1.72 1 57.44 81 LYS B CA 1
ATOM 2633 C C . LYS B 1 81 ? 4.527 12.391 2.395 1 57.44 81 LYS B C 1
ATOM 2635 O O . LYS B 1 81 ? 4.559 12.305 3.623 1 57.44 81 LYS B O 1
ATOM 2640 N N . LEU B 1 82 ? 4.113 11.477 1.689 1 57.72 82 LEU B N 1
ATOM 2641 C CA . LEU B 1 82 ? 4.352 10.125 2.199 1 57.72 82 LEU B CA 1
ATOM 2642 C C . LEU B 1 82 ? 5.812 9.945 2.592 1 57.72 82 LEU B C 1
ATOM 2644 O O . LEU B 1 82 ? 6.711 10.422 1.896 1 57.72 82 LEU B O 1
ATOM 2648 N N . ASN B 1 83 ? 6.016 9.484 3.867 1 59 83 ASN B N 1
ATOM 2649 C CA . ASN B 1 83 ? 7.387 9.125 4.207 1 59 83 ASN B CA 1
ATOM 2650 C C . ASN B 1 83 ? 7.914 8.008 3.318 1 59 83 ASN B C 1
ATOM 2652 O O . ASN B 1 83 ? 7.188 7.488 2.467 1 59 83 ASN B O 1
ATOM 2656 N N . LYS B 1 84 ? 9.164 7.715 3.457 1 63.09 84 LYS B N 1
ATOM 2657 C CA . LYS B 1 84 ? 9.836 6.758 2.586 1 63.09 84 LYS B CA 1
ATOM 2658 C C . LYS B 1 84 ? 9.133 5.402 2.613 1 63.09 84 LYS B C 1
ATOM 2660 O O . LYS B 1 84 ? 8.945 4.777 1.569 1 63.09 84 LYS B O 1
ATOM 2665 N N . GLN B 1 85 ? 8.828 4.988 3.773 1 65.19 85 GLN B N 1
ATOM 2666 C CA . GLN B 1 85 ? 8.141 3.709 3.912 1 65.19 85 GLN B CA 1
ATOM 2667 C C . GLN B 1 85 ? 6.762 3.75 3.262 1 65.19 85 GLN B C 1
ATOM 2669 O O . GLN B 1 85 ? 6.387 2.832 2.531 1 65.19 85 GLN B O 1
ATOM 2674 N N . GLU B 1 86 ? 6.078 4.766 3.578 1 66 86 GLU B N 1
ATOM 2675 C CA . GLU B 1 86 ? 4.746 4.926 3.006 1 66 86 GLU B CA 1
ATOM 2676 C C . GLU B 1 86 ? 4.805 4.977 1.481 1 66 86 GLU B C 1
ATOM 2678 O O . GLU B 1 86 ? 3.945 4.41 0.803 1 66 86 GLU B O 1
ATOM 2683 N N . MET B 1 87 ? 5.773 5.609 1.13 1 68 87 MET B N 1
ATOM 2684 C CA . MET B 1 87 ? 5.961 5.707 -0.315 1 68 87 MET B CA 1
ATOM 2685 C C . MET B 1 87 ? 6.227 4.336 -0.923 1 68 87 MET B C 1
ATOM 2687 O O . MET B 1 87 ? 5.695 4.008 -1.986 1 68 87 MET B O 1
ATOM 2691 N N . LEU B 1 88 ? 7.078 3.617 -0.274 1 75.19 88 LEU B N 1
ATOM 2692 C CA . LEU B 1 88 ? 7.367 2.264 -0.738 1 75.19 88 LEU B CA 1
ATOM 2693 C C . LEU B 1 88 ? 6.098 1.421 -0.781 1 75.19 88 LEU B C 1
ATOM 2695 O O . LEU B 1 88 ? 5.824 0.753 -1.781 1 75.19 88 LEU B O 1
ATOM 2699 N N . TYR B 1 89 ? 5.301 1.537 0.277 1 71.5 89 TYR B N 1
ATOM 2700 C CA . TYR B 1 89 ? 4.059 0.775 0.355 1 71.5 89 TYR B CA 1
ATOM 2701 C C . TYR B 1 89 ? 3.094 1.191 -0.749 1 71.5 89 TYR B C 1
ATOM 2703 O O . TYR B 1 89 ? 2.434 0.345 -1.355 1 71.5 89 TYR B O 1
ATOM 2711 N N . TRP B 1 90 ? 3.043 2.404 -0.945 1 71.06 90 TRP B N 1
ATOM 2712 C CA . TRP B 1 90 ? 2.195 2.938 -2.008 1 71.06 90 TRP B CA 1
ATOM 2713 C C . TRP B 1 90 ? 2.629 2.404 -3.369 1 71.06 90 TRP B C 1
ATOM 2715 O O . TRP B 1 90 ? 1.796 1.968 -4.164 1 71.06 90 TRP B O 1
ATOM 2725 N N . GLN B 1 91 ? 3.877 2.457 -3.6 1 76.5 91 GLN B N 1
ATOM 2726 C CA . GLN B 1 91 ? 4.395 1.99 -4.883 1 76.5 91 GLN B CA 1
ATOM 2727 C C . GLN B 1 91 ? 4.133 0.499 -5.07 1 76.5 91 GLN B C 1
ATOM 2729 O O . GLN B 1 91 ? 3.736 0.064 -6.152 1 76.5 91 GLN B O 1
ATOM 2734 N N . LEU B 1 92 ? 4.348 -0.283 -4.031 1 81.44 92 LEU B N 1
ATOM 2735 C CA . LEU B 1 92 ? 4.102 -1.72 -4.082 1 81.44 92 LEU B CA 1
ATOM 2736 C C . LEU B 1 92 ? 2.627 -2.01 -4.348 1 81.44 92 LEU B C 1
ATOM 2738 O O . LEU B 1 92 ? 2.297 -2.828 -5.211 1 81.44 92 LEU B O 1
ATOM 2742 N N . THR B 1 93 ? 1.788 -1.299 -3.58 1 80.5 93 THR B N 1
ATOM 2743 C CA . THR B 1 93 ? 0.352 -1.513 -3.727 1 80.5 93 THR B CA 1
ATOM 2744 C C . THR B 1 93 ? -0.113 -1.119 -5.125 1 80.5 93 THR B C 1
ATOM 2746 O O . THR B 1 93 ? -0.875 -1.851 -5.762 1 80.5 93 THR B O 1
ATOM 2749 N N . ASN B 1 94 ? 0.326 -0.027 -5.586 1 74.25 94 ASN B N 1
ATOM 2750 C CA . ASN B 1 94 ? -0.052 0.458 -6.91 1 74.25 94 ASN B CA 1
ATOM 2751 C C . ASN B 1 94 ? 0.442 -0.476 -8.008 1 74.25 94 ASN B C 1
ATOM 2753 O O . ASN B 1 94 ? -0.266 -0.718 -8.992 1 74.25 94 ASN B O 1
ATOM 2757 N N . LYS B 1 95 ? 1.578 -0.911 -7.836 1 77.06 95 LYS B N 1
ATOM 2758 C CA . LYS B 1 95 ? 2.197 -1.755 -8.852 1 77.06 95 LYS B CA 1
ATOM 2759 C C . LYS B 1 95 ? 1.548 -3.135 -8.891 1 77.06 95 LYS B C 1
ATOM 2761 O O . LYS B 1 95 ? 1.318 -3.688 -9.969 1 77.06 95 LYS B O 1
ATOM 2766 N N . TYR B 1 96 ? 1.137 -3.637 -7.75 1 82.19 96 TYR B N 1
ATOM 2767 C CA . TYR B 1 96 ? 0.814 -5.059 -7.738 1 82.19 96 TYR B CA 1
ATOM 2768 C C . TYR B 1 96 ? -0.639 -5.285 -7.34 1 82.19 96 TYR B C 1
ATOM 2770 O O . TYR B 1 96 ? -1.283 -6.219 -7.824 1 82.19 96 TYR B O 1
ATOM 2778 N N . LEU B 1 97 ? -1.149 -4.492 -6.496 1 81.44 97 LEU B N 1
ATOM 2779 C CA . LEU B 1 97 ? -2.424 -4.852 -5.887 1 81.44 97 LEU B CA 1
ATOM 2780 C C . LEU B 1 97 ? -3.547 -3.963 -6.41 1 81.44 97 LEU B C 1
ATOM 2782 O O . LEU B 1 97 ? -4.723 -4.328 -6.328 1 81.44 97 LEU B O 1
ATOM 2786 N N . LEU B 1 98 ? -3.258 -2.805 -6.926 1 74.38 98 LEU B N 1
ATOM 2787 C CA . LEU B 1 98 ? -4.258 -1.843 -7.371 1 74.38 98 LEU B CA 1
ATOM 2788 C C . LEU B 1 98 ? -5.188 -2.467 -8.406 1 74.38 98 LEU B C 1
ATOM 2790 O O . LEU B 1 98 ? -6.406 -2.264 -8.359 1 74.38 98 LEU B O 1
ATOM 2794 N N . PRO B 1 99 ? -4.676 -3.303 -9.273 1 71.25 99 PRO B N 1
ATOM 2795 C CA . PRO B 1 99 ? -5.562 -3.9 -10.273 1 71.25 99 PRO B CA 1
ATOM 2796 C C . PRO B 1 99 ? -6.652 -4.77 -9.648 1 71.25 99 PRO B C 1
ATOM 2798 O O . PRO B 1 99 ? -7.672 -5.039 -10.289 1 71.25 99 PRO B O 1
ATOM 2801 N N . LEU B 1 100 ? -6.492 -5.16 -8.445 1 79.81 100 LEU B N 1
ATOM 2802 C CA . LEU B 1 100 ? -7.453 -6.008 -7.75 1 79.81 100 LEU B CA 1
ATOM 2803 C C . LEU B 1 100 ? -8.484 -5.164 -7.012 1 79.81 100 LEU B C 1
ATOM 2805 O O . LEU B 1 100 ? -9.523 -5.6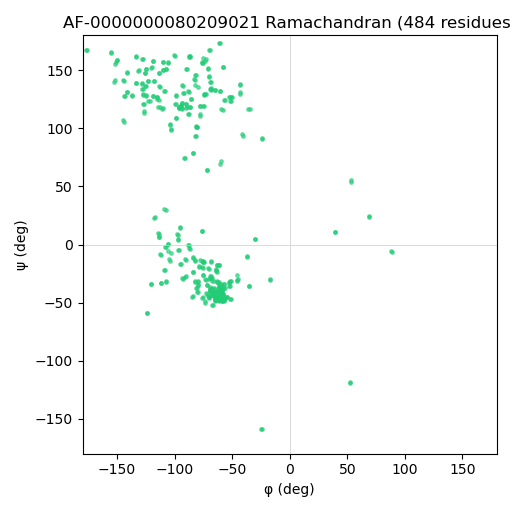76 -6.594 1 79.81 100 LEU B O 1
ATOM 2809 N N . VAL B 1 101 ? -8.227 -3.908 -6.898 1 82.75 101 VAL B N 1
ATOM 2810 C CA . VAL B 1 101 ? -9.086 -3.023 -6.117 1 82.75 101 VAL B CA 1
ATOM 2811 C C . VAL B 1 101 ? -10.234 -2.521 -6.988 1 82.75 101 VAL B C 1
ATOM 2813 O O . VAL B 1 101 ? -10.008 -1.987 -8.078 1 82.75 101 VAL B O 1
ATOM 2816 N N . PRO B 1 102 ? -11.422 -2.727 -6.523 1 86.25 102 PRO B N 1
ATOM 2817 C CA . PRO B 1 102 ? -12.57 -2.236 -7.285 1 86.25 102 PRO B CA 1
ATOM 2818 C C . PRO B 1 102 ? -12.523 -0.729 -7.52 1 86.25 102 PRO B C 1
ATOM 2820 O O . PRO B 1 102 ? -12 0.013 -6.684 1 86.25 102 PRO B O 1
ATOM 2823 N N . ASP B 1 103 ? -13.148 -0.332 -8.586 1 77.31 103 ASP B N 1
ATOM 2824 C CA . ASP B 1 103 ? -13.234 1.088 -8.914 1 77.31 103 ASP B CA 1
ATOM 2825 C C . ASP B 1 103 ? -13.938 1.865 -7.805 1 77.31 103 ASP B C 1
ATOM 2827 O O . ASP B 1 103 ? -13.594 3.016 -7.527 1 77.31 103 ASP B O 1
ATOM 2831 N N . ALA B 1 104 ? -14.875 1.249 -7.203 1 79.5 104 ALA B N 1
ATOM 2832 C CA . ALA B 1 104 ? -15.68 1.883 -6.156 1 79.5 104 ALA B CA 1
ATOM 2833 C C . ALA B 1 104 ? -14.812 2.25 -4.953 1 79.5 104 ALA B C 1
ATOM 2835 O O . ALA B 1 104 ? -15.203 3.09 -4.141 1 79.5 104 ALA B O 1
ATOM 2836 N N . LEU B 1 105 ? -13.719 1.625 -4.805 1 77.62 105 LEU B N 1
ATOM 2837 C CA . LEU B 1 105 ? -12.844 1.866 -3.658 1 77.62 105 LEU B CA 1
ATOM 2838 C C . LEU B 1 105 ? -11.594 2.637 -4.074 1 77.62 105 LEU B C 1
ATOM 2840 O O . LEU B 1 105 ? -10.703 2.867 -3.258 1 77.62 105 LEU B O 1
ATOM 2844 N N . ASN B 1 106 ? -11.477 2.889 -5.234 1 66.19 106 ASN B N 1
ATOM 2845 C CA . ASN B 1 106 ? -10.352 3.676 -5.734 1 66.19 106 ASN B CA 1
ATOM 2846 C C . ASN B 1 106 ? -10.688 5.164 -5.781 1 66.19 106 ASN B C 1
ATOM 2848 O O . ASN B 1 106 ? -11.016 5.699 -6.844 1 66.19 106 ASN B O 1
ATOM 2852 N N . TYR B 1 107 ? -10.727 5.82 -4.609 1 52.59 107 TYR B N 1
ATOM 2853 C CA . TYR B 1 107 ? -11.195 7.191 -4.434 1 52.59 107 TYR B CA 1
ATOM 2854 C C . TYR B 1 107 ? -10.297 8.172 -5.168 1 52.59 107 TYR B C 1
ATOM 2856 O O . TYR B 1 107 ? -10.719 9.289 -5.496 1 52.59 107 TYR B O 1
ATOM 2864 N N . GLY B 1 108 ? -9.062 8.102 -5.152 1 46.84 108 GLY B N 1
ATOM 2865 C CA . GLY B 1 108 ? -8.125 9.078 -5.691 1 46.84 108 GLY B CA 1
ATOM 2866 C C . GLY B 1 108 ? -8.164 9.172 -7.203 1 46.84 108 GLY B C 1
ATOM 2867 O O . GLY B 1 108 ? -7.496 10.016 -7.797 1 46.84 108 GLY B O 1
ATOM 2868 N N . GLN B 1 109 ? -8.336 8.039 -7.887 1 43.47 109 GLN B N 1
ATOM 2869 C CA . GLN B 1 109 ? -8.258 8.18 -9.336 1 43.47 109 GLN B CA 1
ATOM 2870 C C . GLN B 1 109 ? -9.328 9.141 -9.852 1 43.47 109 GLN B C 1
ATOM 2872 O O . GLN B 1 109 ? -10.516 8.805 -9.875 1 43.47 109 GLN B O 1
ATOM 2877 N N . GLY B 1 110 ? -9.203 10.398 -9.617 1 37.97 110 GLY B N 1
ATOM 2878 C CA . GLY B 1 110 ? -9.852 11.109 -10.703 1 37.97 110 GLY B CA 1
ATOM 2879 C C . GLY B 1 110 ? -9.914 10.305 -11.992 1 37.97 110 GLY B C 1
ATOM 2880 O O . GLY B 1 110 ? -9.484 9.148 -12.031 1 37.97 110 GLY B O 1
ATOM 2881 N N . SER B 1 111 ? -10.109 11.078 -13.289 1 34.03 111 SER B N 1
ATOM 2882 C CA . SER B 1 111 ? -10.203 10.453 -14.609 1 34.03 111 SER B CA 1
ATOM 2883 C C . SER B 1 111 ? -9.164 9.359 -14.781 1 34.03 111 SER B C 1
ATOM 2885 O O . SER B 1 111 ? -8.109 9.391 -14.148 1 34.03 111 SER B O 1
ATOM 2887 N N . SER B 1 112 ? -9.57 8.141 -15.406 1 37.78 112 SER B N 1
ATOM 2888 C CA . SER B 1 112 ? -8.797 7.027 -15.945 1 37.78 112 SER B CA 1
ATOM 2889 C C . SER B 1 112 ? -7.34 7.43 -16.172 1 37.78 112 SER B C 1
ATOM 2891 O O . SER B 1 112 ? -6.465 6.57 -16.281 1 37.78 112 SER B O 1
ATOM 2893 N N . SER B 1 113 ? -7.086 8.586 -16.438 1 35.09 113 SER B N 1
ATOM 2894 C CA . SER B 1 113 ? -5.852 9.109 -17.016 1 35.09 113 SER B CA 1
ATOM 2895 C C . SER B 1 113 ? -4.793 9.344 -15.938 1 35.09 113 SER B C 1
ATOM 2897 O O . SER B 1 113 ? -3.617 9.531 -16.25 1 35.09 113 SER B O 1
ATOM 2899 N N . GLU B 1 114 ? -5.129 9.516 -14.781 1 34.94 114 GLU B N 1
ATOM 2900 C CA . GLU B 1 114 ? -4.145 9.867 -13.766 1 34.94 114 GLU B CA 1
ATOM 2901 C C . GLU B 1 114 ? -3.686 8.641 -12.992 1 34.94 114 GLU B C 1
ATOM 2903 O O . GLU B 1 114 ? -2.859 8.75 -12.086 1 34.94 114 GLU B O 1
ATOM 2908 N N . ARG B 1 115 ? -4.273 7.562 -13.281 1 40.44 115 ARG B N 1
ATOM 2909 C CA . ARG B 1 115 ? -4.043 6.238 -12.719 1 40.44 115 ARG B CA 1
ATOM 2910 C C . ARG B 1 115 ? -2.553 5.922 -12.648 1 40.44 115 ARG B C 1
ATOM 2912 O O . ARG B 1 115 ? -2.137 5.027 -11.906 1 40.44 115 ARG B O 1
ATOM 2919 N N . GLY B 1 116 ? -1.878 6.605 -13.586 1 37.25 116 GLY B N 1
ATOM 2920 C CA . GLY B 1 116 ? -0.514 6.18 -13.852 1 37.25 116 GLY B CA 1
ATOM 2921 C C . GLY B 1 116 ? 0.53 7.117 -13.281 1 37.25 116 GLY B C 1
ATOM 2922 O O . GLY B 1 116 ? 1.705 7.047 -13.648 1 37.25 116 GLY B O 1
ATOM 2923 N N . LYS B 1 117 ? 0.076 8.188 -12.75 1 38.44 117 LYS B N 1
ATOM 2924 C CA . LYS B 1 117 ? 1.312 8.953 -12.602 1 38.44 117 LYS B CA 1
ATOM 2925 C C . LYS B 1 117 ? 2.068 8.523 -11.344 1 38.44 117 LYS B C 1
ATOM 2927 O O . LYS B 1 117 ? 1.508 8.523 -10.25 1 38.44 117 LYS B O 1
ATOM 2932 N N . PRO B 1 118 ? 3.109 7.715 -11.578 1 37.88 118 PRO B N 1
ATOM 2933 C CA . PRO B 1 118 ? 3.99 7.25 -10.5 1 37.88 118 PRO B CA 1
ATOM 2934 C C . PRO B 1 118 ? 4.312 8.352 -9.492 1 37.88 118 PRO B C 1
ATOM 2936 O O . PRO B 1 118 ? 4.672 9.461 -9.875 1 37.88 118 PRO B O 1
ATOM 2939 N N . LEU B 1 119 ? 3.645 8.484 -8.438 1 38.34 119 LEU B N 1
ATOM 2940 C CA . LEU B 1 119 ? 4.281 9.227 -7.355 1 38.34 119 LEU B CA 1
ATOM 2941 C C . LEU B 1 119 ? 5.797 9.055 -7.395 1 38.34 119 LEU B C 1
ATOM 2943 O O . LEU B 1 119 ? 6.492 9.438 -6.449 1 38.34 119 LEU B O 1
ATOM 2947 N N . SER B 1 120 ? 6.312 8.367 -8.438 1 40.78 120 SER B N 1
ATOM 2948 C CA . SER B 1 120 ? 7.719 8.086 -8.711 1 40.78 120 SER B CA 1
ATOM 2949 C C . SER B 1 120 ? 8.578 9.336 -8.523 1 40.78 120 SER B C 1
ATOM 2951 O O . SER B 1 120 ? 9.766 9.234 -8.219 1 40.78 120 SER B O 1
ATOM 2953 N N . ARG B 1 121 ? 7.977 10.492 -8.781 1 40.81 121 ARG B N 1
ATOM 2954 C CA . ARG B 1 121 ? 8.891 11.625 -8.828 1 40.81 121 ARG B CA 1
ATOM 2955 C C . ARG B 1 121 ? 9.312 12.047 -7.422 1 40.81 121 ARG B C 1
ATOM 2957 O O . ARG B 1 121 ? 10.234 12.852 -7.258 1 40.81 121 ARG B O 1
ATOM 2964 N N . ILE B 1 122 ? 8.586 11.672 -6.555 1 41.94 122 ILE B N 1
ATOM 2965 C CA . ILE B 1 122 ? 8.961 12.25 -5.27 1 41.94 122 ILE B CA 1
ATOM 2966 C C . ILE B 1 122 ? 10.117 11.461 -4.664 1 41.94 122 ILE B C 1
ATOM 2968 O O . ILE B 1 122 ? 10.961 12.031 -3.967 1 41.94 122 ILE B O 1
ATOM 2972 N N . ALA B 1 123 ? 10.102 10.133 -4.852 1 43.03 123 ALA B N 1
ATOM 2973 C CA . ALA B 1 123 ? 11.227 9.438 -4.242 1 43.03 123 ALA B CA 1
ATOM 2974 C C . ALA B 1 123 ? 12.492 9.586 -5.086 1 43.03 123 ALA B C 1
ATOM 2976 O O . ALA B 1 123 ? 12.445 9.469 -6.312 1 43.03 123 ALA B O 1
ATOM 2977 N N . SER B 1 124 ? 13.375 10.281 -4.586 1 47.88 124 SER B N 1
ATOM 2978 C CA . SER B 1 124 ? 14.672 10.359 -5.254 1 47.88 124 SER B CA 1
ATOM 2979 C C . SER B 1 124 ? 15.031 9.031 -5.914 1 47.88 124 SER B C 1
ATOM 2981 O O . SER B 1 124 ? 14.898 7.973 -5.305 1 47.88 124 SER B O 1
ATOM 2983 N N . ALA B 1 125 ? 15.156 8.977 -7.191 1 51.84 125 ALA B N 1
ATOM 2984 C CA . ALA B 1 125 ? 15.609 7.867 -8.023 1 51.84 125 ALA B CA 1
ATOM 2985 C C . ALA B 1 125 ? 16.734 7.102 -7.34 1 51.84 125 ALA B C 1
ATOM 2987 O O . ALA B 1 125 ? 16.969 5.922 -7.625 1 51.84 125 ALA B O 1
ATOM 2988 N N . HIS B 1 126 ? 17.25 7.645 -6.27 1 61.16 126 HIS B N 1
ATOM 2989 C CA . HIS B 1 126 ? 18.438 7.016 -5.707 1 61.16 126 HIS B CA 1
ATOM 2990 C C . HIS B 1 126 ? 18.172 6.508 -4.293 1 61.16 126 HIS B C 1
ATOM 2992 O O . HIS B 1 126 ? 19.109 6.223 -3.547 1 61.16 126 HIS B O 1
ATOM 2998 N N . SER B 1 127 ? 17.031 6.301 -4.039 1 75.5 127 SER B N 1
ATOM 2999 C CA . SER B 1 127 ? 16.766 5.836 -2.68 1 75.5 127 SER B CA 1
ATOM 3000 C C . SER B 1 127 ? 16.828 4.312 -2.596 1 75.5 127 SER B C 1
ATOM 3002 O O . SER B 1 127 ? 16.734 3.625 -3.615 1 75.5 127 SER B O 1
ATOM 3004 N N . LYS B 1 128 ? 17.203 3.756 -1.425 1 81.62 128 LYS B N 1
ATOM 3005 C CA . LYS B 1 128 ? 17.203 2.32 -1.161 1 81.62 128 LYS B CA 1
ATOM 3006 C C . LYS B 1 128 ? 15.859 1.691 -1.519 1 81.62 128 LYS B C 1
ATOM 3008 O O . LYS B 1 128 ? 15.805 0.562 -2.01 1 81.62 128 LYS B O 1
ATOM 3013 N N . GLU B 1 129 ? 14.812 2.52 -1.346 1 78.56 129 GLU B N 1
ATOM 3014 C CA . GLU B 1 129 ? 13.469 2.047 -1.647 1 78.56 129 GLU B CA 1
ATOM 3015 C C . GLU B 1 129 ? 13.305 1.769 -3.139 1 78.56 129 GLU B C 1
ATOM 3017 O O . GLU B 1 129 ? 12.797 0.714 -3.525 1 78.56 129 GLU B O 1
ATOM 3022 N N . GLN B 1 130 ? 13.797 2.684 -3.914 1 79.88 130 GLN B N 1
ATOM 3023 C CA . GLN B 1 130 ? 13.688 2.527 -5.359 1 79.88 130 GLN B CA 1
ATOM 3024 C C . GLN B 1 130 ? 14.57 1.385 -5.859 1 79.88 130 GLN B C 1
ATOM 3026 O O . GLN B 1 130 ? 14.18 0.646 -6.766 1 79.88 130 GLN B O 1
ATOM 3031 N N . THR B 1 131 ? 15.727 1.299 -5.305 1 83.75 131 THR B N 1
ATOM 3032 C CA . THR B 1 131 ? 16.625 0.205 -5.645 1 83.75 131 THR B CA 1
ATOM 3033 C C . THR B 1 131 ? 15.969 -1.145 -5.379 1 83.75 131 THR B C 1
ATOM 3035 O O . THR B 1 131 ? 16.016 -2.039 -6.227 1 83.75 131 THR B O 1
ATOM 3038 N N . TRP B 1 132 ? 15.391 -1.264 -4.301 1 87.06 132 TRP B N 1
ATOM 3039 C CA . TRP B 1 132 ? 14.75 -2.525 -3.943 1 87.06 132 TRP B CA 1
ATOM 3040 C C . TRP B 1 132 ? 13.539 -2.791 -4.828 1 87.06 132 TRP B C 1
ATOM 3042 O O . TRP B 1 132 ? 13.328 -3.918 -5.285 1 87.06 132 TRP B O 1
ATOM 3052 N N . LEU B 1 133 ? 12.781 -1.756 -5.031 1 85.75 133 LEU B N 1
ATOM 3053 C CA . LEU B 1 133 ? 11.586 -1.902 -5.859 1 85.75 133 LEU B CA 1
ATOM 3054 C C . LEU B 1 133 ? 11.945 -2.424 -7.246 1 85.75 133 LEU B C 1
ATOM 3056 O O . LEU B 1 133 ? 11.164 -3.16 -7.855 1 85.75 133 LEU B O 1
ATOM 3060 N N . ALA B 1 134 ? 13.07 -2.051 -7.742 1 88 134 ALA B N 1
ATOM 3061 C CA . ALA B 1 134 ? 13.531 -2.473 -9.062 1 88 134 ALA B CA 1
ATOM 3062 C C . ALA B 1 134 ? 14.008 -3.92 -9.047 1 88 134 ALA B C 1
ATOM 3064 O O . ALA B 1 134 ? 14.172 -4.543 -10.094 1 88 134 ALA B O 1
ATOM 3065 N N . LYS B 1 135 ? 14.211 -4.445 -7.883 1 92.81 135 LYS B N 1
ATOM 3066 C CA . LYS B 1 135 ? 14.812 -5.77 -7.77 1 92.81 135 LYS B CA 1
ATOM 3067 C C . LYS B 1 135 ? 13.828 -6.773 -7.184 1 92.81 135 LYS B C 1
ATOM 3069 O O . LYS B 1 135 ? 14.211 -7.883 -6.809 1 92.81 135 LYS B O 1
ATOM 3074 N N . VAL B 1 136 ? 12.602 -6.359 -7.074 1 90.31 136 VAL B N 1
ATOM 3075 C CA . VAL B 1 136 ? 11.555 -7.27 -6.605 1 90.31 136 VAL B CA 1
ATOM 3076 C C . VAL B 1 136 ? 10.445 -7.355 -7.648 1 90.31 136 VAL B C 1
ATOM 3078 O O . VAL B 1 136 ? 10.078 -6.352 -8.266 1 90.31 136 VAL B O 1
ATOM 3081 N N . HIS B 1 137 ? 9.953 -8.492 -7.809 1 90 137 HIS B N 1
ATOM 3082 C CA . HIS B 1 137 ? 8.859 -8.75 -8.734 1 90 137 HIS B CA 1
ATOM 3083 C C . HIS B 1 137 ? 7.82 -9.68 -8.117 1 90 137 HIS B C 1
ATOM 3085 O O . HIS B 1 137 ? 8.172 -10.688 -7.492 1 90 137 HIS B O 1
ATOM 3091 N N . VAL B 1 138 ? 6.648 -9.297 -8.156 1 86.81 138 VAL B N 1
ATOM 3092 C CA . VAL B 1 138 ? 5.547 -10.156 -7.73 1 86.81 138 VAL B CA 1
ATOM 3093 C C . VAL B 1 138 ? 4.664 -10.492 -8.93 1 86.81 138 VAL B C 1
ATOM 3095 O O . VAL B 1 138 ? 4.047 -9.609 -9.523 1 86.81 138 VAL B O 1
ATOM 3098 N N . ALA B 1 139 ? 4.613 -11.742 -9.195 1 83.75 139 ALA B N 1
ATOM 3099 C CA . ALA B 1 139 ? 3.811 -12.18 -10.336 1 83.75 139 ALA B CA 1
ATOM 3100 C C . ALA B 1 139 ? 2.33 -12.258 -9.969 1 83.75 139 ALA B C 1
ATOM 3102 O O . ALA B 1 139 ? 1.915 -13.148 -9.219 1 83.75 139 ALA B O 1
ATOM 3103 N N . LEU B 1 140 ? 1.672 -11.328 -10.344 1 82.38 140 LEU B N 1
ATOM 3104 C CA . LEU B 1 140 ? 0.22 -11.312 -10.211 1 82.38 140 LEU B CA 1
ATOM 3105 C C . LEU B 1 140 ? -0.454 -11.188 -11.57 1 82.38 140 LEU B C 1
ATOM 3107 O O . LEU B 1 140 ? 0.164 -10.727 -12.531 1 82.38 140 LEU B O 1
ATOM 3111 N N . PRO B 1 141 ? -1.693 -11.758 -11.555 1 77 141 PRO B N 1
ATOM 3112 C CA . PRO B 1 141 ? -2.379 -11.617 -12.844 1 77 141 PRO B CA 1
ATOM 3113 C C . PRO B 1 141 ? -2.52 -10.164 -13.281 1 77 141 PRO B C 1
ATOM 3115 O O . PRO B 1 141 ? -2.773 -9.281 -12.453 1 77 141 PRO B O 1
ATOM 3118 N N . THR B 1 142 ? -2.037 -9.867 -14.453 1 67.88 142 THR B N 1
ATOM 3119 C CA . THR B 1 142 ? -2.137 -8.508 -14.961 1 67.88 142 THR B CA 1
ATOM 3120 C C . THR B 1 142 ? -3.465 -8.289 -15.68 1 67.88 142 THR B C 1
ATOM 3122 O O . THR B 1 142 ? -3.865 -9.109 -16.516 1 67.88 142 THR B O 1
ATOM 3125 N N . ILE B 1 143 ? -4.23 -7.387 -15.148 1 70.94 143 ILE B N 1
ATOM 3126 C CA . ILE B 1 143 ? -5.504 -7.094 -15.797 1 70.94 143 ILE B CA 1
ATOM 3127 C C . ILE B 1 143 ? -5.309 -6.02 -16.859 1 70.94 143 ILE B C 1
ATOM 3129 O O . ILE B 1 143 ? -6.258 -5.637 -17.547 1 70.94 143 ILE B O 1
ATOM 3133 N N . ARG B 1 144 ? -4.113 -5.613 -16.953 1 66.06 144 ARG B N 1
ATOM 3134 C CA . ARG B 1 144 ? -3.828 -4.531 -17.891 1 66.06 144 ARG B CA 1
ATOM 3135 C C . ARG B 1 144 ? -4.117 -4.961 -19.328 1 66.06 144 ARG B C 1
ATOM 3137 O O . ARG B 1 144 ? -4.551 -4.152 -20.156 1 66.06 144 ARG B O 1
ATOM 3144 N N . GLU B 1 145 ? -3.906 -6.258 -19.562 1 73.06 145 GLU B N 1
ATOM 3145 C CA . GLU B 1 145 ? -4.078 -6.742 -20.922 1 73.06 145 GLU B CA 1
ATOM 3146 C C . GLU B 1 145 ? -5.473 -7.32 -21.141 1 73.06 145 GLU B C 1
ATOM 3148 O O . GLU B 1 145 ? -5.754 -7.914 -22.188 1 73.06 145 GLU B O 1
ATOM 3153 N N . TRP B 1 146 ? -6.309 -7.012 -20.234 1 80.94 146 TRP B N 1
ATOM 3154 C CA . TRP B 1 146 ? -7.656 -7.566 -20.328 1 80.94 146 TRP B CA 1
ATOM 3155 C C . TRP B 1 146 ? -8.516 -6.746 -21.281 1 80.94 146 TRP B C 1
ATOM 3157 O O . TRP B 1 146 ? -8.344 -5.527 -21.391 1 80.94 146 TRP B O 1
ATOM 3167 N N . SER B 1 147 ? -9.352 -7.449 -21.938 1 86.56 147 SER B N 1
ATOM 3168 C CA . SER B 1 147 ? -10.32 -6.801 -22.812 1 86.56 147 SER B CA 1
ATOM 3169 C C . SER B 1 147 ? -11.367 -6.031 -22.016 1 86.56 147 SER B C 1
ATOM 3171 O O . SER B 1 147 ? -11.438 -6.164 -20.797 1 86.56 147 SER B O 1
ATOM 3173 N N . ASP B 1 148 ? -12.117 -5.211 -22.703 1 88.06 148 ASP B N 1
ATOM 3174 C CA . ASP B 1 148 ? -13.195 -4.469 -22.062 1 88.06 148 ASP B CA 1
ATOM 3175 C C . ASP B 1 148 ? -14.234 -5.414 -21.469 1 88.06 148 ASP B C 1
ATOM 3177 O O . ASP B 1 148 ? -14.797 -5.141 -20.406 1 88.06 148 ASP B O 1
ATOM 3181 N N . GLU B 1 149 ? -14.461 -6.418 -22.203 1 89.5 149 GLU B N 1
ATOM 3182 C CA . GLU B 1 149 ? -15.422 -7.406 -21.734 1 89.5 149 GLU B CA 1
ATOM 3183 C C . GLU B 1 149 ? -14.969 -8.039 -20.422 1 89.5 149 GLU B C 1
ATOM 3185 O O . GLU B 1 149 ? -15.766 -8.219 -19.5 1 89.5 149 GLU B O 1
ATOM 3190 N N . GLN B 1 150 ? -13.75 -8.32 -20.391 1 88.5 150 GLN B N 1
ATOM 3191 C CA . GLN B 1 150 ? -13.188 -8.93 -19.188 1 88.5 150 GLN B CA 1
ATOM 3192 C C . GLN B 1 150 ? -13.211 -7.953 -18.016 1 88.5 150 GLN B C 1
ATOM 3194 O O . GLN B 1 150 ? -13.516 -8.344 -16.875 1 88.5 150 GLN B O 1
ATOM 3199 N N . ARG B 1 151 ? -12.93 -6.762 -18.297 1 87.75 151 ARG B N 1
ATOM 3200 C CA . ARG B 1 151 ? -12.953 -5.738 -17.266 1 87.75 151 ARG B CA 1
ATOM 3201 C C . ARG B 1 151 ? -14.367 -5.527 -16.734 1 87.75 151 ARG B C 1
ATOM 3203 O O . ARG B 1 151 ? -14.57 -5.285 -15.547 1 87.75 151 ARG B O 1
ATOM 3210 N N . HIS B 1 152 ? -15.305 -5.605 -17.672 1 92.25 152 HIS B N 1
ATOM 3211 C CA . HIS B 1 152 ? -16.703 -5.484 -17.281 1 92.25 152 HIS B CA 1
ATOM 3212 C C . HIS B 1 152 ? -17.109 -6.609 -16.328 1 92.25 152 HIS B C 1
ATOM 3214 O O . HIS B 1 152 ? -17.828 -6.375 -15.352 1 92.25 152 HIS B O 1
ATOM 3220 N N . VAL B 1 153 ? -16.656 -7.758 -16.656 1 94.06 153 VAL B N 1
ATOM 3221 C CA . VAL B 1 153 ? -16.938 -8.906 -15.797 1 94.06 153 VAL B CA 1
ATOM 3222 C C . VAL B 1 153 ? -16.359 -8.68 -14.406 1 94.06 153 VAL B C 1
ATOM 3224 O O . VAL B 1 153 ? -17.047 -8.875 -13.398 1 94.06 153 VAL B O 1
ATOM 3227 N N . LEU B 1 154 ? -15.164 -8.234 -14.375 1 92.81 154 LEU B N 1
ATOM 3228 C CA . LEU B 1 154 ? -14.5 -7.984 -13.102 1 92.81 154 LEU B CA 1
ATOM 3229 C C . LEU B 1 154 ? -15.25 -6.93 -12.297 1 92.81 154 LEU B C 1
ATOM 3231 O O . LEU B 1 154 ? -15.453 -7.09 -11.094 1 92.81 154 LEU B O 1
ATOM 3235 N N . ASN B 1 155 ? -15.648 -5.918 -12.93 1 92.38 155 ASN B N 1
ATOM 3236 C CA . ASN B 1 155 ? -16.391 -4.855 -12.258 1 92.38 155 ASN B CA 1
ATOM 3237 C C . ASN B 1 155 ? -17.719 -5.363 -11.695 1 92.38 155 ASN B C 1
ATOM 3239 O O . ASN B 1 155 ? -18.109 -4.984 -10.594 1 92.38 155 ASN B O 1
ATOM 3243 N N . ALA B 1 156 ? -18.422 -6.129 -12.469 1 96.12 156 ALA B N 1
ATOM 3244 C CA . ALA B 1 156 ? -19.672 -6.723 -12.008 1 96.12 156 ALA B CA 1
ATOM 3245 C C . ALA B 1 156 ? -19.438 -7.598 -10.781 1 96.12 156 ALA B C 1
ATOM 3247 O O . ALA B 1 156 ? -20.219 -7.547 -9.82 1 96.12 156 ALA B O 1
ATOM 3248 N N . VAL B 1 157 ? -18.391 -8.336 -10.844 1 95.94 157 VAL B N 1
ATOM 3249 C CA . VAL B 1 157 ? -18.031 -9.195 -9.719 1 95.94 157 VAL B CA 1
ATOM 3250 C C . VAL B 1 157 ? -17.766 -8.352 -8.484 1 95.94 157 VAL B C 1
ATOM 3252 O O . VAL B 1 157 ? -18.281 -8.633 -7.398 1 95.94 157 VAL B O 1
ATOM 3255 N N . HIS B 1 158 ? -16.969 -7.328 -8.664 1 94.31 158 HIS B N 1
ATOM 3256 C CA . HIS B 1 158 ? -16.656 -6.434 -7.555 1 94.31 158 HIS B CA 1
ATOM 3257 C C . HIS B 1 158 ? -17.922 -5.828 -6.957 1 94.31 158 HIS B C 1
ATOM 3259 O O . HIS B 1 158 ? -18.078 -5.797 -5.734 1 94.31 158 HIS B O 1
ATOM 3265 N N . THR B 1 159 ? -18.75 -5.348 -7.781 1 94.19 159 THR B N 1
ATOM 3266 C CA . THR B 1 159 ? -20 -4.719 -7.34 1 94.19 159 THR B CA 1
ATOM 3267 C C . THR B 1 159 ? -20.859 -5.707 -6.555 1 94.19 159 THR B C 1
ATOM 3269 O O . THR B 1 159 ? -21.359 -5.375 -5.484 1 94.19 159 THR B O 1
ATOM 3272 N N . ALA B 1 160 ? -20.969 -6.844 -7.086 1 96.44 160 ALA B N 1
ATOM 3273 C CA . ALA B 1 160 ? -21.75 -7.875 -6.422 1 96.44 160 ALA B CA 1
ATOM 3274 C C . ALA B 1 160 ? -21.156 -8.227 -5.059 1 96.44 160 ALA B C 1
ATOM 3276 O O . ALA B 1 160 ? -21.891 -8.375 -4.074 1 96.44 160 ALA B O 1
ATOM 3277 N N . LEU B 1 161 ? -19.922 -8.391 -4.988 1 94.94 161 LEU B N 1
ATOM 3278 C CA . LEU B 1 161 ? -19.234 -8.734 -3.748 1 94.94 161 LEU B CA 1
ATOM 3279 C C . LEU B 1 161 ? -19.391 -7.621 -2.717 1 94.94 161 LEU B C 1
ATOM 3281 O O . LEU B 1 161 ? -19.641 -7.891 -1.54 1 94.94 161 LEU B O 1
ATOM 3285 N N . LEU B 1 162 ? -19.234 -6.426 -3.193 1 92.94 162 LEU B N 1
ATOM 3286 C CA . LEU B 1 162 ? -19.281 -5.281 -2.289 1 92.94 162 LEU B CA 1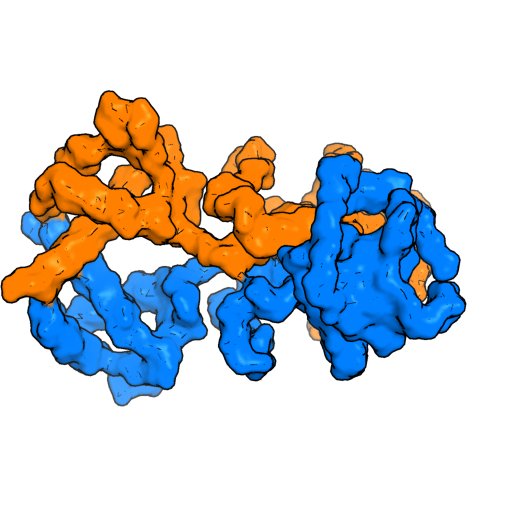
ATOM 3287 C C . LEU B 1 162 ? -20.672 -5.113 -1.688 1 92.94 162 LEU B C 1
ATOM 3289 O O . LEU B 1 162 ? -20.812 -4.734 -0.522 1 92.94 162 LEU B O 1
ATOM 3293 N N . HIS B 1 163 ? -21.703 -5.484 -2.43 1 92.75 163 HIS B N 1
ATOM 3294 C CA . HIS B 1 163 ? -23.078 -5.191 -2.006 1 92.75 163 HIS B CA 1
ATOM 3295 C C . HIS B 1 163 ? -23.828 -6.473 -1.688 1 92.75 163 HIS B C 1
ATOM 3297 O O . HIS B 1 163 ? -25.047 -6.438 -1.451 1 92.75 163 HIS B O 1
ATOM 3303 N N . ASN B 1 164 ? -23.188 -7.488 -1.712 1 94.44 164 ASN B N 1
ATOM 3304 C CA . ASN B 1 164 ? -23.828 -8.781 -1.474 1 94.44 164 ASN B CA 1
ATOM 3305 C C . ASN B 1 164 ? -25.031 -9 -2.387 1 94.44 164 ASN B C 1
ATOM 3307 O O . ASN B 1 164 ? -26.125 -9.32 -1.914 1 94.44 164 ASN B O 1
ATOM 3311 N N . ARG B 1 165 ? -24.781 -8.859 -3.654 1 96.12 165 ARG B N 1
ATOM 3312 C CA . ARG B 1 165 ? -25.797 -9.086 -4.676 1 96.12 165 ARG B CA 1
ATOM 3313 C C . ARG B 1 165 ? -25.516 -10.383 -5.441 1 96.12 165 ARG B C 1
ATOM 3315 O O . ARG B 1 165 ? -24.375 -10.781 -5.602 1 96.12 165 ARG B O 1
ATOM 3322 N N . MET B 1 166 ? -26.578 -10.93 -5.879 1 96.69 166 MET B N 1
ATOM 3323 C CA . MET B 1 166 ? -26.422 -12.102 -6.734 1 96.69 166 MET B CA 1
ATOM 3324 C C . MET B 1 166 ? -25.859 -11.711 -8.094 1 96.69 166 MET B C 1
ATOM 3326 O O . MET B 1 166 ? -25.984 -10.562 -8.516 1 96.69 166 MET B O 1
ATOM 3330 N N . LEU B 1 167 ? -25.188 -12.609 -8.688 1 96.31 167 LEU B N 1
ATOM 3331 C CA . LEU B 1 167 ? -24.531 -12.398 -9.977 1 96.31 167 LEU B CA 1
ATOM 3332 C C . LEU B 1 167 ? -25.016 -13.422 -11 1 96.31 167 LEU B C 1
ATOM 3334 O O . LEU B 1 167 ? -25.031 -14.625 -10.727 1 96.31 167 LEU B O 1
ATOM 3338 N N . LYS B 1 168 ? -25.531 -12.93 -12.109 1 95.62 168 LYS B N 1
ATOM 3339 C CA . LYS B 1 168 ? -25.859 -13.789 -13.242 1 95.62 168 LYS B CA 1
ATOM 3340 C C . LYS B 1 168 ? -24.672 -13.922 -14.188 1 95.62 168 LYS B C 1
ATOM 3342 O O . LYS B 1 168 ? -24.188 -12.93 -14.742 1 95.62 168 LYS B O 1
ATOM 3347 N N . ILE B 1 169 ? -24.219 -15.18 -14.297 1 95.06 169 ILE B N 1
ATOM 3348 C CA . ILE B 1 169 ? -23.031 -15.336 -15.117 1 95.06 169 ILE B CA 1
ATOM 3349 C C . ILE B 1 169 ? -23.297 -16.359 -16.219 1 95.06 169 ILE B C 1
ATOM 3351 O O . ILE B 1 169 ? -24.141 -17.234 -16.078 1 95.06 169 ILE B O 1
ATOM 3355 N N . SER B 1 170 ? -22.609 -16.188 -17.344 1 93.62 170 SER B N 1
ATOM 3356 C CA . SER B 1 170 ? -22.531 -17.141 -18.438 1 93.62 170 SER B CA 1
ATOM 3357 C C . SER B 1 170 ? -21.125 -17.703 -18.594 1 93.62 170 SER B C 1
ATOM 3359 O O . SER B 1 170 ? -20.156 -16.938 -18.578 1 93.62 170 SER B O 1
ATOM 3361 N N . SER B 1 171 ? -21.047 -18.984 -18.547 1 91.19 171 SER B N 1
ATOM 3362 C CA . SER B 1 171 ? -19.781 -19.672 -18.719 1 91.19 171 SER B CA 1
ATOM 3363 C C . SER B 1 171 ? -19.953 -20.984 -19.469 1 91.19 171 SER B C 1
ATOM 3365 O O . SER B 1 171 ? -20.922 -21.719 -19.219 1 91.19 171 SER B O 1
ATOM 3367 N N . GLN B 1 172 ? -19.016 -21.281 -20.328 1 83.88 172 GLN B N 1
ATOM 3368 C CA . GLN B 1 172 ? -19.062 -22.547 -21.062 1 83.88 172 GLN B CA 1
ATOM 3369 C C . GLN B 1 172 ? -18.797 -23.734 -20.125 1 83.88 172 GLN B C 1
ATOM 3371 O O . GLN B 1 172 ? -19.312 -24.828 -20.328 1 83.88 172 GLN B O 1
ATOM 3376 N N . VAL B 1 173 ? -18.062 -23.5 -19.125 1 80.38 173 VAL B N 1
ATOM 3377 C CA . VAL B 1 173 ? -17.672 -24.547 -18.188 1 80.38 173 VAL B CA 1
ATOM 3378 C C . VAL B 1 173 ? -18.875 -24.938 -17.328 1 80.38 173 VAL B C 1
ATOM 3380 O O . VAL B 1 173 ? -19.062 -26.125 -17.031 1 80.38 173 VAL B O 1
ATOM 3383 N N . LEU B 1 174 ? -19.609 -23.984 -16.906 1 76.81 174 LEU B N 1
ATOM 3384 C CA . LEU B 1 174 ? -20.766 -24.281 -16.062 1 76.81 174 LEU B CA 1
ATOM 3385 C C . LEU B 1 174 ? -21.922 -24.844 -16.891 1 76.81 174 LEU B C 1
ATOM 3387 O O . LEU B 1 174 ? -22.922 -25.281 -16.328 1 76.81 174 LEU B O 1
ATOM 3391 N N . GLN B 1 175 ? -21.656 -25.188 -18.109 1 68.88 175 GLN B N 1
ATOM 3392 C CA . GLN B 1 175 ? -22.656 -25.75 -19.016 1 68.88 175 GLN B CA 1
ATOM 3393 C C . GLN B 1 175 ? -24 -25.047 -18.844 1 68.88 175 GLN B C 1
ATOM 3395 O O . GLN B 1 175 ? -25.062 -25.656 -19 1 68.88 175 GLN B O 1
ATOM 3400 N N . GLN B 1 176 ? -24.031 -24.078 -18.203 1 65.19 176 GLN B N 1
ATOM 3401 C CA . GLN B 1 176 ? -25.266 -23.312 -18.078 1 65.19 176 GLN B CA 1
ATOM 3402 C C . GLN B 1 176 ? -25.109 -21.922 -18.703 1 65.19 176 GLN B C 1
ATOM 3404 O O . GLN B 1 176 ? -24.094 -21.25 -18.484 1 65.19 176 GLN B O 1
ATOM 3409 N N . GLU B 1 177 ? -26.016 -21.594 -19.594 1 66.62 177 GLU B N 1
ATOM 3410 C CA . GLU B 1 177 ? -25.984 -20.312 -20.297 1 66.62 177 GLU B CA 1
ATOM 3411 C C . GLU B 1 177 ? -26.094 -19.141 -19.312 1 66.62 177 GLU B C 1
ATOM 3413 O O . GLU B 1 177 ? -25.484 -18.094 -19.516 1 66.62 177 GLU B O 1
ATOM 3418 N N . LYS B 1 178 ? -26.891 -19.281 -18.312 1 82.94 178 LYS B N 1
ATOM 3419 C CA . LYS B 1 178 ? -27.062 -18.234 -17.328 1 82.94 178 LYS B CA 1
ATOM 3420 C C . LYS B 1 178 ? -27.266 -18.797 -15.93 1 82.94 178 LYS B C 1
ATOM 3422 O O . LYS B 1 178 ? -28.25 -19.5 -15.68 1 82.94 178 LYS B O 1
ATOM 3427 N N . ALA B 1 179 ? -26.297 -18.703 -15.141 1 89.94 179 ALA B N 1
ATOM 3428 C CA . ALA B 1 179 ? -26.375 -19.188 -13.773 1 89.94 179 ALA B CA 1
ATOM 3429 C C . ALA B 1 179 ? -26.438 -18.047 -12.773 1 89.94 179 ALA B C 1
ATOM 3431 O O . ALA B 1 179 ? -25.734 -17.047 -12.93 1 89.94 179 ALA B O 1
ATOM 3432 N N . LEU B 1 180 ? -27.391 -18.219 -11.898 1 93.25 180 LEU B N 1
ATOM 3433 C CA . LEU B 1 180 ? -27.469 -17.266 -10.797 1 93.25 180 LEU B CA 1
ATOM 3434 C C . LEU B 1 180 ? -26.641 -17.734 -9.609 1 93.25 180 LEU B C 1
ATOM 3436 O O . LEU B 1 180 ? -26.875 -18.828 -9.078 1 93.25 180 LEU B O 1
ATOM 3440 N N . ILE B 1 181 ? -25.672 -16.875 -9.25 1 95.31 181 ILE B N 1
ATOM 3441 C CA . ILE B 1 181 ? -24.75 -17.344 -8.227 1 95.31 181 ILE B CA 1
ATOM 3442 C C . ILE B 1 181 ? -24.656 -16.312 -7.098 1 95.31 181 ILE B C 1
ATOM 3444 O O . ILE B 1 181 ? -25.078 -15.172 -7.266 1 95.31 181 ILE B O 1
ATOM 3448 N N . GLU B 1 182 ? -24.188 -16.859 -5.961 1 96.94 182 GLU B N 1
ATOM 3449 C CA . GLU B 1 182 ? -23.844 -16.047 -4.801 1 96.94 182 GLU B CA 1
ATOM 3450 C C . GLU B 1 182 ? -22.344 -15.883 -4.664 1 96.94 182 GLU B C 1
ATOM 3452 O O . GLU B 1 182 ? -21.656 -16.781 -4.172 1 96.94 182 GLU B O 1
ATOM 3457 N N . PRO B 1 183 ? -21.797 -14.742 -5.117 1 97.12 183 PRO B N 1
ATOM 3458 C CA . PRO B 1 183 ? -20.359 -14.562 -5.023 1 97.12 183 PRO B CA 1
ATOM 3459 C C . PRO B 1 183 ? -19.859 -14.406 -3.586 1 97.12 183 PRO B C 1
ATOM 3461 O O . PRO B 1 183 ? -20.453 -13.641 -2.812 1 97.12 183 PRO B O 1
ATOM 3464 N N . LEU B 1 184 ? -18.859 -15.078 -3.258 1 96.75 184 LEU B N 1
ATOM 3465 C CA . LEU B 1 184 ? -18.375 -15.102 -1.881 1 96.75 184 LEU B CA 1
ATOM 3466 C C . LEU B 1 184 ? -17.031 -14.398 -1.764 1 96.75 184 LEU B C 1
ATOM 3468 O O . LEU B 1 184 ? -16.703 -13.844 -0.71 1 96.75 184 LEU B O 1
ATOM 3472 N N . GLY B 1 185 ? -16.281 -14.484 -2.738 1 96.38 185 GLY B N 1
ATOM 3473 C CA . GLY B 1 185 ? -14.969 -13.859 -2.67 1 96.38 185 GLY B CA 1
ATOM 3474 C C . GLY B 1 185 ? -14.18 -13.977 -3.959 1 96.38 185 GLY B C 1
ATOM 3475 O O . GLY B 1 185 ? -14.578 -14.703 -4.875 1 96.38 185 GLY B O 1
ATOM 3476 N N . LEU B 1 186 ? -13.109 -13.234 -4.09 1 94.19 186 LEU B N 1
ATOM 3477 C CA . LEU B 1 186 ? -12.148 -13.227 -5.184 1 94.19 186 LEU B CA 1
ATOM 3478 C C . LEU B 1 186 ? -10.758 -13.602 -4.684 1 94.19 186 LEU B C 1
ATOM 3480 O O . LEU B 1 186 ? -10.273 -13.047 -3.695 1 94.19 186 LEU B O 1
ATOM 3484 N N . SER B 1 187 ? -10.188 -14.539 -5.324 1 92.62 187 SER B N 1
ATOM 3485 C CA . SER B 1 187 ? -8.867 -14.992 -4.895 1 92.62 187 SER B CA 1
ATOM 3486 C C . SER B 1 187 ? -7.875 -14.992 -6.051 1 92.62 187 SER B C 1
ATOM 3488 O O . SER B 1 187 ? -8.219 -15.383 -7.168 1 92.62 187 SER B O 1
ATOM 3490 N N . VAL B 1 188 ? -6.707 -14.461 -5.781 1 89.38 188 VAL B N 1
ATOM 3491 C CA . VAL B 1 188 ? -5.609 -14.562 -6.738 1 89.38 188 VAL B CA 1
ATOM 3492 C C . VAL B 1 188 ? -4.719 -15.75 -6.375 1 89.38 188 VAL B C 1
ATOM 3494 O O . VAL B 1 188 ? -4.184 -15.82 -5.266 1 89.38 188 VAL B O 1
ATOM 3497 N N . GLN B 1 189 ? -4.652 -16.672 -7.238 1 84.75 189 GLN B N 1
ATOM 3498 C CA . GLN B 1 189 ? -3.77 -17.828 -7.105 1 84.75 189 GLN B CA 1
ATOM 3499 C C . GLN B 1 189 ? -2.896 -18 -8.344 1 84.75 189 GLN B C 1
ATOM 3501 O O . GLN B 1 189 ? -3.41 -18.156 -9.453 1 84.75 189 GLN B O 1
ATOM 3506 N N . CYS B 1 190 ? -1.54 -17.938 -8.031 1 79.06 190 CYS B N 1
ATOM 3507 C CA . CYS B 1 190 ? -0.589 -17.969 -9.141 1 79.06 190 CYS B CA 1
ATOM 3508 C C . CYS B 1 190 ? -0.933 -16.906 -10.18 1 79.06 190 CYS B C 1
ATOM 3510 O O . CYS B 1 190 ? -1.037 -15.719 -9.859 1 79.06 190 CYS B O 1
ATOM 3512 N N . ASP B 1 191 ? -1.219 -17.25 -11.312 1 77.25 191 ASP B N 1
ATOM 3513 C CA . ASP B 1 191 ? -1.494 -16.281 -12.375 1 77.25 191 ASP B CA 1
ATOM 3514 C C . ASP B 1 191 ? -2.979 -16.281 -12.734 1 77.25 191 ASP B C 1
ATOM 3516 O O . ASP B 1 191 ? -3.342 -16.031 -13.891 1 77.25 191 ASP B O 1
ATOM 3520 N N . ALA B 1 192 ? -3.789 -16.594 -11.695 1 84.88 192 ALA B N 1
ATOM 3521 C CA . ALA B 1 192 ? -5.215 -16.672 -12.008 1 84.88 192 ALA B CA 1
ATOM 3522 C C . ALA B 1 192 ? -6.043 -15.914 -10.969 1 84.88 192 ALA B C 1
ATOM 3524 O O . ALA B 1 192 ? -5.754 -15.969 -9.773 1 84.88 192 ALA B O 1
ATOM 3525 N N . LEU B 1 193 ? -7.047 -15.203 -11.492 1 90.75 193 LEU B N 1
ATOM 3526 C CA . LEU B 1 193 ? -8.078 -14.602 -10.656 1 90.75 193 LEU B CA 1
ATOM 3527 C C . LEU B 1 193 ? -9.305 -15.5 -10.578 1 90.75 193 LEU B C 1
ATOM 3529 O O . LEU B 1 193 ? -9.984 -15.719 -11.578 1 90.75 193 LEU B O 1
ATOM 3533 N N . LEU B 1 194 ? -9.625 -15.953 -9.367 1 92.81 194 LEU B N 1
ATOM 3534 C CA . LEU B 1 194 ? -10.664 -16.953 -9.164 1 92.81 194 LEU B CA 1
ATOM 3535 C C . LEU B 1 194 ? -11.852 -16.359 -8.414 1 92.81 194 LEU B C 1
ATOM 3537 O O . LEU B 1 194 ? -11.672 -15.633 -7.438 1 92.81 194 LEU B O 1
ATOM 3541 N N . LEU B 1 195 ? -12.969 -16.703 -8.906 1 95.62 195 LEU B N 1
ATOM 3542 C CA . LEU B 1 195 ? -14.195 -16.344 -8.219 1 95.62 195 LEU B CA 1
ATOM 3543 C C . LEU B 1 195 ? -14.719 -17.531 -7.402 1 95.62 195 LEU B C 1
ATOM 3545 O O . LEU B 1 195 ? -14.875 -18.625 -7.926 1 95.62 195 LEU B O 1
ATOM 3549 N N . LEU B 1 196 ? -14.852 -17.344 -6.129 1 96.19 196 LEU B N 1
ATOM 3550 C CA . LEU B 1 196 ? -15.523 -18.312 -5.266 1 96.19 196 LEU B CA 1
ATOM 3551 C C . LEU B 1 196 ? -17 -17.969 -5.125 1 96.19 196 LEU B C 1
ATOM 3553 O O . LEU B 1 196 ? -17.359 -16.828 -4.844 1 96.19 196 LEU B O 1
ATOM 3557 N N . PHE B 1 197 ? -17.797 -18.953 -5.328 1 96.38 197 PHE B N 1
ATOM 3558 C CA . PHE B 1 197 ? -19.234 -18.688 -5.316 1 96.38 197 PHE B CA 1
ATOM 3559 C C . PHE B 1 197 ? -20.016 -19.953 -4.957 1 96.38 197 PHE B C 1
ATOM 3561 O O . PHE B 1 197 ? -19.453 -21.031 -4.887 1 96.38 197 PHE B O 1
ATOM 3568 N N . ARG B 1 198 ? -21.281 -19.688 -4.641 1 95.06 198 ARG B N 1
ATOM 3569 C CA . ARG B 1 198 ? -22.281 -20.734 -4.488 1 95.06 198 ARG B CA 1
ATOM 3570 C C . ARG B 1 198 ? -23.406 -20.578 -5.508 1 95.06 198 ARG B C 1
ATOM 3572 O O . ARG B 1 198 ? -23.75 -19.453 -5.891 1 95.06 198 ARG B O 1
ATOM 3579 N N . LEU B 1 199 ? -23.828 -21.734 -6.012 1 91.06 199 LEU B N 1
ATOM 3580 C CA . LEU B 1 199 ? -25.062 -21.672 -6.789 1 91.06 199 LEU B CA 1
ATOM 3581 C C . LEU B 1 199 ? -26.266 -21.406 -5.891 1 91.06 199 LEU B C 1
ATOM 3583 O O . LEU B 1 199 ? -26.297 -21.859 -4.746 1 91.06 199 LEU B O 1
ATOM 3587 N N . SER B 1 200 ? -27.141 -20.656 -6.465 1 84.19 200 SER B N 1
ATOM 3588 C CA . SER B 1 200 ? -28.312 -20.312 -5.672 1 84.19 200 SER B CA 1
ATOM 3589 C C . SER B 1 200 ? -28.969 -21.547 -5.062 1 84.19 200 SER B C 1
ATOM 3591 O O . SER B 1 200 ? -29.234 -22.516 -5.766 1 84.19 200 SER B O 1
ATOM 3593 N N . GLY B 1 201 ? -29.109 -21.562 -3.746 1 80.44 201 GLY B N 1
ATOM 3594 C CA . GLY B 1 201 ? -29.781 -22.656 -3.057 1 80.44 201 GLY B CA 1
ATOM 3595 C C . GLY B 1 201 ? -28.844 -23.781 -2.686 1 80.44 201 GLY B C 1
ATOM 3596 O O . GLY B 1 201 ? -29.25 -24.766 -2.059 1 80.44 201 GLY B O 1
ATOM 3597 N N . GLN B 1 202 ? -27.625 -23.75 -3.092 1 87.5 202 GLN B N 1
ATOM 3598 C CA . GLN B 1 202 ? -26.641 -24.781 -2.771 1 87.5 202 GLN B CA 1
ATOM 3599 C C . GLN B 1 202 ? -25.641 -24.297 -1.732 1 87.5 202 GLN B C 1
ATOM 3601 O O . GLN B 1 202 ? -25.438 -23.094 -1.578 1 87.5 202 GLN B O 1
ATOM 3606 N N . HIS B 1 203 ? -25.047 -25.266 -1.051 1 88.31 203 HIS B N 1
ATOM 3607 C CA . HIS B 1 203 ? -24.094 -24.906 -0.001 1 88.31 203 HIS B CA 1
ATOM 3608 C C . HIS B 1 203 ? -22.656 -25.125 -0.458 1 88.31 203 HIS B C 1
ATOM 3610 O O . HIS B 1 203 ? -21.719 -24.594 0.146 1 88.31 203 HIS B O 1
ATOM 3616 N N . THR B 1 204 ? -22.547 -25.828 -1.524 1 91.5 204 THR B N 1
ATOM 3617 C CA . THR B 1 204 ? -21.219 -26.156 -2 1 91.5 204 THR B CA 1
ATOM 3618 C C . THR B 1 204 ? -20.547 -24.938 -2.629 1 91.5 204 THR B C 1
ATOM 3620 O O . THR B 1 204 ? -21.156 -24.25 -3.463 1 91.5 204 THR B O 1
ATOM 3623 N N . ILE B 1 205 ? -19.375 -24.672 -2.225 1 93.62 205 ILE B N 1
ATOM 3624 C CA . ILE B 1 205 ? -18.625 -23.547 -2.762 1 93.62 205 ILE B CA 1
ATOM 3625 C C . ILE B 1 205 ? -17.844 -23.984 -4 1 93.62 205 ILE B C 1
ATOM 3627 O O . ILE B 1 205 ? -17.172 -25.031 -3.982 1 93.62 205 ILE B O 1
ATOM 3631 N N . ARG B 1 206 ? -17.953 -23.219 -5.023 1 92.25 206 ARG B N 1
ATOM 3632 C CA . ARG B 1 206 ? -17.25 -23.484 -6.273 1 92.25 206 ARG B CA 1
ATOM 3633 C C . ARG B 1 206 ? -16.297 -22.344 -6.613 1 92.25 206 ARG B C 1
ATOM 3635 O O . ARG B 1 206 ? -16.391 -21.25 -6.062 1 92.25 206 ARG B O 1
ATOM 3642 N N . THR B 1 207 ? -15.344 -22.719 -7.426 1 92.56 207 THR B N 1
ATOM 3643 C CA . THR B 1 207 ? -14.359 -21.75 -7.879 1 92.56 207 THR B CA 1
ATOM 3644 C C . THR B 1 207 ? -14.305 -21.703 -9.406 1 92.56 207 THR B C 1
ATOM 3646 O O . THR B 1 207 ? -14.375 -22.734 -10.062 1 92.56 207 THR B O 1
ATOM 3649 N N . LEU B 1 208 ? -14.242 -20.578 -9.945 1 92.81 208 LEU B N 1
ATOM 3650 C CA . LEU B 1 208 ? -14.172 -20.375 -11.391 1 92.81 208 LEU B CA 1
ATOM 3651 C C . LEU B 1 208 ? -13.234 -19.234 -11.742 1 92.81 208 LEU B C 1
ATOM 3653 O O . LEU B 1 208 ? -13.305 -18.156 -11.141 1 92.81 208 LEU B O 1
ATOM 3657 N N . ALA B 1 209 ? -12.344 -19.516 -12.703 1 93.06 209 ALA B N 1
ATOM 3658 C CA . ALA B 1 209 ? -11.453 -18.453 -13.164 1 93.06 209 ALA B CA 1
ATOM 3659 C C . ALA B 1 209 ? -12.227 -17.391 -13.93 1 93.06 209 ALA B C 1
ATOM 3661 O O . ALA B 1 209 ? -13.125 -17.703 -14.711 1 93.06 209 ALA B O 1
ATOM 3662 N N . LEU B 1 210 ? -11.891 -16.141 -13.719 1 92.56 210 LEU B N 1
ATOM 3663 C CA . LEU B 1 210 ? -12.641 -15.039 -14.297 1 92.56 210 LEU B CA 1
ATOM 3664 C C . LEU B 1 210 ? -12.609 -15.102 -15.82 1 92.56 210 LEU B C 1
ATOM 3666 O O . LEU B 1 210 ? -13.625 -14.828 -16.469 1 92.56 210 LEU B O 1
ATOM 3670 N N . PRO B 1 211 ? -11.453 -15.461 -16.422 1 89.38 211 PRO B N 1
ATOM 3671 C CA . PRO B 1 211 ? -11.43 -15.508 -17.891 1 89.38 211 PRO B CA 1
ATOM 3672 C C . PRO B 1 211 ? -12.414 -16.531 -18.469 1 89.38 211 PRO B C 1
ATOM 3674 O O . PRO B 1 211 ? -12.742 -16.469 -19.656 1 89.38 211 PRO B O 1
ATOM 3677 N N . LEU B 1 212 ? -12.867 -17.438 -17.656 1 91.19 212 LEU B N 1
ATOM 3678 C CA . LEU B 1 212 ? -13.805 -18.469 -18.109 1 91.19 212 LEU B CA 1
ATOM 3679 C C . LEU B 1 212 ? -15.242 -17.969 -18.016 1 91.19 212 LEU B C 1
ATOM 3681 O O . LEU B 1 212 ? -16.172 -18.656 -18.438 1 91.19 212 LEU B O 1
ATOM 3685 N N . ILE B 1 213 ? -15.406 -16.828 -17.516 1 93.44 213 ILE B N 1
ATOM 3686 C CA . ILE B 1 213 ? -16.719 -16.188 -17.453 1 93.44 213 ILE B CA 1
ATOM 3687 C C . ILE B 1 213 ? -16.922 -15.297 -18.672 1 93.44 213 ILE B C 1
ATOM 3689 O O . ILE B 1 213 ? -16.203 -14.297 -18.844 1 93.44 213 ILE B O 1
ATOM 3693 N N . ASP B 1 214 ? -17.891 -15.516 -19.406 1 92.25 214 ASP B N 1
ATOM 3694 C CA . ASP B 1 214 ? -18.141 -14.773 -20.641 1 92.25 214 ASP B CA 1
ATOM 3695 C C . ASP B 1 214 ? -18.891 -13.469 -20.359 1 92.25 214 ASP B C 1
ATOM 3697 O O . ASP B 1 214 ? -18.609 -12.445 -20.969 1 92.25 214 ASP B O 1
ATOM 3701 N N . GLU B 1 215 ? -19.859 -13.633 -19.562 1 94.12 215 GLU B N 1
ATOM 3702 C CA . GLU B 1 215 ? -20.672 -12.484 -19.203 1 94.12 215 GLU B CA 1
ATOM 3703 C C . GLU B 1 215 ? -21.062 -12.531 -17.719 1 94.12 215 GLU B C 1
ATOM 3705 O O . GLU B 1 215 ? -21.234 -13.609 -17.156 1 94.12 215 GLU B O 1
ATOM 3710 N N . ALA B 1 216 ? -21.188 -11.328 -17.172 1 96.12 216 ALA B N 1
ATOM 3711 C CA . ALA B 1 216 ? -21.641 -11.195 -15.781 1 96.12 216 ALA B CA 1
ATOM 3712 C C . ALA B 1 216 ? -22.531 -9.969 -15.602 1 96.12 216 ALA B C 1
ATOM 3714 O O . ALA B 1 216 ? -22.172 -8.875 -16.047 1 96.12 216 ALA B O 1
ATOM 3715 N N . VAL B 1 217 ? -23.672 -10.203 -15.023 1 96.25 217 VAL B N 1
ATOM 3716 C CA . VAL B 1 217 ? -24.625 -9.117 -14.758 1 96.25 217 VAL B CA 1
ATOM 3717 C C . VAL B 1 217 ? -25.031 -9.141 -13.289 1 96.25 217 VAL B C 1
ATOM 3719 O O . VAL B 1 217 ? -25.438 -10.188 -12.773 1 96.25 217 VAL B O 1
ATOM 3722 N N . VAL B 1 218 ? -24.922 -8 -12.711 1 97.38 218 VAL B N 1
ATOM 3723 C CA . VAL B 1 218 ? -25.297 -7.895 -11.305 1 97.38 218 VAL B CA 1
ATOM 3724 C C . VAL B 1 218 ? -26.828 -7.918 -11.188 1 97.38 218 VAL B C 1
ATOM 3726 O O . VAL B 1 218 ? -27.516 -7.164 -11.867 1 97.38 218 VAL B O 1
ATOM 3729 N N . SER B 1 219 ? -27.25 -8.766 -10.352 1 95.25 219 SER B N 1
ATOM 3730 C CA . SER B 1 219 ? -28.688 -8.883 -10.117 1 95.25 219 SER B CA 1
ATOM 3731 C C . SER B 1 219 ? -29.141 -7.887 -9.055 1 95.25 219 SER B C 1
ATOM 3733 O O . SER B 1 219 ? -28.344 -7.379 -8.273 1 95.25 219 SER B O 1
ATOM 3735 N N . THR B 1 220 ? -30.422 -7.59 -8.969 1 94.06 220 THR B N 1
ATOM 3736 C CA . THR B 1 220 ? -31.016 -6.73 -7.945 1 94.06 220 THR B CA 1
ATOM 3737 C C . THR B 1 220 ? -31.266 -7.512 -6.66 1 94.06 220 THR B C 1
ATOM 3739 O O . THR B 1 220 ? -31.516 -6.922 -5.609 1 94.06 220 THR B O 1
ATOM 3742 N N . PHE B 1 221 ? -31.172 -8.766 -6.781 1 93.62 221 PHE B N 1
ATOM 3743 C CA . PHE B 1 221 ? -31.422 -9.609 -5.617 1 93.62 221 PHE B CA 1
ATOM 3744 C C . PHE B 1 221 ? -30.188 -9.688 -4.734 1 93.62 221 PHE B C 1
ATOM 3746 O O . PHE B 1 221 ? -29.062 -9.828 -5.23 1 93.62 221 PHE B O 1
ATOM 3753 N N . SER B 1 222 ? -30.453 -9.586 -3.488 1 94.81 222 SER B N 1
ATOM 3754 C CA . SER B 1 222 ? -29.375 -9.742 -2.51 1 94.81 222 SER B CA 1
ATOM 3755 C C . SER B 1 222 ? -29.391 -11.141 -1.901 1 94.81 222 SER B C 1
ATOM 3757 O O . SER B 1 222 ? -30.328 -11.914 -2.107 1 94.81 222 SER B O 1
ATOM 3759 N N . PHE B 1 223 ? -28.359 -11.531 -1.312 1 94.31 223 PHE B N 1
ATOM 3760 C CA . PHE B 1 223 ? -28.266 -12.781 -0.57 1 94.31 223 PHE B CA 1
ATOM 3761 C C . PHE B 1 223 ? -27.594 -12.555 0.783 1 94.31 223 PHE B C 1
ATOM 3763 O O . PHE B 1 223 ? -27 -11.508 1.018 1 94.31 223 PHE B O 1
ATOM 3770 N N . THR B 1 224 ? -27.812 -13.531 1.65 1 92.19 224 THR B N 1
ATOM 3771 C CA . THR B 1 224 ? -27.188 -13.469 2.969 1 92.19 224 THR B CA 1
ATOM 3772 C C . THR B 1 224 ? -25.812 -14.117 2.939 1 92.19 224 THR B C 1
ATOM 3774 O O . THR B 1 224 ? -25.688 -15.312 2.672 1 92.19 224 THR B O 1
ATOM 3777 N N . TYR B 1 225 ? -24.844 -13.297 3.105 1 93.75 225 TYR B N 1
ATOM 3778 C CA . TYR B 1 225 ? -23.484 -13.812 3.145 1 93.75 225 TYR B CA 1
ATOM 3779 C C . TYR B 1 225 ? -23.297 -14.797 4.297 1 93.75 225 TYR B C 1
ATOM 3781 O O . TYR B 1 225 ? -23.719 -14.516 5.426 1 93.75 225 TYR B O 1
ATOM 3789 N N . PRO B 1 226 ? -22.75 -15.859 4.043 1 92.44 226 PRO B N 1
ATOM 3790 C CA . PRO B 1 226 ? -22.609 -16.875 5.098 1 92.44 226 PRO B CA 1
ATOM 3791 C C . PRO B 1 226 ? -21.703 -16.422 6.234 1 92.44 226 PRO B C 1
ATOM 3793 O O . PRO B 1 226 ? -20.562 -16 5.992 1 92.44 226 PRO B O 1
ATOM 3796 N N . THR B 1 227 ? -22.078 -16.578 7.402 1 88.19 227 THR B N 1
ATOM 3797 C CA . THR B 1 227 ? -21.344 -16.125 8.57 1 88.19 227 THR B CA 1
ATOM 3798 C C . THR B 1 227 ? -20.203 -17.078 8.906 1 88.19 227 THR B C 1
ATOM 3800 O O . THR B 1 227 ? -19.25 -16.719 9.594 1 88.19 227 THR B O 1
ATOM 3803 N N . ASP B 1 228 ? -20.328 -18.297 8.375 1 89.31 228 ASP B N 1
ATOM 3804 C CA . ASP B 1 228 ? -19.328 -19.312 8.695 1 89.31 228 ASP B CA 1
ATOM 3805 C C . ASP B 1 228 ? -18.266 -19.406 7.605 1 89.31 228 ASP B C 1
ATOM 3807 O O . ASP B 1 228 ? -17.406 -20.297 7.641 1 89.31 228 ASP B O 1
ATOM 3811 N N . PHE B 1 229 ? -18.391 -18.562 6.711 1 92.69 229 PHE B N 1
ATOM 3812 C CA . PHE B 1 229 ? -17.438 -18.609 5.609 1 92.69 229 PHE B CA 1
ATOM 3813 C C . PHE B 1 229 ? -16.344 -17.594 5.801 1 92.69 229 PHE B C 1
ATOM 3815 O O . PHE B 1 229 ? -16.609 -16.422 6.062 1 92.69 229 PHE B O 1
ATOM 3822 N N . ASN B 1 230 ? -15.055 -18.047 5.703 1 92.12 230 ASN B N 1
ATOM 3823 C CA . ASN B 1 230 ? -13.844 -17.234 5.688 1 92.12 230 ASN B CA 1
ATOM 3824 C C . ASN B 1 230 ? -12.969 -17.547 4.473 1 92.12 230 ASN B C 1
ATOM 3826 O O . ASN B 1 230 ? -12.438 -18.656 4.363 1 92.12 230 ASN B O 1
ATOM 3830 N N . LEU B 1 231 ? -12.898 -16.547 3.654 1 92.44 231 LEU B N 1
ATOM 3831 C CA . LEU B 1 231 ? -12.219 -16.766 2.379 1 92.44 231 LEU B CA 1
ATOM 3832 C C . LEU B 1 231 ? -10.773 -17.203 2.594 1 92.44 231 LEU B C 1
ATOM 3834 O O . LEU B 1 231 ? -10.312 -18.156 1.979 1 92.44 231 LEU B O 1
ATOM 3838 N N . GLU B 1 232 ? -10.023 -16.516 3.43 1 86.25 232 GLU B N 1
ATOM 3839 C CA . GLU B 1 232 ? -8.617 -16.828 3.672 1 86.25 232 GLU B CA 1
ATOM 3840 C C . GLU B 1 232 ? -8.445 -18.25 4.188 1 86.25 232 GLU B C 1
ATOM 3842 O O . GLU B 1 232 ? -7.574 -18.984 3.713 1 86.25 232 GLU B O 1
ATOM 3847 N N . ARG B 1 233 ? -9.234 -18.625 5.121 1 86.75 233 ARG B N 1
ATOM 3848 C CA . ARG B 1 233 ? -9.188 -19.969 5.684 1 86.75 233 ARG B CA 1
ATOM 3849 C C . ARG B 1 233 ? -9.539 -21.016 4.629 1 86.75 233 ARG B C 1
ATOM 3851 O O . ARG B 1 233 ? -8.891 -22.062 4.543 1 86.75 233 ARG B O 1
ATOM 3858 N N . PHE B 1 234 ? -10.586 -20.75 3.9 1 89.69 234 PHE B N 1
ATOM 3859 C CA . PHE B 1 234 ? -11.016 -21.656 2.846 1 89.69 234 PHE B CA 1
ATOM 3860 C C . PHE B 1 234 ? -9.891 -21.906 1.852 1 89.69 234 PHE B C 1
ATOM 3862 O O . PHE B 1 234 ? -9.617 -23.047 1.483 1 89.69 234 PHE B O 1
ATOM 3869 N N . MET B 1 235 ? -9.211 -20.844 1.429 1 86.81 235 MET B N 1
ATOM 3870 C CA . MET B 1 235 ? -8.156 -20.969 0.429 1 86.81 235 MET B CA 1
ATOM 3871 C C . MET B 1 235 ? -6.941 -21.703 1.009 1 86.81 235 MET B C 1
ATOM 3873 O O . MET B 1 235 ? -6.262 -22.438 0.302 1 86.81 235 MET B O 1
ATOM 3877 N N . ARG B 1 236 ? -6.621 -21.469 2.199 1 79.19 236 ARG B N 1
ATOM 3878 C CA . ARG B 1 236 ? -5.516 -22.156 2.855 1 79.19 236 ARG B CA 1
ATOM 3879 C C . ARG B 1 236 ? -5.766 -23.656 2.91 1 79.19 236 ARG B C 1
ATOM 3881 O O . ARG B 1 236 ? -4.844 -24.453 2.725 1 79.19 236 ARG B O 1
ATOM 3888 N N . GLU B 1 237 ? -6.965 -24 3.186 1 81.56 237 GLU B N 1
ATOM 3889 C CA . GLU B 1 237 ? -7.34 -25.406 3.322 1 81.56 237 GLU B CA 1
ATOM 3890 C C . GLU B 1 237 ? -7.445 -26.078 1.958 1 81.56 237 GLU B C 1
ATOM 3892 O O . GLU B 1 237 ? -7.266 -27.297 1.846 1 81.56 237 GLU B O 1
ATOM 3897 N N . HIS B 1 238 ? -7.734 -25.25 0.952 1 74.06 238 HIS B N 1
ATOM 3898 C CA . HIS B 1 238 ? -7.965 -25.844 -0.364 1 74.06 238 HIS B CA 1
ATOM 3899 C C . HIS B 1 238 ? -6.855 -25.453 -1.339 1 74.06 238 HIS B C 1
ATOM 3901 O O . HIS B 1 238 ? -7 -25.625 -2.551 1 74.06 238 HIS B O 1
ATOM 3907 N N . ASP B 1 239 ? -5.957 -24.562 -1.018 1 64.25 239 ASP B N 1
ATOM 3908 C CA . ASP B 1 239 ? -4.895 -24.062 -1.884 1 64.25 239 ASP B CA 1
ATOM 3909 C C . ASP B 1 239 ? -4.363 -25.172 -2.797 1 64.25 239 ASP B C 1
ATOM 3911 O O . ASP B 1 239 ? -3.93 -24.891 -3.918 1 64.25 239 ASP B O 1
ATOM 3915 N N . GLY B 1 240 ? -4.277 -26.312 -2.414 1 49.94 240 GLY B N 1
ATOM 3916 C CA . GLY B 1 240 ? -3.818 -27.375 -3.289 1 49.94 240 GLY B CA 1
ATOM 3917 C C . GLY B 1 240 ? -4.793 -27.703 -4.406 1 49.94 240 GLY B C 1
ATOM 3918 O O . GLY B 1 240 ? -4.543 -28.578 -5.227 1 49.94 240 GLY B O 1
ATOM 3919 N N . ILE B 1 241 ? -5.918 -27.297 -4.375 1 43.94 241 ILE B N 1
ATOM 3920 C CA . ILE B 1 241 ? -6.871 -27.906 -5.301 1 43.94 241 ILE B CA 1
ATOM 3921 C C . ILE B 1 241 ? -6.773 -27.219 -6.66 1 43.94 241 ILE B C 1
ATOM 3923 O O . ILE B 1 241 ? -7.066 -26.031 -6.789 1 43.94 241 ILE B O 1
ATOM 3927 N N . SER B 1 242 ? -5.879 -27.453 -7.48 1 45.56 242 SER B N 1
ATOM 3928 C CA . SER B 1 242 ? -5.723 -27.281 -8.922 1 45.56 242 SER B CA 1
ATOM 3929 C C . SER B 1 242 ? -7.074 -27.25 -9.625 1 45.56 242 SER B C 1
ATOM 3931 O O . SER B 1 242 ? -7.918 -28.125 -9.398 1 45.56 242 SER B O 1
ATOM 3933 N N . THR B 1 243 ? -7.672 -26.094 -9.797 1 44.34 243 THR B N 1
ATOM 3934 C CA . THR B 1 243 ? -8.883 -26.078 -10.617 1 44.34 243 THR B CA 1
ATOM 3935 C C . THR B 1 243 ? -8.688 -26.938 -11.867 1 44.34 243 THR B C 1
ATOM 3937 O O . THR B 1 243 ? -7.637 -26.891 -12.5 1 44.34 243 THR B O 1
ATOM 3940 N N . PRO B 1 244 ? -9.68 -27.906 -12.18 1 38.19 244 PRO B N 1
ATOM 3941 C CA . PRO B 1 244 ? -9.664 -28.609 -13.469 1 38.19 244 PRO B CA 1
ATOM 3942 C C . PRO B 1 244 ? -9.609 -27.641 -14.656 1 38.19 244 PRO B C 1
ATOM 3944 O O . PRO B 1 244 ? -10.07 -26.516 -14.555 1 38.19 244 PRO B O 1
#

Solvent-accessible surface area (backbone atoms only — not comparable to full-atom values): 27077 Å² total; per-residue (Å²): 124,69,43,50,50,50,33,53,43,44,10,50,37,49,54,52,55,69,68,47,39,62,90,44,76,43,39,56,67,57,49,41,53,54,33,42,74,40,58,41,86,64,52,65,67,57,51,47,43,36,39,67,67,41,41,41,70,45,23,30,32,46,70,46,74,86,40,90,71,54,28,32,26,25,75,45,89,51,57,59,44,65,50,73,49,54,41,46,43,49,51,52,25,58,73,62,46,44,83,73,52,46,72,91,61,45,74,78,54,59,66,88,77,59,73,66,63,61,73,58,76,70,53,59,86,79,34,72,62,50,54,41,56,60,27,48,41,70,56,54,60,70,63,82,82,49,50,69,65,55,50,47,32,51,50,29,51,43,52,17,54,67,65,38,20,25,34,37,32,21,26,76,83,71,74,31,76,70,39,58,26,40,58,63,33,39,34,35,47,37,74,36,51,30,38,31,28,21,48,70,95,48,86,62,75,43,76,44,52,52,89,57,45,73,41,49,42,63,44,92,49,67,59,82,77,63,85,87,65,49,55,67,60,52,43,68,76,44,62,80,62,72,78,131,125,68,44,51,49,50,33,54,43,43,10,51,36,49,52,53,56,68,67,46,39,61,90,44,77,43,39,56,67,57,50,41,54,54,33,42,74,40,59,42,86,63,53,65,69,57,52,46,44,36,41,67,69,40,40,43,69,45,23,29,31,45,70,46,73,86,40,90,71,52,27,32,25,23,75,45,90,52,58,58,44,64,51,72,49,53,41,46,41,48,51,50,24,58,72,62,46,45,84,74,52,46,74,90,59,46,74,78,54,59,67,88,77,57,72,66,63,63,73,59,76,70,53,56,85,78,35,72,62,49,53,41,56,60,26,48,40,70,54,54,61,70,65,82,82,50,49,71,64,54,50,46,31,51,50,30,50,43,52,18,54,67,65,38,20,24,32,37,31,21,25,76,83,71,73,32,78,71,39,57,28,41,60,62,33,40,34,36,49,36,75,37,50,29,38,32,28,21,48,71,96,48,85,62,76,44,74,43,51,52,89,57,45,73,42,48,43,62,43,92,49,68,58,82,77,64,86,87,64,49,56,65,60,50,43,68,76,43,62,80,62,73,78,131

Organism: Vibrio parahaemolyticus (NCBI:txid670)

Foldseek 3Di:
DPVVCVVLLVVLLVLLLVPAAAPDWDFLVRSQVVCVVVVNHDDSVSSVCSVPVPQCVFFQKDWPVVDVVIIIHRNAPGGTDQPPVRLLVVQVCLVAPVVLDAPVPVPRPDPPPVSDDRCVVVPDCPDPSVVVVVVDDDQEADCVPPDPQLVQLSNLLVVCQVQQFWKWWAFVVVVDRTFTWGWQDWDTDRNFIKTWIGGVPDDDIDIDTSVRTRHMDTDPDHDDHDPPDDPVVVCVVCVPPPDD/DPVVCVVLLVVLLVLLLVPAAAPDWDFLVRSQVVCVVVVNHDDSVSSVCSVVVPQVVFFQKDWDVVDVVIIIHRNAPGGTDQPPVRLLVVQVCLVAPVVLDAPVPVPRDDPPPVSDDRCVVVPDCPDPSVVVVVVDDDQEADCVPPDPQLVQLSNLLVVCQVQQFWKWWAFVVVVDRTFTWGWQDWDTDRNFIKTWIGGVPDDDIDIDTSVRTRHMDTDPHHDDHDPPDDPVVVCVVCVPPPDD

pLDDT: mean 77.34, std 17.47, range [26.16, 97.38]

Nearest PDB structures (foldseek):
  8tpk-assembly1_A  TM=4.847E-01  e=4.627E-08  Caulobacter vibrioides NA1000
  8tp8-assembly2_C  TM=4.318E-01  e=2.344E-07  Caulobacter vibrioides NA1000
  9c5g-assembly1_A  TM=3.449E-01  e=1.458E-04  Rhizobium leguminosarum
  6sj9-assembly2_B  TM=3.321E-01  e=1.157E-04  Paenarthrobacter aurescens
  7tb5-assembly1_A-2  TM=3.598E-01  e=7.389E-04  Pseudomonas aeruginosa